Protein 3DZY (pdb70)

Radius of gyration: 27.57 Å; Cα contacts (8 Å, |Δi|>4): 826; chains: 4; bounding box: 64×79×74 Å

InterPro domains:
  IPR000003 Retinoid X receptor/HNF4 [PR00545] (203-216)
  IPR000003 Retinoid X receptor/HNF4 [PR00545] (322-347)
  IPR000003 Retinoid X receptor/HNF4 [PR00545] (348-366)
  IPR000003 Retinoid X receptor/HNF4 [PR00545] (389-408)
  IPR000536 Nuclear hormone receptor, ligand-binding domain [PF00104] (265-441)
  IPR000536 Nuclear hormone receptor, ligand-binding domain [PS51843] (227-458)
  IPR000536 Nuclear hormone receptor, ligand-binding domain [SM00430] (270-429)
  IPR001628 Zinc finger, nuclear hormone receptor-type [PF00105] (134-202)
  IPR001628 Zinc finger, nuclear hormone receptor-type [PR00047] (135-151)
  IPR001628 Zinc finger, nuclear hormone receptor-type [PR00047] (151-166)
  IPR001628 Zinc finger, nuclear hormone receptor-type [PR00047] (184-192)
  IPR001628 Zinc finger, nuclear hormone receptor-type [PR00047] (192-200)
  IPR001628 Zinc finger, nuclear hormone receptor-type [PS00031] (135-161)
  IPR001628 Zinc finger, nuclear hormone receptor-type [PS51030] (132-207)
  IPR001628 Zinc finger, nuclear hormone receptor-type [SM00399] (132-203)
  IPR001723 Nuclear hormone receptor [PR00398] (196-206)
  IPR001723 Nuclear hormone receptor [PR00398] (271-292)
  IPR001723 Nuclear hormone receptor [PR00398] (292-308)
  IPR001723 Nuclear hormone receptor [PR00398] (360-375)
  IPR001723 Nuclear hormone receptor [PR00398] (417-434)

Organism: Homo sapiens (NCBI:txid9606)

Foldseek 3Di:
DDAAQQARHQFPQDAQHGRHRVVLNVLLQVCLAVVDDFDDPPDLPDDHHPVCNVVGSSNSVVSCVVRPRDSVSHDYDPDDPPDPDDPDDDCVVVVLPPFPLVQLLVLLVVLVLVLLVLLVVCLVSVCSSQVSGPPLVVADPVVNCLLCLQQSLLLQLLSFLLVCQPVPQFTARNPGDTNGQVNCVVVVCNVLVVLSVPLRSVLSRVLVCDSSLSSLVSLLSRLDLVRPDRPDSPVSVVSNVSSLSNVLVVCVPVPVVDNCVSVSSCVSPVSSVVSSVVVVVVVCVCVVVPVPSHDPVVVVSD/DDFAQQATHAFPDQAQNGGHHPVLNVLQVVCPVDVDDFPDDPDQDDHYPPCLPPRSCNRNVSVVVSPRHPVNDDDDDCPPVVVCVCVVCVVCCVVVCDDLQVVLVVLLVQLLVLLPVLDLDFLVNLVCLVVVVDPDDNAQEDQDPVSVVVVCVVLVVVVVVVLVVLVVVLVSLLSSQVRQVCLVVFDPQVNVQLSLQQSQLLCLLRQLSQAELFWGADDSRNHIYGLNRQCDDDPLRNCLCVLSSVLSHVSCVLPDGSSLSSLLSNLSSQDLVTPPDDCSVSSVVSNVSSLVSSVVVCCVVPVPDPCSSVVSVVSVVVSVVVVVVSLVSVVVCVPVDPDPPRDPVVVVSNPPHD/DVVCVVVVD/DVVVVVVPDD

Structure (mmCIF, N/CA/C/O backbone):
data_3DZY
#
_entry.id   3DZY
#
_cell.length_a   63.803
_cell.length_b   146.514
_cell.length_c   67.223
_cell.angle_alpha   90.000
_cell.angle_beta   115.590
_cell.angle_gamma   90.000
#
_symmetry.space_group_name_H-M   'P 1 21 1'
#
loop_
_entity.id
_entity.type
_entity.pdbx_description
1 polymer 'Retinoic acid receptor RXR-alpha'
2 polymer 'Peroxisome proliferator-activated receptor gamma'
3 polymer "DNA (5'-D(*DCP*DAP*DAP*DAP*DCP*DTP*DAP*DGP*DGP*DTP*DCP*DAP*DAP*DAP*DGP*DGP*DTP*DCP*DAP*DG)-3')"
4 polymer "DNA (5'-D(*DCP*DTP*DGP*DAP*DCP*DCP*DTP*DTP*DTP*DGP*DAP*DCP*DCP*DTP*DAP*DGP*DTP*DTP*DTP*DG)-3')"
5 polymer 'NCOA2 Peptide'
6 non-polymer '(9cis)-retinoic acid'
7 non-polymer 'ZINC ION'
8 non-polymer '2,4-THIAZOLIDIINEDIONE, 5-[[4-[2-(METHYL-2-PYRIDINYLAMINO)ETHOXY]PHENYL]METHYL]-(9CL)'
#
loop_
_atom_site.group_PDB
_atom_site.id
_atom_site.type_symbol
_atom_site.label_atom_id
_atom_site.label_alt_id
_atom_site.label_comp_id
_atom_site.label_asym_id
_atom_site.label_entity_id
_atom_site.label_seq_id
_atom_site.pdbx_PDB_ins_code
_atom_site.Cartn_x
_atom_site.Cartn_y
_atom_site.Cartn_z
_atom_site.occupancy
_atom_site.B_iso_or_equiv
_atom_site.auth_seq_id
_atom_site.auth_comp_id
_atom_site.auth_asym_id
_atom_site.auth_atom_id
_atom_site.pdbx_PDB_model_num
ATOM 1 N N . LYS A 1 137 ? -26.404 56.731 6.440 1.00 108.98 132 LYS A N 1
ATOM 2 C CA . LYS A 1 137 ? -25.964 55.952 5.247 1.00 108.98 132 LYS A CA 1
ATOM 3 C C . LYS A 1 137 ? -26.470 54.510 5.367 1.00 108.98 132 LYS A C 1
ATOM 4 O O . LYS A 1 137 ? -27.193 54.017 4.496 1.00 108.98 132 LYS A O 1
ATOM 10 N N . HIS A 1 138 ? -26.080 53.849 6.457 1.00 126.27 133 HIS A N 1
ATOM 11 C CA . HIS A 1 138 ? -26.472 52.465 6.734 1.00 126.27 133 HIS A CA 1
ATOM 12 C C . HIS A 1 138 ? -26.925 52.252 8.171 1.00 126.27 133 HIS A C 1
ATOM 13 O O . HIS A 1 138 ? -26.944 53.172 8.990 1.00 126.27 133 HIS A O 1
ATOM 20 N N . ILE A 1 139 ? -27.265 51.005 8.468 1.00 78.14 134 ILE A N 1
ATOM 21 C CA . ILE A 1 139 ? -27.709 50.622 9.795 1.00 78.14 134 ILE A CA 1
ATOM 22 C C . ILE A 1 139 ? -26.655 49.733 10.444 1.00 78.14 134 ILE A C 1
ATOM 23 O O . ILE A 1 139 ? -26.183 48.765 9.833 1.00 78.14 134 ILE A O 1
ATOM 28 N N . CYS A 1 140 ? -26.273 50.080 11.672 1.00 52.02 135 CYS A N 1
ATOM 29 C CA . CYS A 1 140 ? -25.293 49.292 12.404 1.00 52.02 135 CYS A CA 1
ATOM 30 C C . CYS A 1 140 ? -25.825 47.876 12.606 1.00 52.02 135 CYS A C 1
ATOM 31 O O . CYS A 1 140 ? -26.899 47.676 13.179 1.00 52.02 135 CYS A O 1
ATOM 34 N N . ALA A 1 141 ? -25.058 46.898 12.134 1.00 54.50 136 ALA A N 1
ATOM 35 C CA . ALA A 1 141 ? -25.444 45.501 12.226 1.00 54.50 136 ALA A CA 1
ATOM 36 C C . ALA A 1 141 ? -25.396 44.956 13.635 1.00 54.50 136 ALA A C 1
ATOM 37 O O . ALA A 1 141 ? -25.821 43.829 13.875 1.00 54.50 136 ALA A O 1
ATOM 39 N N . ILE A 1 142 ? -24.878 45.741 14.570 1.00 66.27 137 ILE A N 1
ATOM 40 C CA . ILE A 1 142 ? -24.802 45.273 15.945 1.00 66.27 137 ILE A CA 1
ATOM 41 C C . ILE A 1 142 ? -25.991 45.739 16.794 1.00 66.27 137 ILE A C 1
ATOM 42 O O . ILE A 1 142 ? -26.636 44.914 17.447 1.00 66.27 137 ILE A O 1
ATOM 47 N N . CYS A 1 143 ? -26.301 47.037 16.774 1.00 82.20 138 CYS A N 1
ATOM 48 C CA . CYS A 1 143 ? -27.410 47.544 17.585 1.00 82.20 138 CYS A CA 1
ATOM 49 C C . CYS A 1 143 ? -28.647 48.124 16.882 1.00 82.20 138 CYS A C 1
ATOM 50 O O . CYS A 1 143 ? -29.709 48.226 17.501 1.00 82.20 138 CYS A O 1
ATOM 53 N N . GLY A 1 144 ? -28.527 48.502 15.611 1.00 72.21 139 GLY A N 1
ATOM 54 C CA . GLY A 1 144 ? -29.674 49.047 14.895 1.00 72.21 139 GLY A CA 1
ATOM 55 C C . GLY A 1 144 ? -29.572 50.541 14.653 1.00 72.21 139 GLY A C 1
ATOM 56 O O . GLY A 1 144 ? -30.214 51.093 13.760 1.00 72.21 139 GLY A O 1
ATOM 57 N N . ASP A 1 145 ? -28.754 51.187 15.473 1.00 52.72 140 ASP A N 1
ATOM 58 C CA . ASP A 1 145 ? -28.496 52.620 15.408 1.00 52.72 140 ASP A CA 1
ATOM 59 C C . ASP A 1 145 ? -27.975 52.955 14.014 1.00 52.72 140 ASP A C 1
ATOM 60 O O . ASP A 1 145 ? -27.798 52.064 13.181 1.00 52.72 140 ASP A O 1
ATOM 65 N N . ARG A 1 146 ? -27.744 54.237 13.750 1.00 73.65 141 ARG A N 1
ATOM 66 C CA . ARG A 1 146 ? -27.238 54.649 12.452 1.00 73.65 141 ARG A CA 1
ATOM 67 C C . ARG A 1 146 ? -25.733 54.445 12.391 1.00 73.65 141 ARG A C 1
ATOM 68 O O . ARG A 1 146 ? -24.990 54.924 13.255 1.00 73.65 141 ARG A O 1
ATOM 76 N N . SER A 1 147 ? -25.299 53.722 11.361 1.00 61.69 142 SER A N 1
ATOM 77 C CA . SER A 1 147 ? -23.888 53.418 11.162 1.00 61.69 142 SER A CA 1
ATOM 78 C C . SER A 1 147 ? -23.128 54.505 10.400 1.00 61.69 142 SER A C 1
ATOM 79 O O . SER A 1 147 ? -23.539 54.921 9.320 1.00 61.69 142 SER A O 1
ATOM 82 N N . SER A 1 148 ? -22.004 54.942 10.961 1.00 64.36 143 SER A N 1
ATOM 83 C CA . SER A 1 148 ? -21.178 55.977 10.343 1.00 64.36 143 SER A CA 1
ATOM 84 C C . SER A 1 148 ? -20.172 55.418 9.335 1.00 64.36 143 SER A C 1
ATOM 85 O O . SER A 1 148 ? -19.138 56.033 9.063 1.00 64.36 143 SER A O 1
ATOM 88 N N . GLY A 1 149 ? -20.487 54.250 8.781 1.00 75.44 144 GLY A N 1
ATOM 89 C CA . GLY A 1 149 ? -19.610 53.613 7.813 1.00 75.44 144 GLY A CA 1
ATOM 90 C C . GLY A 1 149 ? -19.183 52.219 8.235 1.00 75.44 144 GLY A C 1
ATOM 91 O O . GLY A 1 149 ? -19.881 51.536 8.986 1.00 75.44 144 GLY A O 1
ATOM 92 N N . LYS A 1 150 ? -18.027 51.791 7.745 1.00 85.88 145 LYS A N 1
ATOM 93 C CA . LYS A 1 150 ? -17.498 50.480 8.081 1.00 85.88 145 LYS A CA 1
ATOM 94 C C . LYS A 1 150 ? -16.429 50.607 9.150 1.00 85.88 145 LYS A C 1
ATOM 95 O O . LYS A 1 150 ? -15.678 51.577 9.173 1.00 85.88 145 LYS A O 1
ATOM 101 N N . HIS A 1 151 ? -16.370 49.621 10.036 1.00 65.92 146 HIS A N 1
ATOM 102 C CA . HIS A 1 151 ? -15.378 49.598 11.104 1.00 65.92 146 HIS A CA 1
ATOM 103 C C . HIS A 1 151 ? -15.024 48.163 11.434 1.00 65.92 146 HIS A C 1
ATOM 104 O O . HIS A 1 151 ? -15.871 47.397 11.893 1.00 65.92 146 HIS A O 1
ATOM 111 N N . TYR A 1 152 ? -13.770 47.805 11.178 1.00 43.41 147 TYR A N 1
ATOM 112 C CA . TYR A 1 152 ? -13.260 46.462 11.431 1.00 43.41 147 TYR A CA 1
ATOM 113 C C . TYR A 1 152 ? -13.968 45.372 10.639 1.00 43.41 147 TYR A C 1
ATOM 114 O O . TYR A 1 152 ? -13.939 44.213 11.034 1.00 43.41 147 TYR A O 1
ATOM 123 N N . GLY A 1 153 ? -14.608 45.733 9.532 1.00 70.17 148 GLY A N 1
ATOM 124 C CA . GLY A 1 153 ? -15.279 44.723 8.732 1.00 70.17 148 GLY A CA 1
ATOM 125 C C . GLY A 1 153 ? -16.794 44.794 8.678 1.00 70.17 148 GLY A C 1
ATOM 126 O O . GLY A 1 153 ? -17.404 44.292 7.729 1.00 70.17 148 GLY A O 1
ATOM 127 N N . VAL A 1 154 ? -17.411 45.396 9.690 1.00 45.77 149 VAL A N 1
ATOM 128 C CA . VAL A 1 154 ? -18.859 45.514 9.699 1.00 45.77 149 VAL A CA 1
ATOM 129 C C . VAL A 1 154 ? -19.316 46.959 9.803 1.00 45.77 149 VAL A C 1
ATOM 130 O O . VAL A 1 154 ? -18.549 47.862 10.168 1.00 45.77 149 VAL A O 1
ATOM 134 N N . TYR A 1 155 ? -20.582 47.154 9.452 1.00 60.87 150 TYR A N 1
ATOM 135 C CA . TYR A 1 155 ? -21.228 48.448 9.518 1.00 60.87 150 TYR A CA 1
ATOM 136 C C . TYR A 1 155 ? -21.610 48.615 10.973 1.00 60.87 150 TYR A C 1
ATOM 137 O O . TYR A 1 155 ? -22.571 48.019 11.456 1.00 60.87 150 TYR A O 1
ATOM 146 N N . SER A 1 156 ? -20.828 49.416 11.676 1.00 51.83 151 SER A N 1
ATOM 147 C CA . SER A 1 156 ? -21.069 49.637 13.080 1.00 51.83 151 SER A CA 1
ATOM 148 C C . SER A 1 156 ? -21.321 51.097 13.350 1.00 51.83 151 SER A C 1
ATOM 149 O O . SER A 1 156 ? -20.916 51.970 12.572 1.00 51.83 151 SER A O 1
ATOM 152 N N . CYS A 1 157 ? -22.004 51.357 14.454 1.00 47.16 152 CYS A N 1
ATOM 153 C CA . CYS A 1 157 ? -22.265 52.717 14.842 1.00 47.16 152 CYS A CA 1
ATOM 154 C C . CYS A 1 157 ? -20.979 53.165 15.557 1.00 47.16 152 CYS A C 1
ATOM 155 O O . CYS A 1 157 ? -20.189 52.331 15.997 1.00 47.16 152 CYS A O 1
ATOM 158 N N . GLU A 1 158 ? -20.748 54.466 15.656 1.00 50.11 153 GLU A N 1
ATOM 159 C CA . GLU A 1 158 ? -19.557 54.945 16.335 1.00 50.11 153 GLU A CA 1
ATOM 160 C C . GLU A 1 158 ? -19.422 54.392 17.752 1.00 50.11 153 GLU A C 1
ATOM 161 O O . GLU A 1 158 ? -18.316 54.221 18.257 1.00 50.11 153 GLU A O 1
ATOM 167 N N . GLY A 1 159 ? -20.547 54.124 18.402 1.00 50.09 154 GLY A N 1
ATOM 168 C CA . GLY A 1 159 ? -20.489 53.591 19.747 1.00 50.09 154 GLY A CA 1
ATOM 169 C C . GL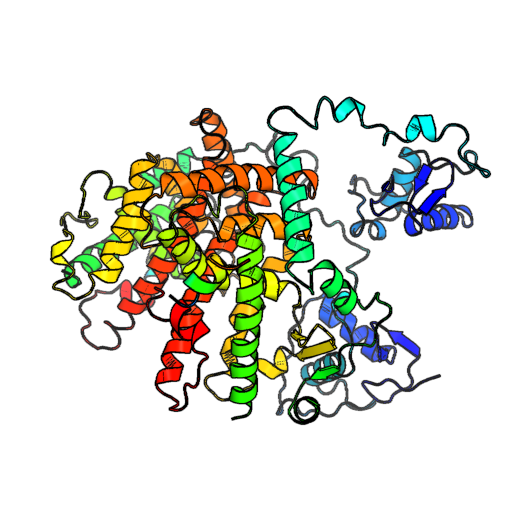Y A 1 159 ? -19.858 52.215 19.748 1.00 50.09 154 GLY A C 1
ATOM 170 O O . GLY A 1 159 ? -18.803 51.997 20.338 1.00 50.09 154 GLY A O 1
ATOM 171 N N . CYS A 1 160 ? -20.511 51.281 19.073 1.00 57.90 155 CYS A N 1
ATOM 172 C CA . CYS A 1 160 ? -20.016 49.918 18.998 1.00 57.90 155 CYS A CA 1
ATOM 173 C C . CYS A 1 160 ? -18.556 49.854 18.522 1.00 57.90 155 CYS A C 1
ATOM 174 O O . CYS A 1 160 ? -17.768 49.048 19.011 1.00 57.90 155 CYS A O 1
ATOM 177 N N . LYS A 1 161 ? -18.181 50.703 17.578 1.00 59.85 156 LYS A N 1
ATOM 178 C CA . LYS A 1 161 ? -16.803 50.700 17.104 1.00 59.85 156 LYS A CA 1
ATOM 179 C C . LYS A 1 161 ? -15.852 50.934 18.280 1.00 59.85 156 LYS A C 1
ATOM 180 O O . LYS A 1 161 ? -14.815 50.282 18.386 1.00 59.85 156 LYS A O 1
ATOM 186 N N . GLY A 1 162 ? -16.216 51.855 19.169 1.00 34.14 157 GLY A N 1
ATOM 187 C CA . GLY A 1 162 ? -15.365 52.157 20.307 1.00 34.14 157 GLY A CA 1
ATOM 188 C C . GLY A 1 162 ? -15.355 51.071 21.353 1.00 34.14 157 GLY A C 1
ATOM 189 O O . GLY A 1 162 ? -14.375 50.873 22.056 1.00 34.14 157 GLY A O 1
ATOM 190 N N . PHE A 1 163 ? -16.467 50.365 21.459 1.00 41.48 158 PHE A N 1
ATOM 191 C CA . PHE A 1 163 ? -16.585 49.285 22.427 1.00 41.48 158 PHE A CA 1
ATOM 192 C C . PHE A 1 163 ? -15.660 48.158 22.017 1.00 41.48 158 PHE A C 1
ATOM 193 O O . PHE A 1 163 ? -14.887 47.645 22.824 1.00 41.48 158 PHE A O 1
ATOM 201 N N . PHE A 1 164 ? -15.741 47.779 20.748 1.00 35.77 159 PHE A N 1
ATOM 202 C CA . PHE A 1 164 ? -14.921 46.697 20.246 1.00 35.77 159 PHE A CA 1
ATOM 203 C C . PHE A 1 164 ? -13.447 47.011 20.484 1.00 35.77 159 PHE A C 1
ATOM 204 O O . PHE A 1 164 ? -12.728 46.207 21.077 1.00 35.77 159 PHE A O 1
ATOM 212 N N . LYS A 1 165 ? -13.018 48.195 20.045 1.00 35.92 160 LYS A N 1
ATOM 213 C CA . LYS A 1 165 ? -11.633 48.628 20.190 1.00 35.92 160 LYS A CA 1
ATOM 214 C C . LYS A 1 165 ? -11.176 48.458 21.620 1.00 35.92 160 LYS A C 1
ATOM 215 O O . LYS A 1 165 ? -10.302 47.644 21.885 1.00 35.92 160 LYS A O 1
ATOM 221 N N . ARG A 1 166 ? -11.769 49.218 22.541 1.00 45.81 161 ARG A N 1
ATOM 222 C CA . ARG A 1 166 ? -11.398 49.128 23.952 1.00 45.81 161 ARG A CA 1
ATOM 223 C C . ARG A 1 166 ? -11.350 47.677 24.429 1.00 45.81 161 ARG A C 1
ATOM 224 O O . ARG A 1 166 ? -10.430 47.282 25.139 1.00 45.81 161 ARG A O 1
ATOM 232 N N . THR A 1 167 ? -12.322 46.869 24.036 1.00 29.14 162 THR A N 1
ATOM 233 C CA . THR A 1 167 ? -12.318 45.492 24.490 1.00 29.14 162 THR A CA 1
ATOM 234 C C . THR A 1 167 ? -11.080 44.749 24.017 1.00 29.14 162 THR A C 1
ATOM 235 O O . THR A 1 167 ? -10.412 44.066 24.786 1.00 29.14 162 THR A O 1
ATOM 239 N N . VAL A 1 168 ? -10.771 44.886 22.742 1.00 32.70 163 VAL A N 1
ATOM 240 C CA . VAL A 1 168 ? -9.632 44.191 22.197 1.00 32.70 163 VAL A CA 1
ATOM 241 C C . VAL A 1 168 ? -8.322 44.732 22.713 1.00 32.70 163 VAL A C 1
ATOM 242 O O . VAL A 1 168 ? -7.438 43.968 23.079 1.00 32.70 163 VAL A O 1
ATOM 246 N N . ARG A 1 169 ? -8.194 46.051 22.758 1.00 39.69 164 ARG A N 1
ATOM 247 C CA . ARG A 1 169 ? -6.950 46.669 23.199 1.00 39.69 164 ARG A CA 1
ATOM 248 C C . ARG A 1 169 ? -6.582 46.383 24.642 1.00 39.69 164 ARG A C 1
ATOM 249 O O . ARG A 1 169 ? -5.495 45.864 24.916 1.00 39.69 164 ARG A O 1
ATOM 257 N N . LYS A 1 170 ? -7.480 46.717 25.564 1.00 42.33 165 LYS A N 1
ATOM 258 C CA . LYS A 1 170 ? -7.218 46.484 26.969 1.00 42.33 165 LYS A CA 1
ATOM 259 C C . LYS A 1 170 ? -7.502 45.036 27.345 1.00 42.33 165 LYS A C 1
ATOM 260 O O . LYS A 1 170 ? -7.650 44.708 28.524 1.00 42.33 165 LYS A O 1
ATOM 266 N N . ASP A 1 171 ? -7.550 44.177 26.326 1.00 48.01 166 ASP A N 1
ATOM 267 C CA . ASP A 1 171 ? -7.790 42.745 26.483 1.00 48.01 166 ASP A CA 1
ATOM 268 C C . ASP A 1 171 ? -8.686 42.413 27.681 1.00 48.01 166 ASP A C 1
ATOM 269 O O . ASP A 1 171 ? -8.231 41.824 28.663 1.00 48.01 166 ASP A O 1
ATOM 274 N N . LEU A 1 172 ? -9.965 42.774 27.583 1.00 57.31 167 LEU A N 1
ATOM 275 C CA . LEU A 1 172 ? -10.925 42.546 28.662 1.00 57.31 167 LEU A CA 1
ATOM 276 C C . LEU A 1 172 ? -11.772 41.281 28.521 1.00 57.31 167 LEU A C 1
ATOM 277 O O . LEU A 1 172 ? -11.996 40.787 27.417 1.00 57.31 167 LEU A O 1
ATOM 282 N N . THR A 1 173 ? -12.253 40.770 29.652 1.00 64.21 168 THR A N 1
ATOM 283 C CA . THR A 1 173 ? -13.101 39.580 29.664 1.00 64.21 168 THR A CA 1
ATOM 284 C C . THR A 1 173 ? -14.416 39.891 30.362 1.00 64.21 168 THR A C 1
ATOM 285 O O . THR A 1 173 ? -14.440 40.189 31.551 1.00 64.21 168 THR A O 1
ATOM 289 N N . TYR A 1 174 ? -15.508 39.816 29.612 1.00 28.93 169 TYR A N 1
ATOM 290 C CA . TYR A 1 174 ? -16.832 40.084 30.149 1.00 28.93 169 TYR A CA 1
ATOM 291 C C . TYR A 1 174 ? -17.571 38.799 30.503 1.00 28.93 169 TYR A C 1
ATOM 292 O O . TYR A 1 174 ? -17.335 37.750 29.921 1.00 28.93 169 TYR A O 1
ATOM 301 N N . THR A 1 175 ? -18.497 38.888 31.441 1.00 52.53 170 THR A N 1
ATOM 302 C CA . THR A 1 175 ? -19.274 37.718 31.812 1.00 52.53 170 THR A CA 1
ATOM 303 C C . THR A 1 175 ? -20.756 38.070 31.758 1.00 52.53 170 THR A C 1
ATOM 304 O O . THR A 1 175 ? -21.139 39.199 32.081 1.00 52.53 170 THR A O 1
ATOM 308 N N . CYS A 1 176 ? -21.599 37.132 31.343 1.00 41.04 171 CYS A N 1
ATOM 309 C CA . CYS A 1 176 ? -23.018 37.446 31.311 1.00 41.04 171 CYS A CA 1
ATOM 310 C C . CYS A 1 176 ? -23.710 37.119 32.643 1.00 41.04 171 CYS A C 1
ATOM 311 O O . CYS A 1 176 ? -23.340 36.178 33.344 1.00 41.04 171 CYS A O 1
ATOM 314 N N . ARG A 1 177 ? -24.722 37.913 32.980 1.00 82.55 172 ARG A N 1
ATOM 315 C CA . ARG A 1 177 ? -25.461 37.726 34.222 1.00 82.55 172 ARG A CA 1
ATOM 316 C C . ARG A 1 177 ? -26.799 37.039 33.969 1.00 82.55 172 ARG A C 1
ATOM 317 O O . ARG A 1 177 ? -27.427 36.522 34.892 1.00 82.55 172 ARG A O 1
ATOM 325 N N . ASP A 1 178 ? -27.230 37.039 32.711 1.00 49.28 173 ASP A N 1
ATOM 326 C CA . ASP A 1 178 ? -28.406 36.280 32.304 1.00 49.28 173 ASP A CA 1
ATOM 327 C C . ASP A 1 178 ? -28.015 34.914 31.749 1.00 49.28 173 ASP A C 1
ATOM 328 O O . ASP A 1 178 ? -27.245 34.179 32.367 1.00 49.28 173 ASP A O 1
ATOM 333 N N . ASN A 1 179 ? -28.550 34.581 30.579 1.00 63.76 174 ASN A N 1
ATOM 334 C CA . ASN A 1 179 ? -28.163 33.363 29.878 1.00 63.76 174 ASN A CA 1
ATOM 335 C C . ASN A 1 179 ? -27.459 33.586 28.544 1.00 63.76 174 ASN A C 1
ATOM 336 O O . ASN A 1 179 ? -27.623 32.806 27.606 1.00 63.76 174 ASN A O 1
ATOM 341 N N . LYS A 1 180 ? -26.674 34.656 28.467 1.00 80.03 175 LYS A N 1
ATOM 342 C CA . LYS A 1 180 ? -25.927 34.973 27.255 1.00 80.03 175 LYS A CA 1
ATOM 343 C C . LYS A 1 180 ? -26.965 35.301 26.191 1.00 80.03 175 LYS A C 1
ATOM 344 O O . LYS A 1 180 ? -26.730 35.137 24.998 1.00 80.03 175 LYS A O 1
ATOM 350 N N . ASP A 1 181 ? -28.114 35.786 26.641 1.00 111.60 176 ASP A N 1
ATOM 351 C CA . ASP A 1 181 ? -29.211 36.106 25.745 1.00 111.60 176 ASP A CA 1
ATOM 352 C C . ASP A 1 181 ? -29.517 37.598 25.652 1.00 111.60 176 ASP A C 1
ATOM 353 O O . ASP A 1 181 ? -30.236 38.027 24.751 1.00 111.60 176 ASP A O 1
ATOM 358 N N . CYS A 1 182 ? -28.980 38.381 26.584 1.00 62.83 177 CYS A N 1
ATOM 359 C CA . CYS A 1 182 ? -29.205 39.824 26.615 1.00 62.83 177 CYS A CA 1
ATOM 360 C C . CYS A 1 182 ? -29.359 40.427 25.226 1.00 62.83 177 CYS A C 1
ATOM 361 O O . CYS A 1 182 ? -28.517 40.227 24.357 1.00 62.83 177 CYS A O 1
ATOM 364 N N . LEU A 1 183 ? -30.441 41.175 25.034 1.00 46.68 178 LEU A N 1
ATOM 365 C CA . LEU A 1 183 ? -30.749 41.808 23.755 1.00 46.68 178 LEU A CA 1
ATOM 366 C C . LEU A 1 183 ? -29.961 43.093 23.503 1.00 46.68 178 LEU A C 1
ATOM 367 O O . LEU A 1 183 ? -29.793 43.925 24.398 1.00 46.68 178 LEU A O 1
ATOM 372 N N . ILE A 1 184 ? -29.497 43.254 22.268 1.00 97.47 179 ILE A N 1
ATOM 373 C CA . ILE A 1 184 ? -28.739 44.440 21.912 1.00 97.47 179 ILE A CA 1
ATOM 374 C C . ILE A 1 184 ? -29.502 45.336 20.943 1.00 97.47 179 ILE A C 1
ATOM 375 O O . ILE A 1 184 ? -29.743 44.971 19.793 1.00 97.47 179 ILE A O 1
ATOM 380 N N . ASP A 1 185 ? -29.889 46.508 21.439 1.00 60.46 180 ASP A N 1
ATOM 381 C CA . ASP A 1 185 ? -30.613 47.510 20.663 1.00 60.46 180 ASP A CA 1
ATOM 382 C C . ASP A 1 185 ? -30.120 48.857 21.179 1.00 60.46 180 ASP A C 1
ATOM 383 O O . ASP A 1 185 ? -29.756 48.972 22.344 1.00 60.46 180 ASP A O 1
ATOM 388 N N . LYS A 1 186 ? -30.122 49.864 20.308 1.00 87.90 181 LYS A N 1
ATOM 389 C CA . LYS A 1 186 ? -29.639 51.205 20.641 1.00 87.90 181 LYS A CA 1
ATOM 390 C C . LYS A 1 186 ? -29.919 51.698 22.054 1.00 87.90 181 LYS A C 1
ATOM 391 O O . LYS A 1 186 ? -29.178 52.533 22.570 1.00 87.90 181 LYS A O 1
ATOM 397 N N . ARG A 1 187 ? -30.983 51.207 22.679 1.00 83.13 182 ARG A N 1
ATOM 398 C CA . ARG A 1 187 ? -31.299 51.629 24.040 1.00 83.13 182 ARG A CA 1
ATOM 399 C C . ARG A 1 187 ? -30.537 50.783 25.069 1.00 83.13 182 ARG A C 1
ATOM 400 O O . ARG A 1 187 ? -29.732 51.297 25.855 1.00 83.13 182 ARG A O 1
ATOM 408 N N . GLN A 1 188 ? -30.777 49.479 25.046 1.00 125.64 183 GLN A N 1
ATOM 409 C CA . GLN A 1 188 ? -30.127 48.584 25.982 1.00 125.64 183 GLN A CA 1
ATOM 410 C C . GLN A 1 188 ? -29.054 47.698 25.352 1.00 125.64 183 GLN A C 1
ATOM 411 O O . GLN A 1 188 ? -29.263 46.508 25.114 1.00 125.64 183 GLN A O 1
ATOM 417 N N . ARG A 1 189 ? -27.904 48.301 25.078 1.00 65.71 184 ARG A N 1
ATOM 418 C CA . ARG A 1 189 ? -26.774 47.593 24.508 1.00 65.71 184 ARG A CA 1
ATOM 419 C C . ARG A 1 189 ? -25.650 47.716 25.527 1.00 65.71 184 ARG A C 1
ATOM 420 O O . ARG A 1 189 ? -24.694 46.955 25.499 1.00 65.71 184 ARG A O 1
ATOM 428 N N . ASN A 1 190 ? -25.761 48.685 26.428 1.00 43.32 185 ASN A N 1
ATOM 429 C CA . ASN A 1 190 ? -24.767 48.843 27.490 1.00 43.32 185 ASN A CA 1
ATOM 430 C C . ASN A 1 190 ? -25.291 48.025 28.664 1.00 43.32 185 ASN A C 1
ATOM 431 O O . ASN A 1 190 ? -24.668 47.959 29.722 1.00 43.32 185 ASN A O 1
ATOM 436 N N . ARG A 1 191 ? -26.449 47.406 28.459 1.00 90.33 186 ARG A N 1
ATOM 437 C CA . ARG A 1 191 ? -27.088 46.588 29.482 1.00 90.33 186 ARG A CA 1
ATOM 438 C C . ARG A 1 191 ? -26.191 45.421 29.865 1.00 90.33 186 ARG A C 1
ATOM 439 O O . ARG A 1 191 ? -26.186 44.969 31.007 1.00 90.33 186 ARG A O 1
ATOM 447 N N . CYS A 1 192 ? -25.431 44.937 28.897 1.00 68.55 187 CYS A N 1
ATOM 448 C CA . CYS A 1 192 ? -24.538 43.821 29.132 1.00 68.55 187 CYS A CA 1
ATOM 449 C C . CYS A 1 192 ? -23.437 43.809 28.092 1.00 68.55 187 CYS A C 1
ATOM 450 O O . CYS A 1 192 ? -23.702 43.801 26.891 1.00 68.55 187 CYS A O 1
ATOM 453 N N . GLN A 1 193 ? -22.195 43.788 28.554 1.00 47.43 188 GLN A N 1
ATOM 454 C CA . GLN A 1 193 ? -21.062 43.803 27.643 1.00 47.43 188 GLN A CA 1
ATOM 455 C C . GLN A 1 193 ? -20.792 42.470 26.935 1.00 47.43 188 GLN A C 1
ATOM 456 O O . GLN A 1 193 ? -20.648 42.432 25.711 1.00 47.43 188 GLN A O 1
ATOM 462 N N . TYR A 1 194 ? -20.733 41.385 27.703 1.00 46.74 189 TYR A N 1
ATOM 463 C CA . TYR A 1 194 ? -20.484 40.066 27.138 1.00 46.74 189 TYR A CA 1
ATOM 464 C C . TYR A 1 194 ? -21.340 39.864 25.911 1.00 46.74 189 TYR A C 1
ATOM 465 O O . TYR A 1 194 ? -20.831 39.564 24.831 1.00 46.74 189 TYR A O 1
ATOM 474 N N . CYS A 1 195 ? -22.645 40.032 26.079 1.00 36.06 190 CYS A N 1
ATOM 475 C CA . CYS A 1 195 ? -23.581 39.854 24.978 1.00 36.06 190 CYS A CA 1
ATOM 476 C C . CYS A 1 195 ? -23.292 40.770 23.810 1.00 36.06 190 CYS A C 1
ATOM 477 O O . CYS A 1 195 ? -23.398 40.361 22.649 1.00 36.06 190 CYS A O 1
ATOM 480 N N . ARG A 1 196 ? -22.917 42.005 24.123 1.00 41.76 191 ARG A N 1
ATOM 481 C CA . ARG A 1 196 ? -22.616 42.968 23.084 1.00 41.76 191 ARG A CA 1
ATOM 482 C C . ARG A 1 196 ? -21.387 42.555 22.301 1.00 41.76 191 ARG A C 1
ATOM 483 O O . ARG A 1 196 ? -21.405 42.559 21.079 1.00 41.76 191 ARG A O 1
ATOM 491 N N . TYR A 1 197 ? -20.310 42.198 22.987 1.00 55.02 192 TYR A N 1
ATOM 492 C CA . TYR A 1 197 ? -19.116 41.779 22.258 1.00 55.02 192 TYR A CA 1
ATOM 493 C C . TYR A 1 197 ? -19.422 40.550 21.375 1.00 55.02 192 TYR A C 1
ATOM 494 O O . TYR A 1 197 ? -18.903 40.425 20.266 1.00 55.02 192 TYR A O 1
ATOM 503 N N . GLN A 1 198 ? -20.265 39.642 21.854 1.00 50.48 193 GLN A N 1
ATOM 504 C CA . GLN A 1 198 ? -20.579 38.469 21.049 1.00 50.48 193 GLN A CA 1
ATOM 505 C C . GLN A 1 198 ? -21.415 38.878 19.839 1.00 50.48 193 GLN A C 1
ATOM 506 O O . GLN A 1 198 ? -21.308 38.282 18.761 1.00 50.48 193 GLN A O 1
ATOM 512 N N . LYS A 1 199 ? -22.250 39.897 20.018 1.00 40.91 194 LYS A N 1
ATOM 513 C CA . LYS A 1 199 ? -23.050 40.375 18.912 1.00 40.91 194 LYS A CA 1
ATOM 514 C C . LYS A 1 199 ? -22.032 40.882 17.888 1.00 40.91 194 LYS A C 1
ATOM 515 O O . LYS A 1 199 ? -22.214 40.718 16.687 1.00 40.91 194 LYS A O 1
ATOM 521 N N . CYS A 1 200 ? -20.942 41.474 18.375 1.00 56.18 195 CYS A N 1
ATOM 522 C CA . CYS A 1 200 ? -19.871 41.984 17.505 1.00 56.18 195 CYS A CA 1
ATOM 523 C C . CYS A 1 200 ? -19.213 40.850 16.720 1.00 56.18 195 CYS A C 1
ATOM 524 O O . CYS A 1 200 ? -19.185 40.858 15.489 1.00 56.18 195 CYS A O 1
ATOM 527 N N . LEU A 1 201 ? -18.666 39.885 17.450 1.00 64.00 196 LEU A N 1
ATOM 528 C CA . LEU A 1 201 ? -18.008 38.745 16.839 1.00 64.00 196 LEU A CA 1
ATOM 529 C C . LEU A 1 201 ? -18.869 38.139 15.745 1.00 64.00 196 LEU A C 1
ATOM 530 O O . LEU A 1 201 ? -18.400 37.894 14.626 1.00 64.00 196 LEU A O 1
ATOM 535 N N . ALA A 1 202 ? -20.134 37.904 16.086 1.00 58.19 197 ALA A N 1
ATOM 536 C CA . ALA A 1 202 ? -21.088 37.296 15.171 1.00 58.19 197 ALA A CA 1
ATOM 537 C C . ALA A 1 202 ? -21.361 38.114 13.933 1.00 58.19 197 ALA A C 1
ATOM 538 O O . ALA A 1 202 ? -21.352 37.572 12.835 1.00 58.19 197 ALA A O 1
ATOM 540 N N . MET A 1 203 ? -21.615 39.409 14.094 1.00 53.36 198 MET A N 1
ATOM 541 C CA . MET A 1 203 ? -21.891 40.239 12.930 1.00 53.36 198 MET A CA 1
ATOM 542 C C . MET A 1 203 ? -20.645 40.407 12.078 1.00 53.36 198 MET A C 1
ATOM 543 O O . MET A 1 203 ? -20.643 41.168 11.104 1.00 53.36 198 MET A O 1
ATOM 548 N N . GLY A 1 204 ? -19.583 39.699 12.461 1.00 36.94 199 GLY A N 1
ATOM 549 C CA . GLY A 1 204 ? -18.349 39.724 11.699 1.00 36.94 199 GLY A CA 1
ATOM 550 C C . GLY A 1 204 ? -17.216 40.660 12.062 1.00 36.94 199 GLY A C 1
ATOM 551 O O . GLY A 1 204 ? -16.261 40.737 11.301 1.00 36.94 199 GLY A O 1
ATOM 552 N N . MET A 1 205 ? -17.288 41.374 13.181 1.00 56.56 200 MET A N 1
ATOM 553 C CA . MET A 1 205 ? -16.192 42.273 13.528 1.00 56.56 200 MET A CA 1
ATOM 554 C C . MET A 1 205 ? -14.924 41.466 13.777 1.00 56.56 200 MET A C 1
ATOM 555 O O . MET A 1 205 ? -14.938 40.471 14.504 1.00 56.56 200 MET A O 1
ATOM 560 N N . LYS A 1 206 ? -13.828 41.901 13.162 1.00 51.48 201 LYS A N 1
ATOM 561 C CA . LYS A 1 206 ? -12.557 41.198 13.266 1.00 51.48 201 LYS A CA 1
ATOM 562 C C . LYS A 1 206 ? -11.608 41.828 14.256 1.00 51.48 201 LYS A C 1
ATOM 563 O O . LYS A 1 206 ? -11.284 43.005 14.162 1.00 51.48 201 LYS A O 1
ATOM 569 N N . ARG A 1 207 ? -11.148 41.022 15.199 1.00 27.17 202 ARG A N 1
ATOM 570 C CA . ARG A 1 207 ? -10.220 41.483 16.217 1.00 27.17 202 ARG A CA 1
ATOM 571 C C . ARG A 1 207 ? -8.865 41.988 15.674 1.00 27.17 202 ARG A C 1
ATOM 572 O O . ARG A 1 207 ? -8.359 43.021 16.110 1.00 27.17 202 ARG A O 1
ATOM 580 N N . GLU A 1 208 ? -8.267 41.259 14.737 1.00 51.94 203 GLU A N 1
ATOM 581 C CA . GLU A 1 208 ? -6.974 41.663 14.186 1.00 51.94 203 GLU A CA 1
ATOM 582 C C . GLU A 1 208 ? -7.056 42.903 13.317 1.00 51.94 203 GLU A C 1
ATOM 583 O O . GLU A 1 208 ? -6.041 43.403 12.838 1.00 51.94 203 GLU A O 1
ATOM 589 N N . ALA A 1 209 ? -8.263 43.405 13.111 1.00 29.15 204 ALA A N 1
ATOM 590 C CA . ALA A 1 209 ? -8.431 44.599 12.303 1.00 29.15 204 ALA A CA 1
ATOM 591 C C . ALA A 1 209 ? -8.048 45.782 13.183 1.00 29.15 204 ALA A C 1
ATOM 592 O O . ALA A 1 209 ? -7.974 46.919 12.719 1.00 29.15 204 ALA A O 1
ATOM 594 N N . VAL A 1 210 ? -7.809 45.487 14.460 1.00 43.33 205 VAL A N 1
ATOM 595 C CA . VAL A 1 210 ? -7.427 46.477 15.461 1.00 43.33 205 VAL A CA 1
ATOM 596 C C . VAL A 1 210 ? -5.910 46.570 15.614 1.00 43.33 205 VAL A C 1
ATOM 597 O O . VAL A 1 210 ? -5.225 45.573 15.857 1.00 43.33 205 VAL A O 1
ATOM 601 N N . GLN A 1 211 ? -5.398 47.781 15.469 1.00 49.09 206 GLN A N 1
ATOM 602 C CA . GLN A 1 211 ? -3.981 48.034 15.617 1.00 49.09 206 GLN A CA 1
ATOM 603 C C . GLN A 1 211 ? -3.797 48.386 17.088 1.00 49.09 206 GLN A C 1
ATOM 604 O O . GLN A 1 211 ? -4.782 48.487 17.813 1.00 49.09 206 GLN A O 1
ATOM 610 N N . GLU A 1 212 ? -2.566 48.567 17.550 1.00 60.25 207 GLU A N 1
ATOM 611 C CA . GLU A 1 212 ? -2.402 48.880 18.955 1.00 60.25 207 GLU A CA 1
ATOM 612 C C . GLU A 1 212 ? -1.810 50.249 19.247 1.00 60.25 207 GLU A C 1
ATOM 613 O O . GLU A 1 212 ? -1.043 50.788 18.452 1.00 60.25 207 GLU A O 1
ATOM 619 N N . GLU A 1 213 ? -2.196 50.784 20.406 1.00 66.47 208 GLU A N 1
ATOM 620 C CA . GLU A 1 213 ? -1.764 52.077 20.907 1.00 66.47 208 GLU A CA 1
ATOM 621 C C . GLU A 1 213 ? -0.669 52.786 20.124 1.00 66.47 208 GLU A C 1
ATOM 622 O O . GLU A 1 213 ? 0.514 52.445 20.228 1.00 66.47 208 GLU A O 1
ATOM 628 N N . ARG A 1 214 ? -1.073 53.780 19.342 1.00 84.39 209 ARG A N 1
ATOM 629 C CA . ARG A 1 214 ? -0.128 54.561 18.572 1.00 84.39 209 ARG A CA 1
ATOM 630 C C . ARG A 1 214 ? 0.463 55.562 19.547 1.00 84.39 209 ARG A C 1
ATOM 631 O O . ARG A 1 214 ? 0.639 56.732 19.203 1.00 84.39 209 ARG A O 1
ATOM 639 N N . GLN A 1 215 ? 0.767 55.121 20.761 1.00 78.01 210 GLN A N 1
ATOM 640 C CA . GLN A 1 215 ? 1.315 56.034 21.758 1.00 78.01 210 GLN A CA 1
ATOM 641 C C . GLN A 1 215 ? 2.100 55.303 22.822 1.00 78.01 210 GLN A C 1
ATOM 642 O O . GLN A 1 215 ? 1.879 55.518 24.021 1.00 78.01 210 GLN A O 1
ATOM 648 N N . ARG A 1 216 ? 3.025 54.451 22.401 1.00 66.95 211 ARG A N 1
ATOM 649 C CA . ARG A 1 216 ? 3.789 53.705 23.381 1.00 66.95 211 ARG A CA 1
ATOM 650 C C . ARG A 1 216 ? 5.273 53.970 23.356 1.00 66.95 211 ARG A C 1
ATOM 651 O O . ARG A 1 216 ? 5.828 54.350 22.332 1.00 66.95 211 ARG A O 1
ATOM 659 N N . GLY A 1 217 ? 5.898 53.783 24.514 1.00 200.00 212 GLY A N 1
ATOM 660 C CA . GLY A 1 217 ? 7.332 53.944 24.629 1.00 200.00 212 GLY A CA 1
ATOM 661 C C . GLY A 1 217 ? 7.867 52.547 24.389 1.00 200.00 212 GLY A C 1
ATOM 662 O O . GLY A 1 217 ? 9.030 52.355 24.036 1.00 200.00 212 GLY A O 1
ATOM 663 N N . LYS A 1 218 ? 6.981 51.572 24.588 1.00 200.00 213 LYS A N 1
ATOM 664 C CA . LYS A 1 218 ? 7.264 50.150 24.397 1.00 200.00 213 LYS A CA 1
ATOM 665 C C . LYS A 1 218 ? 8.708 49.681 24.596 1.00 200.00 213 LYS A C 1
ATOM 666 O O . LYS A 1 218 ? 9.222 48.885 23.807 1.00 200.00 213 LYS A O 1
ATOM 672 N N . ASP A 1 219 ? 9.350 50.158 25.660 1.00 200.00 214 ASP A N 1
ATOM 673 C CA . ASP A 1 219 ? 10.730 49.775 25.967 1.00 200.00 214 ASP A CA 1
ATOM 674 C C . ASP A 1 219 ? 10.988 49.686 27.476 1.00 200.00 214 ASP A C 1
ATOM 675 O O . ASP A 1 219 ? 11.401 50.665 28.103 1.00 200.00 214 ASP A O 1
ATOM 680 N N . ARG A 1 220 ? 10.743 48.508 28.050 1.00 200.00 215 ARG A N 1
ATOM 681 C CA . ARG A 1 220 ? 10.956 48.280 29.480 1.00 200.00 215 ARG A CA 1
ATOM 682 C C . ARG A 1 220 ? 12.450 48.217 29.821 1.00 200.00 215 ARG A C 1
ATOM 683 O O . ARG A 1 220 ? 12.819 47.880 30.950 1.00 200.00 215 ARG A O 1
ATOM 691 N N . ASN A 1 221 ? 13.300 48.535 28.845 1.00 200.00 216 ASN A N 1
ATOM 692 C CA . ASN A 1 221 ? 14.753 48.513 29.036 1.00 200.00 216 ASN A CA 1
ATOM 693 C C . ASN A 1 221 ? 15.306 49.882 29.449 1.00 200.00 216 ASN A C 1
ATOM 694 O O . ASN A 1 221 ? 14.881 50.916 28.928 1.00 200.00 216 ASN A O 1
ATOM 699 N N . GLU A 1 222 ? 16.261 49.875 30.380 1.00 200.00 217 GLU A N 1
ATOM 700 C CA . GLU A 1 222 ? 16.889 51.103 30.875 1.00 200.00 217 GLU A CA 1
ATOM 701 C C . GLU A 1 222 ? 17.947 51.603 29.887 1.00 200.00 217 GLU A C 1
ATOM 702 O O . GLU A 1 222 ? 18.646 50.806 29.260 1.00 200.00 217 GLU A O 1
ATOM 708 N N . ASN A 1 223 ? 18.067 52.924 29.763 1.00 200.00 218 ASN A N 1
ATOM 709 C CA . ASN A 1 223 ? 19.021 53.537 28.839 1.00 200.00 218 ASN A CA 1
ATOM 710 C C . ASN A 1 223 ? 20.442 52.969 28.916 1.00 200.00 218 ASN A C 1
ATOM 711 O O . ASN A 1 223 ? 20.989 52.768 30.001 1.00 200.00 218 ASN A O 1
ATOM 716 N N . GLU A 1 224 ? 21.017 52.717 27.740 1.00 199.85 219 GLU A N 1
ATOM 717 C CA . GLU A 1 224 ? 22.365 52.167 27.579 1.00 199.85 219 GLU A CA 1
ATOM 718 C C . GLU A 1 224 ? 22.452 50.669 27.869 1.00 199.85 219 GLU A C 1
ATOM 719 O O . GLU A 1 224 ? 22.178 49.844 26.996 1.00 199.85 219 GLU A O 1
ATOM 725 N N . VAL A 1 225 ? 22.842 50.323 29.094 1.00 200.00 220 VAL A N 1
ATOM 726 C CA . VAL A 1 225 ? 22.980 48.925 29.495 1.00 200.00 220 VAL A CA 1
ATOM 727 C C . VAL A 1 225 ? 22.458 48.662 30.913 1.00 200.00 220 VAL A C 1
ATOM 728 O O . VAL A 1 225 ? 22.804 49.377 31.857 1.00 200.00 220 VAL A O 1
ATOM 732 N N . GLU A 1 226 ? 21.623 47.635 31.053 1.00 192.13 221 GLU A N 1
ATOM 733 C CA . GLU A 1 226 ? 21.059 47.263 32.350 1.00 192.13 221 GLU A CA 1
ATOM 734 C C . GLU A 1 226 ? 21.845 46.065 32.865 1.00 192.13 221 GLU A C 1
ATOM 735 O O . GLU A 1 226 ? 21.351 44.939 32.845 1.00 192.13 221 GLU A O 1
ATOM 741 N N . SER A 1 227 ? 23.069 46.336 33.316 1.00 200.00 222 SER A N 1
ATOM 742 C CA . SER A 1 227 ? 24.019 45.346 33.837 1.00 200.00 222 SER A CA 1
ATOM 743 C C . SER A 1 227 ? 25.220 45.293 32.900 1.00 200.00 222 SER A C 1
ATOM 744 O O . SER A 1 227 ? 25.583 44.223 32.408 1.00 200.00 222 SER A O 1
ATOM 747 N N . THR A 1 228 ? 25.816 46.463 32.664 1.00 200.00 223 THR A N 1
ATOM 748 C CA . THR A 1 228 ? 26.981 46.633 31.791 1.00 200.00 223 THR A CA 1
ATOM 749 C C . THR A 1 228 ? 27.386 45.396 30.979 1.00 200.00 223 THR A C 1
ATOM 750 O O . THR A 1 228 ? 27.858 44.402 31.532 1.00 200.00 223 THR A O 1
ATOM 754 N N . SER A 1 229 ? 27.196 45.482 29.662 1.00 200.00 224 SER A N 1
ATOM 755 C CA . SER A 1 229 ? 27.503 44.401 28.721 1.00 200.00 224 SER A CA 1
ATOM 756 C C . SER A 1 229 ? 26.632 43.175 28.990 1.00 200.00 224 SER A C 1
ATOM 757 O O . SER A 1 229 ? 27.060 42.035 28.794 1.00 200.00 224 SER A O 1
ATOM 760 N N . SER A 1 230 ? 25.403 43.434 29.433 1.00 192.15 225 SER A N 1
ATOM 761 C CA . SER A 1 230 ? 24.427 42.394 29.745 1.00 192.15 225 SER A CA 1
ATOM 762 C C . SER A 1 230 ? 24.800 41.598 30.991 1.00 192.15 225 SER A C 1
ATOM 763 O O . SER A 1 230 ? 23.940 40.988 31.623 1.00 192.15 225 SER A O 1
ATOM 766 N N . ALA A 1 231 ? 26.081 41.618 31.346 1.00 192.42 226 ALA A N 1
ATOM 767 C CA . ALA A 1 231 ? 26.583 40.879 32.500 1.00 192.42 226 ALA A CA 1
ATOM 768 C C . ALA A 1 231 ? 26.471 39.383 32.227 1.00 192.42 226 ALA A C 1
ATOM 769 O O . ALA A 1 231 ? 27.212 38.586 32.805 1.00 192.42 226 ALA A O 1
ATOM 771 N N . ASN A 1 232 ? 25.549 39.018 31.335 1.00 98.75 227 ASN A N 1
ATOM 772 C CA . ASN A 1 232 ? 25.301 37.626 30.961 1.00 98.75 227 ASN A CA 1
ATOM 773 C C . ASN A 1 232 ? 24.888 36.813 32.172 1.00 98.75 227 ASN A C 1
ATOM 774 O O . ASN A 1 232 ? 24.099 35.877 32.066 1.00 98.75 227 ASN A O 1
ATOM 779 N N . GLU A 1 233 ? 25.424 37.189 33.327 1.00 82.55 228 GLU A N 1
ATOM 780 C CA . GLU A 1 233 ? 25.132 36.509 34.570 1.00 82.55 228 GLU A CA 1
ATOM 781 C C . GLU A 1 233 ? 24.292 37.357 35.530 1.00 82.55 228 GLU A C 1
ATOM 782 O O . GLU A 1 233 ? 24.786 37.824 36.561 1.00 82.55 228 GLU A O 1
ATOM 788 N N . ASP A 1 234 ? 23.027 37.573 35.152 1.00 85.36 229 ASP A N 1
ATOM 789 C CA . ASP A 1 234 ? 22.032 38.292 35.968 1.00 85.36 229 ASP A CA 1
ATOM 790 C C . ASP A 1 234 ? 21.365 37.130 36.688 1.00 85.36 229 ASP A C 1
ATOM 791 O O . ASP A 1 234 ? 20.575 37.301 37.619 1.00 85.36 229 ASP A O 1
ATOM 796 N N . MET A 1 235 ? 21.707 35.943 36.185 1.00 82.85 230 MET A N 1
ATOM 797 C CA . MET A 1 235 ? 21.267 34.638 36.673 1.00 82.85 230 MET A CA 1
ATOM 798 C C . MET A 1 235 ? 22.557 33.811 36.653 1.00 82.85 230 MET A C 1
ATOM 799 O O . MET A 1 235 ? 22.766 32.985 35.765 1.00 82.85 230 MET A O 1
ATOM 804 N N . PRO A 1 236 ? 23.452 34.053 37.630 1.00 79.53 231 PRO A N 1
ATOM 805 C CA . PRO A 1 236 ? 24.736 33.356 37.755 1.00 79.53 231 PRO A CA 1
ATOM 806 C C . PRO A 1 236 ? 24.632 31.838 37.832 1.00 79.53 231 PRO A C 1
ATOM 807 O O . PRO A 1 236 ? 24.006 31.281 38.735 1.00 79.53 231 PRO A O 1
ATOM 811 N N . VAL A 1 237 ? 25.275 31.185 36.873 1.00 53.79 232 VAL A N 1
ATOM 812 C CA . VAL A 1 237 ? 25.307 29.731 36.757 1.00 53.79 232 VAL A CA 1
ATOM 813 C C . VAL A 1 237 ? 25.917 29.030 37.975 1.00 53.79 232 VAL A C 1
ATOM 814 O O . VAL A 1 237 ? 25.523 27.916 38.322 1.00 53.79 232 VAL A O 1
ATOM 818 N N . GLU A 1 238 ? 26.889 29.679 38.608 1.00 83.57 233 GLU A N 1
ATOM 819 C CA . GLU A 1 238 ? 27.546 29.128 39.787 1.00 83.57 233 GLU A CA 1
ATOM 820 C C . GLU A 1 238 ? 26.517 28.976 40.900 1.00 83.57 233 GLU A C 1
ATOM 821 O O . GLU A 1 238 ? 26.447 27.939 41.560 1.00 83.57 233 GLU A O 1
ATOM 827 N N . ARG A 1 239 ? 25.721 30.023 41.101 1.00 94.81 234 ARG A N 1
ATOM 828 C CA . ARG A 1 239 ? 24.682 30.026 42.128 1.00 94.81 234 ARG A CA 1
ATOM 829 C C . ARG A 1 239 ? 23.765 28.817 41.987 1.00 94.81 234 ARG A C 1
ATOM 830 O O . ARG A 1 239 ? 23.456 28.140 42.969 1.00 94.81 234 ARG A O 1
ATOM 838 N N . ILE A 1 240 ? 23.329 28.553 40.761 1.00 66.82 235 ILE A N 1
ATOM 839 C CA . ILE A 1 240 ? 22.467 27.415 40.492 1.00 66.82 235 ILE A CA 1
ATOM 840 C C . ILE A 1 240 ? 23.255 26.155 40.865 1.00 66.82 235 ILE A C 1
ATOM 841 O O . ILE A 1 240 ? 22.797 25.344 41.670 1.00 66.82 235 ILE A O 1
ATOM 846 N N . LEU A 1 241 ? 24.444 26.006 40.279 1.00 85.25 236 LEU A N 1
ATOM 847 C CA . LEU A 1 241 ? 25.309 24.853 40.538 1.00 85.25 236 LEU A CA 1
ATOM 848 C C . LEU A 1 241 ? 25.381 24.547 42.026 1.00 85.25 236 LEU A C 1
ATOM 849 O O . LEU A 1 241 ? 25.187 23.405 42.440 1.00 85.25 236 LEU A O 1
ATOM 854 N N . GLU A 1 242 ? 25.670 25.572 42.822 1.00 108.24 237 GLU A N 1
ATOM 855 C CA . GLU A 1 242 ? 25.745 25.428 44.272 1.00 108.24 237 GLU A CA 1
ATOM 856 C C . GLU A 1 242 ? 24.396 24.942 44.774 1.00 108.24 237 GLU A C 1
ATOM 857 O O . GLU A 1 242 ? 24.302 23.965 45.520 1.00 108.24 237 GLU A O 1
ATOM 863 N N . ALA A 1 243 ? 23.356 25.665 44.373 1.00 64.76 238 ALA A N 1
ATOM 864 C CA . ALA A 1 243 ? 21.992 25.344 44.753 1.00 64.76 238 ALA A CA 1
ATOM 865 C C . ALA A 1 243 ? 21.724 23.880 44.447 1.00 64.76 238 ALA A C 1
ATOM 866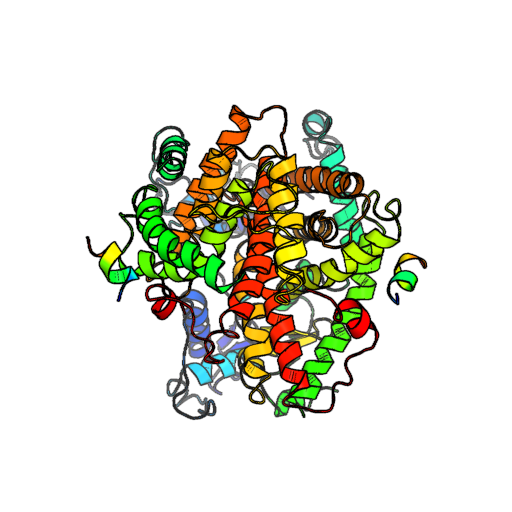 O O . ALA A 1 243 ? 20.934 23.231 45.133 1.00 64.76 238 ALA A O 1
ATOM 868 N N . GLU A 1 244 ? 22.389 23.369 43.411 1.00 72.69 239 GLU A N 1
ATOM 869 C CA . GLU A 1 244 ? 22.242 21.973 43.005 1.00 72.69 239 GLU A CA 1
ATOM 870 C C . GLU A 1 244 ? 23.089 21.067 43.868 1.00 72.69 239 GLU A C 1
ATOM 871 O O . GLU A 1 244 ? 22.767 19.901 44.028 1.00 72.69 239 GLU A O 1
ATOM 877 N N . LEU A 1 245 ? 24.169 21.613 44.422 1.00 145.81 240 LEU A N 1
ATOM 878 C CA . LEU A 1 245 ? 25.067 20.850 45.283 1.00 145.81 240 LEU A CA 1
ATOM 879 C C . LEU A 1 245 ? 24.549 20.777 46.719 1.00 145.81 240 LEU A C 1
ATOM 880 O O . LEU A 1 245 ? 25.063 20.006 47.529 1.00 145.81 240 LEU A O 1
ATOM 885 N N . ALA A 1 246 ? 23.533 21.578 47.029 1.00 63.63 241 ALA A N 1
ATOM 886 C CA . ALA A 1 246 ? 22.943 21.597 48.365 1.00 63.63 241 ALA A CA 1
ATOM 887 C C . ALA A 1 246 ? 22.007 20.402 48.589 1.00 63.63 241 ALA A C 1
ATOM 888 O O . ALA A 1 246 ? 20.779 20.538 48.594 1.00 63.63 241 ALA A O 1
ATOM 890 N N . PRO A 1 269 ? 7.372 -1.321 46.495 1.00 109.34 264 PRO A N 1
ATOM 891 C CA . PRO A 1 269 ? 7.816 -0.796 45.196 1.00 109.34 264 PRO A CA 1
ATOM 892 C C . PRO A 1 269 ? 7.438 0.675 44.991 1.00 109.34 264 PRO A C 1
ATOM 893 O O . PRO A 1 269 ? 8.284 1.520 44.697 1.00 109.34 264 PRO A O 1
ATOM 897 N N . VAL A 1 270 ? 6.153 0.962 45.157 1.00 114.92 265 VAL A N 1
ATOM 898 C CA . VAL A 1 270 ? 5.610 2.303 44.996 1.00 114.92 265 VAL A CA 1
ATOM 899 C C . VAL A 1 270 ? 5.607 3.093 46.310 1.00 114.92 265 VAL A C 1
ATOM 900 O O . VAL A 1 270 ? 6.131 4.208 46.378 1.00 114.92 265 VAL A O 1
ATOM 904 N N . THR A 1 271 ? 5.010 2.514 47.349 1.00 129.28 266 THR A N 1
ATOM 905 C CA . THR A 1 271 ? 4.943 3.165 48.656 1.00 129.28 266 THR A CA 1
ATOM 906 C C . THR A 1 271 ? 6.351 3.555 49.118 1.00 129.28 266 THR A C 1
ATOM 907 O O . THR A 1 271 ? 6.510 4.369 50.031 1.00 129.28 266 THR A O 1
ATOM 911 N N . ASN A 1 272 ? 7.367 2.972 48.481 1.00 130.48 267 ASN A N 1
ATOM 912 C CA . ASN A 1 272 ? 8.762 3.253 48.817 1.00 130.48 267 ASN A CA 1
ATOM 913 C C . ASN A 1 272 ? 9.203 4.525 48.109 1.00 130.48 267 ASN A C 1
ATOM 914 O O . ASN A 1 272 ? 9.950 5.334 48.660 1.00 130.48 267 ASN A O 1
ATOM 919 N N . ILE A 1 273 ? 8.738 4.684 46.875 1.00 136.62 268 ILE A N 1
ATOM 920 C CA . ILE A 1 273 ? 9.059 5.855 46.073 1.00 136.62 268 ILE A CA 1
ATOM 921 C C . ILE A 1 273 ? 8.614 7.109 46.812 1.00 136.62 268 ILE A C 1
ATOM 922 O O . ILE A 1 273 ? 9.425 7.983 47.117 1.00 136.62 268 ILE A O 1
ATOM 927 N N . CYS A 1 274 ? 7.316 7.175 47.101 1.00 91.83 269 CYS A N 1
ATOM 928 C CA . CYS A 1 274 ? 6.707 8.311 47.790 1.00 91.83 269 CYS A CA 1
ATOM 929 C C . CYS A 1 274 ? 7.430 8.701 49.072 1.00 91.83 269 CYS A C 1
ATOM 930 O O . CYS A 1 274 ? 7.300 9.832 49.540 1.00 91.83 269 CYS A O 1
ATOM 933 N N . GLN A 1 275 ? 8.182 7.768 49.647 1.00 86.84 270 GLN A N 1
ATOM 934 C CA . GLN A 1 275 ? 8.918 8.056 50.874 1.00 86.84 270 GLN A CA 1
ATOM 935 C C . GLN A 1 275 ? 10.002 9.067 50.509 1.00 86.84 270 GLN A C 1
ATOM 936 O O . GLN A 1 275 ? 10.292 10.005 51.260 1.00 86.84 270 GLN A O 1
ATOM 942 N N . ALA A 1 276 ? 10.587 8.858 49.334 1.00 104.69 271 ALA A N 1
ATOM 943 C CA . ALA A 1 276 ? 11.627 9.729 48.811 1.00 104.69 271 ALA A CA 1
ATOM 944 C C . ALA A 1 276 ? 10.991 11.078 48.498 1.00 104.69 271 ALA A C 1
ATOM 945 O O . ALA A 1 276 ? 11.501 12.127 48.888 1.00 104.69 271 ALA A O 1
ATOM 947 N N . ALA A 1 277 ? 9.865 11.028 47.795 1.00 122.80 272 ALA A N 1
ATOM 948 C CA . ALA A 1 277 ? 9.127 12.221 47.409 1.00 122.80 272 ALA A CA 1
ATOM 949 C C . ALA A 1 277 ? 8.951 13.158 48.589 1.00 122.80 272 ALA A C 1
ATOM 950 O O . ALA A 1 277 ? 9.539 14.235 48.609 1.00 122.80 272 ALA A O 1
ATOM 952 N N . ASP A 1 278 ? 8.139 12.751 49.565 1.00 104.64 273 ASP A N 1
ATOM 953 C CA . ASP A 1 278 ? 7.900 13.562 50.762 1.00 104.64 273 ASP A CA 1
ATOM 954 C C . ASP A 1 278 ? 9.236 14.069 51.308 1.00 104.64 273 ASP A C 1
ATOM 955 O O . ASP A 1 278 ? 9.468 15.278 51.394 1.00 104.64 273 ASP A O 1
ATOM 960 N N . LYS A 1 279 ? 10.106 13.130 51.674 1.00 89.16 274 LYS A N 1
ATOM 961 C CA . LYS A 1 279 ? 11.427 13.455 52.191 1.00 89.16 274 LYS A CA 1
ATOM 962 C C . LYS A 1 279 ? 12.056 14.511 51.272 1.00 89.16 274 LYS A C 1
ATOM 963 O O . LYS A 1 279 ? 12.613 15.505 51.739 1.00 89.16 274 LYS A O 1
ATOM 969 N N . GLN A 1 280 ? 11.925 14.307 49.963 1.00 89.31 275 GLN A N 1
ATOM 970 C CA . GLN A 1 280 ? 12.475 15.219 48.962 1.00 89.31 275 GLN A CA 1
ATOM 971 C C . GLN A 1 280 ? 11.704 16.516 48.712 1.00 89.31 275 GLN A C 1
ATOM 972 O O . GLN A 1 280 ? 12.271 17.485 48.199 1.00 89.31 275 GLN A O 1
ATOM 978 N N . LEU A 1 281 ? 10.421 16.541 49.063 1.00 92.74 276 LEU A N 1
ATOM 979 C CA . LEU A 1 281 ? 9.603 17.732 48.846 1.00 92.74 276 LEU A CA 1
ATOM 980 C C . LEU A 1 281 ? 9.938 18.894 49.778 1.00 92.74 276 LEU A C 1
ATOM 981 O O . LEU A 1 281 ? 9.550 20.026 49.513 1.00 92.74 276 LEU A O 1
ATOM 986 N N . PHE A 1 282 ? 10.653 18.624 50.866 1.00 78.13 277 PHE A N 1
ATOM 987 C CA . PHE A 1 282 ? 11.035 19.690 51.784 1.00 78.13 277 PHE A CA 1
ATOM 988 C C . PHE A 1 282 ? 12.346 20.261 51.267 1.00 78.13 277 PHE A C 1
ATOM 989 O O . PHE A 1 282 ? 12.743 21.379 51.606 1.00 78.13 277 PHE A O 1
ATOM 997 N N . THR A 1 283 ? 12.997 19.472 50.421 1.00 89.71 278 THR A N 1
ATOM 998 C CA . THR A 1 283 ? 14.256 19.843 49.797 1.00 89.71 278 THR A CA 1
ATOM 999 C C . THR A 1 283 ? 14.034 20.952 48.778 1.00 89.71 278 THR A C 1
ATOM 1000 O O . THR A 1 283 ? 14.793 21.915 48.724 1.00 89.71 278 THR A O 1
ATOM 1004 N N . LEU A 1 284 ? 12.993 20.795 47.966 1.00 91.60 279 LEU A N 1
ATOM 1005 C CA . LEU A 1 284 ? 12.659 21.766 46.932 1.00 91.60 279 LEU A CA 1
ATOM 1006 C C . LEU A 1 284 ? 12.579 23.206 47.420 1.00 91.60 279 LEU A C 1
ATOM 1007 O O . LEU A 1 284 ? 13.056 24.112 46.736 1.00 91.60 279 LEU A O 1
ATOM 1012 N N . VAL A 1 285 ? 11.973 23.428 48.585 1.00 55.34 280 VAL A N 1
ATOM 1013 C CA . VAL A 1 285 ? 11.855 24.783 49.119 1.00 55.34 280 VAL A CA 1
ATOM 1014 C C . VAL A 1 285 ? 13.249 25.320 49.395 1.00 55.34 280 VAL A C 1
ATOM 1015 O O . VAL A 1 285 ? 13.498 26.522 49.299 1.00 55.34 280 VAL A O 1
ATOM 1019 N N . GLU A 1 286 ? 14.148 24.404 49.747 1.00 81.31 281 GLU A N 1
ATOM 1020 C CA . GLU A 1 286 ? 15.537 24.737 50.034 1.00 81.31 281 GLU A CA 1
ATOM 1021 C C . GLU A 1 286 ? 16.230 25.084 48.718 1.00 81.31 281 GLU A C 1
ATOM 1022 O O . GLU A 1 286 ? 16.821 26.151 48.582 1.00 81.31 281 GLU A O 1
ATOM 1028 N N . TRP A 1 287 ? 16.154 24.176 47.750 1.00 82.22 282 TRP A N 1
ATOM 1029 C CA . TRP A 1 287 ? 16.766 24.400 46.444 1.00 82.22 282 TRP A CA 1
ATOM 1030 C C . TRP A 1 287 ? 16.299 25.711 45.820 1.00 82.22 282 TRP A C 1
ATOM 1031 O O . TRP A 1 287 ? 17.109 26.578 45.502 1.00 82.22 282 TRP A O 1
ATOM 1042 N N . ALA A 1 288 ? 14.987 25.839 45.639 1.00 76.48 283 ALA A N 1
ATOM 1043 C CA . ALA A 1 288 ? 14.375 27.036 45.054 1.00 76.48 283 ALA A CA 1
ATOM 1044 C C . ALA A 1 288 ? 14.750 28.313 45.816 1.00 76.48 283 ALA A C 1
ATOM 1045 O O . ALA A 1 288 ? 15.014 29.366 45.224 1.00 76.48 283 ALA A O 1
ATOM 1047 N N . LYS A 1 289 ? 14.750 28.197 47.139 1.00 86.37 284 LYS A N 1
ATOM 1048 C CA . LYS A 1 289 ? 15.100 29.286 48.039 1.00 86.37 284 LYS A CA 1
ATOM 1049 C C . LYS A 1 289 ? 16.488 29.816 47.664 1.00 86.37 284 LYS A C 1
ATOM 1050 O O . LYS A 1 289 ? 16.718 31.025 47.702 1.00 86.37 284 LYS A O 1
ATOM 1056 N N . ARG A 1 290 ? 17.390 28.905 47.277 1.00 82.46 285 ARG A N 1
ATOM 1057 C CA . ARG A 1 290 ? 18.771 29.244 46.914 1.00 82.46 285 ARG A CA 1
ATOM 1058 C C . ARG A 1 290 ? 18.957 29.749 45.477 1.00 82.46 285 ARG A C 1
ATOM 1059 O O . ARG A 1 290 ? 19.959 30.410 45.177 1.00 82.46 285 ARG A O 1
ATOM 1067 N N . ILE A 1 291 ? 18.002 29.440 44.596 1.00 70.65 286 ILE A N 1
ATOM 1068 C CA . ILE A 1 291 ? 18.055 29.896 43.202 1.00 70.65 286 ILE A CA 1
ATOM 1069 C C . ILE A 1 291 ? 17.754 31.390 43.161 1.00 70.65 286 ILE A C 1
ATOM 1070 O O . ILE A 1 291 ? 16.673 31.827 43.555 1.00 70.65 286 ILE A O 1
ATOM 1075 N N . PRO A 1 292 ? 18.697 32.190 42.657 1.00 71.42 287 PRO A N 1
ATOM 1076 C CA . PRO A 1 292 ? 18.518 33.638 42.576 1.00 71.42 287 PRO A CA 1
ATOM 1077 C C . PRO A 1 292 ? 17.152 34.144 42.090 1.00 71.42 287 PRO A C 1
ATOM 1078 O O . PRO A 1 292 ? 16.418 33.459 41.374 1.00 71.42 287 PRO A O 1
ATOM 1082 N N . HIS A 1 293 ? 16.832 35.359 42.522 1.00 74.70 288 HIS A N 1
ATOM 1083 C CA . HIS A 1 293 ? 15.602 36.047 42.161 1.00 74.70 288 HIS A CA 1
ATOM 1084 C C . HIS A 1 293 ? 14.295 35.349 42.532 1.00 74.70 288 HIS A C 1
ATOM 1085 O O . HIS A 1 293 ? 13.220 35.919 42.365 1.00 74.70 288 HIS A O 1
ATOM 1092 N N . PHE A 1 294 ? 14.374 34.130 43.048 1.00 65.33 289 PHE A N 1
ATOM 1093 C CA . PHE A 1 294 ? 13.157 33.424 43.438 1.00 65.33 289 PHE A CA 1
ATOM 1094 C C . PHE A 1 294 ? 12.589 34.020 44.717 1.00 65.33 289 PHE A C 1
ATOM 1095 O O . PHE A 1 294 ? 11.400 34.310 44.807 1.00 65.33 289 PHE A O 1
ATOM 1103 N N . SER A 1 295 ? 13.449 34.184 45.715 1.00 89.90 290 SER A N 1
ATOM 1104 C CA . SER A 1 295 ? 13.040 34.734 47.000 1.00 89.90 290 SER A CA 1
ATOM 1105 C C . SER A 1 295 ? 12.536 36.179 46.898 1.00 89.90 290 SER A C 1
ATOM 1106 O O . SER A 1 295 ? 11.762 36.630 47.742 1.00 89.90 290 SER A O 1
ATOM 1109 N N . GLU A 1 296 ? 12.969 36.900 45.864 1.00 76.26 291 GLU A N 1
ATOM 1110 C CA . GLU A 1 296 ? 12.549 38.289 45.674 1.00 76.26 291 GLU A CA 1
ATOM 1111 C C . GLU A 1 296 ? 11.178 38.353 45.001 1.00 76.26 291 GLU A C 1
ATOM 1112 O O . GLU A 1 296 ? 10.640 39.432 44.736 1.00 76.26 291 GLU A O 1
ATOM 1118 N N . LEU A 1 297 ? 10.621 37.180 44.726 1.00 75.21 292 LEU A N 1
ATOM 1119 C CA . LEU A 1 297 ? 9.308 37.091 44.104 1.00 75.21 292 LEU A CA 1
ATOM 1120 C C . LEU A 1 297 ? 8.219 37.035 45.166 1.00 75.21 292 LEU A C 1
ATOM 1121 O O . LEU A 1 297 ? 8.445 36.578 46.289 1.00 75.21 292 LEU A O 1
ATOM 1126 N N . PRO A 1 298 ? 7.015 37.502 44.813 1.00 69.11 293 PRO A N 1
ATOM 1127 C CA . PRO A 1 298 ? 5.853 37.520 45.702 1.00 69.11 293 PRO A CA 1
ATOM 1128 C C . PRO A 1 298 ? 5.626 36.136 46.300 1.00 69.11 293 PRO A C 1
ATOM 1129 O O . PRO A 1 298 ? 5.450 35.164 45.568 1.00 69.11 293 PRO A O 1
ATOM 1133 N N . LEU A 1 299 ? 5.627 36.055 47.626 1.00 67.40 294 LEU A N 1
ATOM 1134 C CA . LEU A 1 299 ? 5.441 34.790 48.335 1.00 67.40 294 LEU A CA 1
ATOM 1135 C C . LEU A 1 299 ? 4.286 33.920 47.808 1.00 67.40 294 LEU A C 1
ATOM 1136 O O . LEU A 1 299 ? 4.224 32.726 48.112 1.00 67.40 294 LEU A O 1
ATOM 1141 N N . ASP A 1 300 ? 3.382 34.510 47.024 1.00 92.31 295 ASP A N 1
ATOM 1142 C CA . ASP A 1 300 ? 2.246 33.775 46.451 1.00 92.31 295 ASP A CA 1
ATOM 1143 C C . ASP A 1 300 ? 2.679 33.027 45.199 1.00 92.31 295 ASP A C 1
ATOM 1144 O O . ASP A 1 300 ? 2.428 31.829 45.050 1.00 92.31 295 ASP A O 1
ATOM 1149 N N . ASP A 1 301 ? 3.305 33.769 44.292 1.00 116.82 296 ASP A N 1
ATOM 1150 C CA . ASP A 1 301 ? 3.793 33.227 43.036 1.00 116.82 296 ASP A CA 1
ATOM 1151 C C . ASP A 1 301 ? 4.786 32.102 43.305 1.00 116.82 296 ASP A C 1
ATOM 1152 O O . ASP A 1 301 ? 4.936 31.192 42.491 1.00 116.82 296 ASP A O 1
ATOM 1157 N N . GLN A 1 302 ? 5.459 32.173 44.453 1.00 94.73 297 GLN A N 1
ATOM 1158 C CA . GLN A 1 302 ? 6.432 31.156 44.840 1.00 94.73 297 GLN A CA 1
ATOM 1159 C C . GLN A 1 302 ? 5.715 29.842 45.089 1.00 94.73 297 GLN A C 1
ATOM 1160 O O . GLN A 1 302 ? 6.224 28.767 44.763 1.00 94.73 297 GLN A O 1
ATOM 1166 N N . VAL A 1 303 ? 4.532 29.928 45.683 1.00 72.55 298 VAL A N 1
ATOM 1167 C CA . VAL A 1 303 ? 3.769 28.726 45.966 1.00 72.55 298 VAL A CA 1
ATOM 1168 C C . VAL A 1 303 ? 3.178 28.211 44.666 1.00 72.55 298 VAL A C 1
ATOM 1169 O O . VAL A 1 303 ? 3.198 27.014 44.394 1.00 72.55 298 VAL A O 1
ATOM 1173 N N . ILE A 1 304 ? 2.655 29.129 43.863 1.00 68.05 299 ILE A N 1
ATOM 1174 C CA . ILE A 1 304 ? 2.072 28.778 42.577 1.00 68.05 299 ILE A CA 1
ATOM 1175 C C . ILE A 1 304 ? 3.152 28.118 41.724 1.00 68.05 299 ILE A C 1
ATOM 1176 O O . ILE A 1 304 ? 2.935 27.054 41.148 1.00 68.05 299 ILE A O 1
ATOM 1181 N N . LEU A 1 305 ? 4.323 28.744 41.665 1.00 51.66 300 LEU A N 1
ATOM 1182 C CA . LEU A 1 305 ? 5.428 28.207 40.894 1.00 51.66 300 LEU A CA 1
ATOM 1183 C C . LEU A 1 305 ? 5.833 26.817 41.353 1.00 51.66 300 LEU A C 1
ATOM 1184 O O . LEU A 1 305 ? 6.036 25.928 40.536 1.00 51.66 300 LEU A O 1
ATOM 1189 N N . LEU A 1 306 ? 5.949 26.617 42.656 1.00 41.77 301 LEU A N 1
ATOM 1190 C CA . LEU A 1 306 ? 6.330 25.312 43.179 1.00 41.77 301 LEU A CA 1
ATOM 1191 C C . LEU A 1 306 ? 5.224 24.258 43.170 1.00 41.77 301 LEU A C 1
ATOM 1192 O O . LEU A 1 306 ? 5.514 23.067 43.187 1.00 41.77 301 LEU A O 1
ATOM 1197 N N . ARG A 1 307 ? 3.966 24.692 43.158 1.00 65.39 302 ARG A N 1
ATOM 1198 C CA . ARG A 1 307 ? 2.833 23.767 43.133 1.00 65.39 302 ARG A CA 1
ATOM 1199 C C . ARG A 1 307 ? 2.720 23.179 41.741 1.00 65.39 302 ARG A C 1
ATOM 1200 O O . ARG A 1 307 ? 2.537 21.977 41.561 1.00 65.39 302 ARG A O 1
ATOM 1208 N N . ALA A 1 308 ? 2.837 24.045 40.748 1.00 61.88 303 ALA A N 1
ATOM 1209 C CA . ALA A 1 308 ? 2.726 23.623 39.369 1.00 61.88 303 ALA A CA 1
ATOM 1210 C C . ALA A 1 308 ? 3.942 22.873 38.844 1.00 61.88 303 ALA A C 1
ATOM 1211 O O . ALA A 1 308 ? 3.872 22.279 37.769 1.00 61.88 303 ALA A O 1
ATOM 1213 N N . GLY A 1 309 ? 5.047 22.877 39.589 1.00 57.17 304 GLY A N 1
ATOM 1214 C CA . GLY A 1 309 ? 6.248 22.211 39.101 1.00 57.17 304 GLY A CA 1
ATOM 1215 C C . GLY A 1 309 ? 7.005 21.232 39.978 1.00 57.17 304 GLY A C 1
ATOM 1216 O O . GLY A 1 309 ? 8.019 20.690 39.539 1.00 57.17 304 GLY A O 1
ATOM 1217 N N . TRP A 1 310 ? 6.535 20.999 41.201 1.00 97.61 305 TRP A N 1
ATOM 1218 C CA . TRP A 1 310 ? 7.215 20.064 42.099 1.00 97.61 305 TRP A CA 1
ATOM 1219 C C . TRP A 1 310 ? 7.351 18.748 41.364 1.00 97.61 305 TRP A C 1
ATOM 1220 O O . TRP A 1 310 ? 8.407 18.117 41.348 1.00 97.61 305 TRP A O 1
ATOM 1231 N N . ASN A 1 311 ? 6.248 18.360 40.747 1.00 51.99 306 ASN A N 1
ATOM 1232 C CA . ASN A 1 311 ? 6.153 17.131 40.001 1.00 51.99 306 ASN A CA 1
ATOM 1233 C C . ASN A 1 311 ? 7.297 16.942 39.002 1.00 51.99 306 ASN A C 1
ATOM 1234 O O . ASN A 1 311 ? 8.048 15.965 39.084 1.00 51.99 306 ASN A O 1
ATOM 1239 N N . GLU A 1 312 ? 7.426 17.869 38.055 1.00 59.19 307 GLU A N 1
ATOM 1240 C CA . GLU A 1 312 ? 8.477 17.770 37.054 1.00 59.19 307 GLU A CA 1
ATOM 1241 C C . GLU A 1 312 ? 9.845 17.962 37.665 1.00 59.19 307 GLU A C 1
ATOM 1242 O O . GLU A 1 312 ? 10.755 17.189 37.385 1.00 59.19 307 GLU A O 1
ATOM 1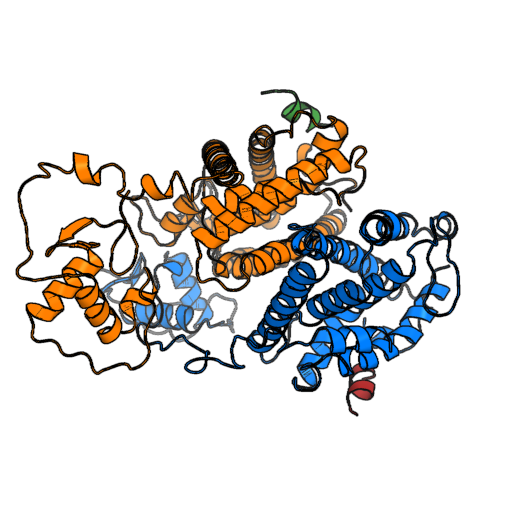248 N N . LEU A 1 313 ? 9.993 18.984 38.503 1.00 44.81 308 LEU A N 1
ATOM 1249 C CA . LEU A 1 313 ? 11.275 19.245 39.151 1.00 44.81 308 LEU A CA 1
ATOM 1250 C C . LEU A 1 313 ? 11.811 17.988 39.832 1.00 44.81 308 LEU A C 1
ATOM 1251 O O . LEU A 1 313 ? 12.959 17.601 39.628 1.00 44.81 308 LEU A O 1
ATOM 1256 N N . LEU A 1 314 ? 10.973 17.348 40.638 1.00 56.74 309 LEU A N 1
ATOM 1257 C CA . LEU A 1 314 ? 11.380 16.145 41.344 1.00 56.74 309 LEU A CA 1
ATOM 1258 C C . LEU A 1 314 ? 11.838 15.007 40.441 1.00 56.74 309 LEU A C 1
ATOM 1259 O O . LEU A 1 314 ? 12.802 14.329 40.762 1.00 56.74 309 LEU A O 1
ATOM 1264 N N . ILE A 1 315 ? 11.169 14.791 39.314 1.00 47.41 310 ILE A N 1
ATOM 1265 C CA . ILE A 1 315 ? 11.569 13.701 38.430 1.00 47.41 310 ILE A CA 1
ATOM 1266 C C . ILE A 1 315 ? 12.890 13.953 37.733 1.00 47.41 310 ILE A C 1
ATOM 1267 O O . ILE A 1 315 ? 13.747 13.071 37.669 1.00 47.41 310 ILE A O 1
ATOM 1272 N N . ALA A 1 316 ? 13.045 15.157 37.198 1.00 61.48 311 ALA A N 1
ATOM 1273 C CA . ALA A 1 316 ? 14.254 15.522 36.479 1.00 61.48 311 ALA A CA 1
ATOM 1274 C C . ALA A 1 316 ? 15.482 15.501 37.379 1.00 61.48 311 ALA A C 1
ATOM 1275 O O . ALA A 1 316 ? 16.613 15.543 36.894 1.00 61.48 311 ALA A O 1
ATOM 1277 N N . SER A 1 317 ? 15.257 15.435 38.689 1.00 79.76 312 SER A N 1
ATOM 1278 C CA . SER A 1 317 ? 16.352 15.412 39.656 1.00 79.76 312 SER A CA 1
ATOM 1279 C C . SER A 1 317 ? 16.978 14.026 39.773 1.00 79.76 312 SER A C 1
ATOM 1280 O O . SER A 1 317 ? 18.192 13.875 39.603 1.00 79.76 312 SER A O 1
ATOM 1283 N N . PHE A 1 318 ? 16.146 13.020 40.057 1.00 72.06 313 PHE A N 1
ATOM 1284 C CA . PHE A 1 318 ? 16.626 11.649 40.217 1.00 72.06 313 PHE A CA 1
ATOM 1285 C C . PHE A 1 318 ? 16.912 10.935 38.905 1.00 72.06 313 PHE A C 1
ATOM 1286 O O . PHE A 1 318 ? 17.711 10.003 38.873 1.00 72.06 313 PHE A O 1
ATOM 1294 N N . SER A 1 319 ? 16.268 11.356 37.823 1.00 74.26 314 SER A N 1
ATOM 1295 C CA . SER A 1 319 ? 16.517 10.707 36.542 1.00 74.26 314 SER A CA 1
ATOM 1296 C C . SER A 1 319 ? 17.949 11.015 36.099 1.00 74.26 314 SER A C 1
ATOM 1297 O O . SER A 1 319 ? 18.484 10.358 35.208 1.00 74.26 314 SER A O 1
ATOM 1300 N N . HIS A 1 320 ? 18.562 12.013 36.732 1.00 66.30 315 HIS A N 1
ATOM 1301 C CA . HIS A 1 320 ? 19.948 12.386 36.441 1.00 66.30 315 HIS A CA 1
ATOM 1302 C C . HIS A 1 320 ? 20.818 11.622 37.442 1.00 66.30 315 HIS A C 1
ATOM 1303 O O . HIS A 1 320 ? 21.859 11.056 37.095 1.00 66.30 315 HIS A O 1
ATOM 1310 N N . ARG A 1 321 ? 20.365 11.607 38.692 1.00 109.63 316 ARG A N 1
ATOM 1311 C CA . ARG A 1 321 ? 21.067 10.908 39.755 1.00 109.63 316 ARG A CA 1
ATOM 1312 C C . ARG A 1 321 ? 21.167 9.431 39.417 1.00 109.63 316 ARG A C 1
ATOM 1313 O O . ARG A 1 321 ? 21.956 8.700 40.013 1.00 109.63 316 ARG A O 1
ATOM 1321 N N . SER A 1 322 ? 20.363 8.987 38.461 1.00 69.29 317 SER A N 1
ATOM 1322 C CA . SER A 1 322 ? 20.399 7.592 38.068 1.00 69.29 317 SER A CA 1
ATOM 1323 C C . SER A 1 322 ? 21.346 7.352 36.897 1.00 69.29 317 SER A C 1
ATOM 1324 O O . SER A 1 322 ? 21.238 6.333 36.216 1.00 69.29 317 SER A O 1
ATOM 1327 N N . ILE A 1 323 ? 22.265 8.295 36.659 1.00 108.63 318 ILE A N 1
ATOM 1328 C CA . ILE A 1 323 ? 23.266 8.139 35.598 1.00 108.63 318 ILE A CA 1
ATOM 1329 C C . ILE A 1 323 ? 24.076 6.911 36.019 1.00 108.63 318 ILE A C 1
ATOM 1330 O O . ILE A 1 323 ? 24.198 6.632 37.218 1.00 108.63 318 ILE A O 1
ATOM 1335 N N . ALA A 1 324 ? 24.651 6.194 35.057 1.00 156.34 319 ALA A N 1
ATOM 1336 C CA . ALA A 1 324 ? 25.358 4.960 35.390 1.00 156.34 319 ALA A CA 1
ATOM 1337 C C . ALA A 1 324 ? 24.160 4.174 35.917 1.00 156.34 319 ALA A C 1
ATOM 1338 O O . ALA A 1 324 ? 23.107 4.189 35.277 1.00 156.34 319 ALA A O 1
ATOM 1340 N N . VAL A 1 325 ? 24.292 3.517 37.065 1.00 89.25 320 VAL A N 1
ATOM 1341 C CA . VAL A 1 325 ? 23.166 2.783 37.646 1.00 89.25 320 VAL A CA 1
ATOM 1342 C C . VAL A 1 325 ? 22.119 2.412 36.590 1.00 89.25 320 VAL A C 1
ATOM 1343 O O . VAL A 1 325 ? 20.988 2.899 36.642 1.00 89.25 320 VAL A O 1
ATOM 1347 N N . LYS A 1 326 ? 22.488 1.558 35.638 1.00 132.83 321 LYS A N 1
ATOM 1348 C CA . LYS A 1 326 ? 21.566 1.180 34.568 1.00 132.83 321 LYS A CA 1
ATOM 1349 C C . LYS A 1 326 ? 20.474 0.188 34.936 1.00 132.83 321 LYS A C 1
ATOM 1350 O O . LYS A 1 326 ? 20.625 -0.614 35.857 1.00 132.83 321 LYS A O 1
ATOM 1356 N N . ASP A 1 327 ? 19.375 0.258 34.185 1.00 122.53 322 ASP A N 1
ATOM 1357 C CA . ASP A 1 327 ? 18.212 -0.602 34.382 1.00 122.53 322 ASP A CA 1
ATOM 1358 C C . ASP A 1 327 ? 17.589 -0.409 35.758 1.00 122.53 322 ASP A C 1
ATOM 1359 O O . ASP A 1 327 ? 16.815 -1.246 36.223 1.00 122.53 322 ASP A O 1
ATOM 1364 N N . GLY A 1 328 ? 17.925 0.701 36.405 1.00 91.86 323 GLY A N 1
ATOM 1365 C CA . GLY A 1 328 ? 17.384 0.982 37.719 1.00 91.86 323 GLY A CA 1
ATOM 1366 C C . GLY A 1 328 ? 17.580 2.437 38.081 1.00 91.86 323 GLY A C 1
ATOM 1367 O O . GLY A 1 328 ? 18.171 3.202 37.313 1.00 91.86 323 GLY A O 1
ATOM 1368 N N . ILE A 1 329 ? 17.082 2.817 39.253 1.00 88.39 324 ILE A N 1
ATOM 1369 C CA . ILE A 1 329 ? 17.200 4.190 39.730 1.00 88.39 324 ILE A CA 1
ATOM 1370 C C . ILE A 1 329 ? 17.324 4.244 41.245 1.00 88.39 324 ILE A C 1
ATOM 1371 O O . ILE A 1 329 ? 16.811 3.366 41.941 1.00 88.39 324 ILE A O 1
ATOM 1376 N N . LEU A 1 330 ? 18.003 5.279 41.746 1.00 90.38 325 LEU A N 1
ATOM 1377 C CA . LEU A 1 330 ? 18.212 5.472 43.189 1.00 90.38 325 LEU A CA 1
ATOM 1378 C C . LEU A 1 330 ? 17.258 6.506 43.762 1.00 90.38 325 LEU A C 1
ATOM 1379 O O . LEU A 1 330 ? 17.374 7.685 43.434 1.00 90.38 325 LEU A O 1
ATOM 1384 N N . LEU A 1 331 ? 16.322 6.091 44.608 1.00 76.66 326 LEU A N 1
ATOM 1385 C CA . LEU A 1 331 ? 15.435 7.073 45.206 1.00 76.66 326 LEU A CA 1
ATOM 1386 C C . LEU A 1 331 ? 16.367 7.899 46.081 1.00 76.66 326 LEU A C 1
ATOM 1387 O O . LEU A 1 331 ? 17.430 7.420 46.480 1.00 76.66 326 LEU A O 1
ATOM 1392 N N . ALA A 1 332 ? 15.976 9.136 46.367 1.00 97.24 327 ALA A N 1
ATOM 1393 C CA . ALA A 1 332 ? 16.796 10.051 47.159 1.00 97.24 327 ALA A CA 1
ATOM 1394 C C . ALA A 1 332 ? 17.295 9.544 48.508 1.00 97.24 327 ALA A C 1
ATOM 1395 O O . ALA A 1 332 ? 18.252 10.097 49.050 1.00 97.24 327 ALA A O 1
ATOM 1397 N N . THR A 1 333 ? 16.664 8.509 49.055 1.00 110.69 328 THR A N 1
ATOM 1398 C CA . THR A 1 333 ? 17.091 7.970 50.346 1.00 110.69 328 THR A CA 1
ATOM 1399 C C . THR A 1 333 ? 18.151 6.860 50.239 1.00 110.69 328 THR A C 1
ATOM 1400 O O . THR A 1 333 ? 19.108 6.836 51.020 1.00 110.69 328 THR A O 1
ATOM 1404 N N . GLY A 1 334 ? 17.993 5.949 49.279 1.00 84.35 329 GLY A N 1
ATOM 1405 C CA . GLY A 1 334 ? 18.978 4.891 49.123 1.00 84.35 329 GLY A CA 1
ATOM 1406 C C . GLY A 1 334 ? 18.591 3.633 48.360 1.00 84.35 329 GLY A C 1
ATOM 1407 O O . GLY A 1 334 ? 19.473 2.880 47.946 1.00 84.35 329 GLY A O 1
ATOM 1408 N N . LEU A 1 335 ? 17.294 3.396 48.171 1.00 92.75 330 LEU A N 1
ATOM 1409 C CA . LEU A 1 335 ? 16.816 2.205 47.463 1.00 92.75 330 LEU A CA 1
ATOM 1410 C C . LEU A 1 335 ? 17.143 2.186 45.966 1.00 92.75 330 LEU A C 1
ATOM 1411 O O . LEU A 1 335 ? 17.008 3.194 45.277 1.00 92.75 330 LEU A O 1
ATOM 1416 N N . HIS A 1 336 ? 17.572 1.029 45.470 1.00 126.00 331 HIS A N 1
ATOM 1417 C CA . HIS A 1 336 ? 17.923 0.877 44.060 1.00 126.00 331 HIS A CA 1
ATOM 1418 C C . HIS A 1 336 ? 16.805 0.220 43.262 1.00 126.00 331 HIS A C 1
ATOM 1419 O O . HIS A 1 336 ? 17.034 -0.790 42.594 1.00 126.00 331 HIS A O 1
ATOM 1426 N N . VAL A 1 337 ? 15.602 0.786 43.330 1.00 93.73 332 VAL A N 1
ATOM 1427 C CA . VAL A 1 337 ? 14.468 0.234 42.594 1.00 93.73 332 VAL A CA 1
ATOM 1428 C C . VAL A 1 337 ? 14.919 -0.107 41.184 1.00 93.73 332 VAL A C 1
ATOM 1429 O O . VAL A 1 337 ? 15.169 0.782 40.366 1.00 93.73 332 VAL A O 1
ATOM 1433 N N . HIS A 1 338 ? 15.024 -1.402 40.909 1.00 95.78 333 HIS A N 1
ATOM 1434 C CA . HIS A 1 338 ? 15.457 -1.882 39.603 1.00 95.78 333 HIS A CA 1
ATOM 1435 C C . HIS A 1 338 ? 14.251 -2.098 38.692 1.00 95.78 333 HIS A C 1
ATOM 1436 O O . HIS A 1 338 ? 13.139 -2.327 39.164 1.00 95.78 333 HIS A O 1
ATOM 1443 N N . ARG A 1 339 ? 14.487 -2.023 37.386 1.00 96.23 334 ARG A N 1
ATOM 1444 C CA . ARG A 1 339 ? 13.434 -2.176 36.387 1.00 96.23 334 ARG A CA 1
ATOM 1445 C C . ARG A 1 339 ? 12.402 -3.259 36.679 1.00 96.23 334 ARG A C 1
ATOM 1446 O O . ARG A 1 339 ? 11.332 -2.975 37.210 1.00 96.23 334 ARG A O 1
ATOM 1454 N N . ASN A 1 340 ? 12.724 -4.496 36.313 1.00 116.87 335 ASN A N 1
ATOM 1455 C CA . ASN A 1 340 ? 11.821 -5.620 36.516 1.00 116.87 335 ASN A CA 1
ATOM 1456 C C . ASN A 1 340 ? 11.030 -5.548 37.819 1.00 116.87 335 ASN A C 1
ATOM 1457 O O . ASN A 1 340 ? 9.942 -6.115 37.921 1.00 116.87 335 ASN A O 1
ATOM 1462 N N . SER A 1 341 ? 11.569 -4.836 38.804 1.00 116.34 336 SER A N 1
ATOM 1463 C CA . SER A 1 341 ? 10.915 -4.689 40.103 1.00 116.34 336 SER A CA 1
ATOM 1464 C C . SER A 1 341 ? 9.632 -3.854 40.032 1.00 116.34 336 SER A C 1
ATOM 1465 O O . SER A 1 341 ? 8.852 -3.814 40.985 1.00 116.34 336 SER A O 1
ATOM 1468 N N . ALA A 1 342 ? 9.411 -3.198 38.898 1.00 125.17 337 ALA A N 1
ATOM 1469 C CA . ALA A 1 342 ? 8.231 -2.359 38.728 1.00 125.17 337 ALA A CA 1
ATOM 1470 C C . ALA A 1 342 ? 7.087 -3.071 38.028 1.00 125.17 337 ALA A C 1
ATOM 1471 O O . ALA A 1 342 ? 5.955 -3.047 38.508 1.00 125.17 337 ALA A O 1
ATOM 1473 N N . HIS A 1 343 ? 7.383 -3.696 36.892 1.00 110.16 338 HIS A N 1
ATOM 1474 C CA . HIS A 1 343 ? 6.368 -4.397 36.116 1.00 110.16 338 HIS A CA 1
ATOM 1475 C C . HIS A 1 343 ? 5.433 -5.221 36.987 1.00 110.16 338 HIS A C 1
ATOM 1476 O O . HIS A 1 343 ? 4.237 -5.331 36.703 1.00 110.16 338 HIS A O 1
ATOM 1483 N N . SER A 1 344 ? 5.981 -5.794 38.052 1.00 181.81 339 SER A N 1
ATOM 1484 C CA . SER A 1 344 ? 5.190 -6.593 38.975 1.00 181.81 339 SER A CA 1
ATOM 1485 C C . SER A 1 344 ? 4.113 -5.712 39.603 1.00 181.81 339 SER A C 1
ATOM 1486 O O . SER A 1 344 ? 2.965 -6.131 39.763 1.00 181.81 339 SER A O 1
ATOM 1489 N N . ALA A 1 345 ? 4.495 -4.486 39.953 1.00 103.57 340 ALA A N 1
ATOM 1490 C CA . ALA A 1 345 ? 3.579 -3.530 40.561 1.00 103.57 340 ALA A CA 1
ATOM 1491 C C . ALA A 1 345 ? 2.579 -2.998 39.538 1.00 103.57 340 ALA A C 1
ATOM 1492 O O . ALA A 1 345 ? 1.539 -2.455 39.904 1.00 103.57 340 ALA A O 1
ATOM 1494 N N . GLY A 1 346 ? 2.903 -3.155 38.257 1.00 151.65 341 GLY A N 1
ATOM 1495 C CA . GLY A 1 346 ? 2.015 -2.694 37.202 1.00 151.65 341 GLY A CA 1
ATOM 1496 C C . GLY A 1 346 ? 2.386 -1.351 36.599 1.00 151.65 341 GLY A C 1
ATOM 1497 O O . GLY A 1 346 ? 1.768 -0.905 35.631 1.00 151.65 341 GLY A O 1
ATOM 1498 N N . VAL A 1 347 ? 3.395 -0.702 37.172 1.00 75.36 342 VAL A N 1
ATOM 1499 C CA . VAL A 1 347 ? 3.849 0.595 36.691 1.00 75.36 342 VAL A CA 1
ATOM 1500 C C . VAL A 1 347 ? 5.113 0.429 35.854 1.00 75.36 342 VAL A C 1
ATOM 1501 O O . VAL A 1 347 ? 6.032 1.238 35.928 1.00 75.36 342 VAL A O 1
ATOM 1505 N N . GLY A 1 348 ? 5.152 -0.631 35.057 1.00 144.21 343 GLY A N 1
ATOM 1506 C CA . GLY A 1 348 ? 6.314 -0.881 34.226 1.00 144.21 343 GLY A CA 1
ATOM 1507 C C . GLY A 1 348 ? 6.359 -0.013 32.983 1.00 144.21 343 GLY A C 1
ATOM 1508 O O . GLY A 1 348 ? 7.431 0.247 32.437 1.00 144.21 343 GLY A O 1
ATOM 1509 N N . ALA A 1 349 ? 5.195 0.433 32.528 1.00 117.17 344 ALA A N 1
ATOM 1510 C CA . ALA A 1 349 ? 5.126 1.272 31.343 1.00 117.17 344 ALA A CA 1
ATOM 1511 C C . ALA A 1 349 ? 5.809 2.596 31.634 1.00 117.17 344 ALA A C 1
ATOM 1512 O O . ALA A 1 349 ? 6.775 2.964 30.967 1.00 117.17 344 ALA A O 1
ATOM 1514 N N . ILE A 1 350 ? 5.303 3.299 32.643 1.00 76.98 345 ILE A N 1
ATOM 1515 C CA . ILE A 1 350 ? 5.850 4.590 33.038 1.00 76.98 345 ILE A CA 1
ATOM 1516 C C . ILE A 1 350 ? 7.317 4.504 33.425 1.00 76.98 345 ILE A C 1
ATOM 1517 O O . ILE A 1 350 ? 8.159 5.217 32.882 1.00 76.98 345 ILE A O 1
ATOM 1522 N N . PHE A 1 351 ? 7.620 3.629 34.370 1.00 77.59 346 PHE A N 1
ATOM 1523 C CA . PHE A 1 351 ? 8.986 3.481 34.829 1.00 77.59 346 PHE A CA 1
ATOM 1524 C C . PHE A 1 351 ? 9.962 3.344 33.656 1.00 77.59 346 PHE A C 1
ATOM 1525 O O . PHE A 1 351 ? 10.992 4.015 33.615 1.00 77.59 346 PHE A O 1
ATOM 1533 N N . ASP A 1 352 ? 9.631 2.489 32.696 1.00 88.35 347 ASP A N 1
ATOM 1534 C CA . ASP A 1 352 ? 10.495 2.282 31.544 1.00 88.35 347 ASP A CA 1
ATOM 1535 C C . ASP A 1 352 ? 10.712 3.567 30.754 1.00 88.35 347 ASP A C 1
ATOM 1536 O O . ASP A 1 352 ? 11.826 3.838 30.300 1.00 88.35 347 ASP A O 1
ATOM 1541 N N . ARG A 1 353 ? 9.654 4.359 30.588 1.00 75.54 348 ARG A N 1
ATOM 1542 C CA . ARG A 1 353 ? 9.764 5.611 29.845 1.00 75.54 348 ARG A CA 1
ATOM 1543 C C . ARG A 1 353 ? 10.792 6.510 30.493 1.00 75.54 348 ARG A C 1
ATOM 1544 O O . ARG A 1 353 ? 11.555 7.182 29.806 1.00 75.54 348 ARG A O 1
ATOM 1552 N N . VAL A 1 354 ? 10.813 6.528 31.819 1.00 50.14 349 VAL A N 1
ATOM 1553 C CA . VAL A 1 354 ? 11.782 7.356 32.520 1.00 50.14 349 VAL A CA 1
ATOM 1554 C C . VAL A 1 354 ? 13.210 6.901 32.169 1.00 50.14 349 VAL A C 1
ATOM 1555 O O . VAL A 1 354 ? 14.085 7.725 31.914 1.00 50.14 349 VAL A O 1
ATOM 1559 N N . LEU A 1 355 ? 13.445 5.592 32.139 1.00 72.29 350 LEU A N 1
ATOM 1560 C CA . LEU A 1 355 ? 14.767 5.058 31.801 1.00 72.29 350 LEU A CA 1
ATOM 1561 C C . LEU A 1 355 ? 15.176 5.382 30.371 1.00 72.29 350 LEU A C 1
ATOM 1562 O O . LEU A 1 355 ? 16.274 5.870 30.120 1.00 72.29 350 LEU A O 1
ATOM 1567 N N . THR A 1 356 ? 14.271 5.108 29.441 1.00 67.80 351 THR A N 1
ATOM 1568 C CA . THR A 1 356 ? 14.517 5.310 28.022 1.00 67.80 351 THR A CA 1
ATOM 1569 C C . THR A 1 356 ? 14.536 6.723 27.422 1.00 67.80 351 THR A C 1
ATOM 1570 O O . THR A 1 356 ? 15.301 6.967 26.490 1.00 67.80 351 THR A O 1
ATOM 1574 N N . GLU A 1 357 ? 13.713 7.650 27.911 1.00 68.54 352 GLU A N 1
ATOM 1575 C CA . GLU A 1 357 ? 13.743 8.996 27.336 1.00 68.54 352 GLU A CA 1
ATOM 1576 C C . GLU A 1 357 ? 14.264 10.098 28.256 1.00 68.54 352 GLU A C 1
ATOM 1577 O O . GLU A 1 357 ? 14.293 11.279 27.890 1.00 68.54 352 GLU A O 1
ATOM 1583 N N . LEU A 1 358 ? 14.683 9.703 29.450 1.00 58.64 353 LEU A N 1
ATOM 1584 C CA . LEU A 1 358 ? 15.254 10.638 30.405 1.00 58.64 353 LEU A CA 1
ATOM 1585 C C . LEU A 1 358 ? 16.610 10.070 30.785 1.00 58.64 353 LEU A C 1
ATOM 1586 O O . LEU A 1 358 ? 17.634 10.430 30.199 1.00 58.64 353 LEU A O 1
ATOM 1591 N N . VAL A 1 359 ? 16.598 9.164 31.762 1.00 78.04 354 VAL A N 1
ATOM 1592 C CA . VAL A 1 359 ? 17.805 8.523 32.255 1.00 78.04 354 VAL A CA 1
ATOM 1593 C C . VAL A 1 359 ? 18.756 8.251 31.102 1.00 78.04 354 VAL A C 1
ATOM 1594 O O . VAL A 1 359 ? 19.862 8.788 31.063 1.00 78.04 354 VAL A O 1
ATOM 1598 N N . SER A 1 360 ? 18.316 7.429 30.155 1.00 68.33 355 SER A N 1
ATOM 1599 C CA . SER A 1 360 ? 19.134 7.100 28.994 1.00 68.33 355 SER A CA 1
ATOM 1600 C C . SER A 1 360 ? 19.666 8.375 28.323 1.00 68.33 355 SER A C 1
ATOM 1601 O O . SER A 1 360 ? 20.815 8.748 28.542 1.00 68.33 355 SER A O 1
ATOM 1604 N N . LYS A 1 361 ? 18.829 9.042 27.524 1.00 66.97 356 LYS A N 1
ATOM 1605 C CA . LYS A 1 361 ? 19.215 10.274 26.819 1.00 66.97 356 LYS A CA 1
ATOM 1606 C C . LYS A 1 361 ? 20.154 11.150 27.629 1.00 66.97 356 LYS A C 1
ATOM 1607 O O . LYS A 1 361 ? 21.226 11.540 27.161 1.00 66.97 356 LYS A O 1
ATOM 1613 N N . MET A 1 362 ? 19.732 11.447 28.851 1.00 56.50 357 MET A N 1
ATOM 1614 C CA . MET A 1 362 ? 20.490 12.268 29.787 1.00 56.50 357 MET A CA 1
ATOM 1615 C C . MET A 1 362 ? 21.895 11.701 29.918 1.00 56.50 357 MET A C 1
ATOM 1616 O O . MET A 1 362 ? 22.892 12.418 29.863 1.00 56.50 357 MET A O 1
ATOM 1621 N N . ARG A 1 363 ? 21.929 10.386 30.078 1.00 76.36 358 ARG A N 1
ATOM 1622 C CA . ARG A 1 363 ? 23.138 9.598 30.251 1.00 76.36 358 ARG A CA 1
ATOM 1623 C C . ARG A 1 363 ? 24.161 9.724 29.116 1.00 76.36 358 ARG A C 1
ATOM 1624 O O . ARG A 1 363 ? 25.329 10.011 29.367 1.00 76.36 358 ARG A O 1
ATOM 1632 N N . ASP A 1 364 ? 23.721 9.516 27.877 1.00 80.22 359 ASP A N 1
ATOM 1633 C CA . ASP A 1 364 ? 24.604 9.585 26.708 1.00 80.22 359 ASP A CA 1
ATOM 1634 C C . ASP A 1 364 ? 25.051 11.001 26.348 1.00 80.22 359 ASP A C 1
ATOM 1635 O O . ASP A 1 364 ? 25.850 11.189 25.428 1.00 80.22 359 ASP A O 1
ATOM 1640 N N . MET A 1 365 ? 24.543 11.987 27.083 1.00 72.07 360 MET A N 1
ATOM 1641 C CA . MET A 1 365 ? 24.829 13.406 26.836 1.00 72.07 360 MET A CA 1
ATOM 1642 C C . MET A 1 365 ? 25.901 13.987 27.759 1.00 72.07 360 MET A C 1
ATOM 1643 O O . MET A 1 365 ? 26.510 15.009 27.448 1.00 72.07 360 MET A O 1
ATOM 1648 N N . GLN A 1 366 ? 26.121 13.320 28.890 1.00 78.95 361 GLN A N 1
ATOM 1649 C CA . GLN A 1 366 ? 27.088 13.761 29.890 1.00 78.95 361 GLN A CA 1
ATOM 1650 C C . GLN A 1 366 ? 26.544 15.022 30.548 1.00 78.95 361 GLN A C 1
ATOM 1651 O O . GLN A 1 366 ? 27.279 15.983 30.757 1.00 78.95 361 GLN A O 1
ATOM 1657 N N . MET A 1 367 ? 25.259 15.010 30.885 1.00 58.19 362 MET A N 1
ATOM 1658 C CA . MET A 1 367 ? 24.624 16.176 31.483 1.00 58.19 362 MET A CA 1
ATOM 1659 C C . MET A 1 367 ? 25.293 16.744 32.724 1.00 58.19 362 MET A C 1
ATOM 1660 O O . MET A 1 367 ? 25.129 16.229 33.828 1.00 58.19 362 MET A O 1
ATOM 1665 N N . ASP A 1 368 ? 26.026 17.832 32.509 1.00 90.00 363 ASP A N 1
ATOM 1666 C CA . ASP A 1 368 ? 26.745 18.565 33.545 1.00 90.00 363 ASP A CA 1
ATOM 1667 C C . ASP A 1 368 ? 25.776 18.871 34.683 1.00 90.00 363 ASP A C 1
ATOM 1668 O O . ASP A 1 368 ? 24.696 19.401 34.440 1.00 90.00 363 ASP A O 1
ATOM 1673 N N . LYS A 1 369 ? 26.155 18.543 35.916 1.00 73.41 364 LYS A N 1
ATOM 1674 C CA . LYS A 1 369 ? 25.292 18.795 37.069 1.00 73.41 364 LYS A CA 1
ATOM 1675 C C . LYS A 1 369 ? 24.762 20.229 37.059 1.00 73.41 364 LYS A C 1
ATOM 1676 O O . LYS A 1 369 ? 23.721 20.513 37.643 1.00 73.41 364 LYS A O 1
ATOM 1682 N N . THR A 1 370 ? 25.482 21.130 36.397 1.00 65.67 365 THR A N 1
ATOM 1683 C CA . THR A 1 370 ? 25.046 22.519 36.286 1.00 65.67 365 THR A CA 1
ATOM 1684 C C . THR A 1 370 ? 23.868 22.543 35.320 1.00 65.67 365 THR A C 1
ATOM 1685 O O . THR A 1 370 ? 22.746 22.869 35.698 1.00 65.67 365 THR A O 1
ATOM 1689 N N . GLU A 1 371 ? 24.145 22.187 34.069 1.00 52.25 366 GLU A N 1
ATOM 1690 C CA . GLU A 1 371 ? 23.135 22.156 33.023 1.00 52.25 366 GLU A CA 1
ATOM 1691 C C . GLU A 1 371 ? 21.794 21.656 33.557 1.00 52.25 366 GLU A C 1
ATOM 1692 O O . GLU A 1 371 ? 20.743 22.205 33.234 1.00 52.25 366 GLU A O 1
ATOM 1698 N N . LEU A 1 372 ? 21.832 20.615 34.379 1.00 67.33 367 LEU A N 1
ATOM 1699 C CA . LEU A 1 372 ? 20.619 20.069 34.970 1.00 67.33 367 LEU A CA 1
ATOM 1700 C C . LEU A 1 372 ? 19.915 21.158 35.788 1.00 67.33 367 LEU A C 1
ATOM 1701 O O . LEU A 1 372 ? 18.756 21.496 35.533 1.00 67.33 367 LEU A O 1
ATOM 1706 N N . GLY A 1 373 ? 20.623 21.702 36.774 1.00 45.73 368 GLY A N 1
ATOM 1707 C CA . GLY A 1 373 ? 20.057 22.754 37.595 1.00 45.73 368 GLY A CA 1
ATOM 1708 C C . GLY A 1 373 ? 19.528 23.917 36.772 1.00 45.73 368 GLY A C 1
ATOM 1709 O O . GLY A 1 373 ? 18.521 24.518 37.125 1.00 45.73 368 GLY A O 1
ATOM 1710 N N . CYS A 1 374 ? 20.205 24.247 35.678 1.00 68.92 369 CYS A N 1
ATOM 1711 C CA . CYS A 1 374 ? 19.748 25.337 34.827 1.00 68.92 369 CYS A CA 1
ATOM 1712 C C . CYS A 1 374 ? 18.412 24.982 34.216 1.00 68.92 369 CYS A C 1
ATOM 1713 O O . CYS A 1 374 ? 17.577 25.857 33.993 1.00 68.92 369 CYS A O 1
ATOM 1716 N N . LEU A 1 375 ? 18.215 23.697 33.933 1.00 47.82 370 LEU A N 1
ATOM 1717 C CA . LEU A 1 375 ? 16.965 23.250 33.352 1.00 47.82 370 LEU A CA 1
ATOM 1718 C C . LEU A 1 375 ? 15.861 23.224 34.382 1.00 47.82 370 LEU A C 1
ATOM 1719 O O . LEU A 1 375 ? 14.716 23.550 34.082 1.00 47.82 370 LEU A O 1
ATOM 1724 N N . ARG A 1 376 ? 16.200 22.843 35.604 1.00 70.69 371 ARG A N 1
ATOM 1725 C CA . ARG A 1 376 ? 15.198 22.802 36.653 1.00 70.69 371 ARG A CA 1
ATOM 1726 C C . ARG A 1 376 ? 14.736 24.212 36.957 1.00 70.69 371 ARG A C 1
ATOM 1727 O O . ARG A 1 376 ? 13.617 24.422 37.403 1.00 70.69 371 ARG A O 1
ATOM 1735 N N . ALA A 1 377 ? 15.603 25.182 36.716 1.00 36.60 372 ALA A N 1
ATOM 1736 C CA . ALA A 1 377 ? 15.245 26.564 36.963 1.00 36.60 372 ALA A CA 1
ATOM 1737 C C . ALA A 1 377 ? 14.173 26.945 35.949 1.00 36.60 372 ALA A C 1
ATOM 1738 O O . ALA A 1 377 ? 13.163 27.561 36.299 1.00 36.60 372 ALA A O 1
ATOM 1740 N N . ILE A 1 378 ? 14.400 26.566 34.691 1.00 48.55 373 ILE A N 1
ATOM 1741 C CA . ILE A 1 378 ? 13.467 26.855 33.606 1.00 48.55 373 ILE A CA 1
ATOM 1742 C C . ILE A 1 378 ? 12.121 26.179 33.872 1.00 48.55 373 ILE A C 1
ATOM 1743 O O . ILE A 1 378 ? 11.071 26.714 33.538 1.00 48.55 373 ILE A O 1
ATOM 1748 N N . VAL A 1 379 ? 12.148 25.001 34.476 1.00 47.79 374 VAL A N 1
ATOM 1749 C CA . VAL A 1 379 ? 10.912 24.300 34.776 1.00 47.79 374 VAL A CA 1
ATOM 1750 C C . VAL A 1 379 ? 10.218 24.948 35.972 1.00 47.79 374 VAL A C 1
ATOM 1751 O O . VAL A 1 379 ? 9.013 24.789 36.176 1.00 47.79 374 VAL A O 1
ATOM 1755 N N . LEU A 1 380 ? 10.991 25.687 36.756 1.00 65.87 375 LEU A N 1
ATOM 1756 C CA . LEU A 1 380 ? 10.478 26.379 37.930 1.00 65.87 375 LEU A CA 1
ATOM 1757 C C . LEU A 1 380 ? 9.792 27.664 37.496 1.00 65.87 375 LEU A C 1
ATOM 1758 O O . LEU A 1 380 ? 8.596 27.851 37.722 1.00 65.87 375 LEU A O 1
ATOM 1763 N N . PHE A 1 381 ? 10.572 28.550 36.881 1.00 71.42 376 PHE A N 1
ATOM 1764 C CA . PHE A 1 381 ? 10.082 29.835 36.400 1.00 71.42 376 PHE A CA 1
ATOM 1765 C C . PHE A 1 381 ? 9.138 29.670 35.221 1.00 71.42 376 PHE A C 1
ATOM 1766 O O . PHE A 1 381 ? 9.396 30.159 34.122 1.00 71.42 376 PHE A O 1
ATOM 1774 N N . ASN A 1 382 ? 8.038 28.973 35.478 1.00 49.83 377 ASN A N 1
ATOM 1775 C CA . ASN A 1 382 ? 7.002 28.691 34.494 1.00 49.83 377 ASN A CA 1
ATOM 1776 C C . ASN A 1 382 ? 5.922 29.777 34.586 1.00 49.83 377 ASN A C 1
ATOM 1777 O O . ASN A 1 382 ? 5.050 29.736 35.446 1.00 49.83 377 ASN A O 1
ATOM 1782 N N . PRO A 1 383 ? 5.967 30.757 33.689 1.00 61.28 378 PRO A N 1
ATOM 1783 C CA . PRO A 1 383 ? 4.995 31.847 33.691 1.00 61.28 378 PRO A CA 1
ATOM 1784 C C . PRO A 1 383 ? 3.561 31.453 33.354 1.00 61.28 378 PRO A C 1
ATOM 1785 O O . PRO A 1 383 ? 2.625 32.216 33.606 1.00 61.28 378 PRO A O 1
ATOM 1789 N N . ASP A 1 384 ? 3.376 30.270 32.788 1.00 71.28 379 ASP A N 1
ATOM 1790 C CA . ASP A 1 384 ? 2.032 29.853 32.432 1.00 71.28 379 ASP A CA 1
ATOM 1791 C C . ASP A 1 384 ? 1.194 29.398 33.624 1.00 71.28 379 ASP A C 1
ATOM 1792 O O . ASP A 1 384 ? -0.030 29.376 33.536 1.00 71.28 379 ASP A O 1
ATOM 1797 N N . SER A 1 385 ? 1.835 29.047 34.737 1.00 92.07 380 SER A N 1
ATOM 1798 C CA . SER A 1 385 ? 1.101 28.606 35.928 1.00 92.07 380 SER A CA 1
ATOM 1799 C C . SER A 1 385 ? -0.034 29.591 36.220 1.00 92.07 380 SER A C 1
ATOM 1800 O O . SER A 1 385 ? 0.189 30.800 36.265 1.00 92.07 380 SER A O 1
ATOM 1803 N N . LYS A 1 386 ? -1.247 29.078 36.420 1.00 95.14 381 LYS A N 1
ATOM 1804 C CA . LYS A 1 386 ? -2.409 29.937 36.673 1.00 95.14 381 LYS A CA 1
ATOM 1805 C C . LYS A 1 386 ? -2.418 30.528 38.086 1.00 95.14 381 LYS A C 1
ATOM 1806 O O . LYS A 1 386 ? -2.318 29.802 39.080 1.00 95.14 381 LYS A O 1
ATOM 1812 N N . GLY A 1 387 ? -2.526 31.854 38.162 1.00 52.92 382 GLY A N 1
ATOM 1813 C CA . GLY A 1 387 ? -2.557 32.521 39.449 1.00 52.92 382 GLY A CA 1
ATOM 1814 C C . GLY A 1 387 ? -1.542 33.634 39.665 1.00 52.92 382 GLY A C 1
ATOM 1815 O O . GLY A 1 387 ? -1.797 34.541 40.458 1.00 52.92 382 GLY A O 1
ATOM 1816 N N . LEU A 1 388 ? -0.401 33.582 38.979 1.00 75.97 383 LEU A N 1
ATOM 1817 C CA . LEU A 1 388 ? 0.628 34.611 39.151 1.00 75.97 383 LEU A CA 1
ATOM 1818 C C . LEU A 1 388 ? 0.044 36.002 39.011 1.00 75.97 383 LEU A C 1
ATOM 1819 O O . LEU A 1 388 ? -0.388 36.390 37.922 1.00 75.97 383 LEU A O 1
ATOM 1824 N N . SER A 1 389 ? 0.033 36.753 40.109 1.00 92.31 384 SER A N 1
ATOM 1825 C CA . SER A 1 389 ? -0.491 38.112 40.079 1.00 92.31 384 SER A CA 1
ATOM 1826 C C . SER A 1 389 ? 0.220 38.859 38.953 1.00 92.31 384 SER A C 1
ATOM 1827 O O . SER A 1 389 ? -0.270 39.875 38.456 1.00 92.31 384 SER A O 1
ATOM 1830 N N . ASN A 1 390 ? 1.381 38.341 38.556 1.00 102.04 385 ASN A N 1
ATOM 1831 C CA . ASN A 1 390 ? 2.161 38.935 37.476 1.00 102.04 385 ASN A CA 1
ATOM 1832 C C . ASN A 1 390 ? 2.990 37.880 36.761 1.00 102.04 385 ASN A C 1
ATOM 1833 O O . ASN A 1 390 ? 3.982 37.387 37.292 1.00 102.04 385 ASN A O 1
ATOM 1838 N N . PRO A 1 391 ? 2.590 37.529 35.535 1.00 68.41 386 PRO A N 1
ATOM 1839 C CA . PRO A 1 391 ? 3.278 36.528 34.717 1.00 68.41 386 PRO A CA 1
ATOM 1840 C C . PRO A 1 391 ? 4.479 37.086 33.949 1.00 68.41 386 PRO A C 1
ATOM 1841 O O . PRO A 1 391 ? 5.431 36.359 33.657 1.00 68.41 386 PRO A O 1
ATOM 1845 N N . ALA A 1 392 ? 4.424 38.377 33.626 1.00 80.81 387 ALA A N 1
ATOM 1846 C CA . ALA A 1 392 ? 5.489 39.037 32.876 1.00 80.81 387 ALA A CA 1
ATOM 1847 C C . ALA A 1 392 ? 6.838 38.927 33.572 1.00 80.81 387 ALA A C 1
ATOM 1848 O O . ALA A 1 392 ? 7.861 38.743 32.916 1.00 80.81 387 ALA A O 1
ATOM 1850 N N . GLU A 1 393 ? 6.839 39.043 34.899 1.00 59.08 388 GLU A N 1
ATOM 1851 C CA . GLU A 1 393 ? 8.081 38.959 35.654 1.00 59.08 388 GLU A CA 1
ATOM 1852 C C . GLU A 1 393 ? 8.639 37.544 35.604 1.00 59.08 388 GLU A C 1
ATOM 1853 O O . GLU A 1 393 ? 9.817 37.339 35.313 1.00 59.08 388 GLU A O 1
ATOM 1859 N N . VAL A 1 394 ? 7.785 36.570 35.883 1.00 43.21 389 VAL A N 1
ATOM 1860 C CA . VAL A 1 394 ? 8.195 35.178 35.862 1.00 43.21 389 VAL A CA 1
ATOM 1861 C C . VAL A 1 394 ? 8.696 34.776 34.472 1.00 43.21 389 VAL A C 1
ATOM 1862 O O . VAL A 1 394 ? 9.737 34.136 34.332 1.00 43.21 389 VAL A O 1
ATOM 1866 N N . GLU A 1 395 ? 7.945 35.156 33.446 1.00 53.19 390 GLU A N 1
ATOM 1867 C CA . GLU A 1 395 ? 8.313 34.849 32.073 1.00 53.19 390 GLU A CA 1
ATOM 1868 C C . GLU A 1 395 ? 9.684 35.415 31.782 1.00 53.19 390 GLU A C 1
ATOM 1869 O O . GLU A 1 395 ? 10.398 34.911 30.925 1.00 53.19 390 GLU A O 1
ATOM 1875 N N . ALA A 1 396 ? 10.048 36.467 32.503 1.00 52.78 391 ALA A N 1
ATOM 1876 C CA . ALA A 1 396 ? 11.341 37.107 32.317 1.00 52.78 391 ALA A CA 1
ATOM 1877 C C . ALA A 1 396 ? 12.463 36.292 32.949 1.00 52.78 391 ALA A C 1
ATOM 1878 O O . ALA A 1 396 ? 13.406 35.898 32.269 1.00 52.78 391 ALA A O 1
ATOM 1880 N N . LEU A 1 397 ? 12.363 36.031 34.248 1.00 75.58 392 LEU A N 1
ATOM 1881 C CA . LEU A 1 397 ? 13.394 35.257 34.928 1.00 75.58 392 LEU A CA 1
ATOM 1882 C C . LEU A 1 397 ? 13.708 33.952 34.223 1.00 75.58 392 LEU A C 1
ATOM 1883 O O . LEU A 1 397 ? 14.733 33.331 34.494 1.00 75.58 392 LEU A O 1
ATOM 1888 N N . ARG A 1 398 ? 12.825 33.522 33.329 1.00 34.13 393 ARG A N 1
ATOM 1889 C CA . ARG A 1 398 ? 13.078 32.300 32.583 1.00 34.13 393 ARG A CA 1
ATOM 1890 C C . ARG A 1 398 ? 13.940 32.682 31.392 1.00 34.13 393 ARG A C 1
ATOM 1891 O O . ARG A 1 398 ? 14.915 32.004 31.078 1.00 34.13 393 ARG A O 1
ATOM 1899 N N . GLU A 1 399 ? 13.588 33.779 30.730 1.00 51.47 394 GLU A N 1
ATOM 1900 C CA . GLU A 1 399 ? 14.376 34.221 29.591 1.00 51.47 394 GLU A CA 1
ATOM 1901 C C . GLU A 1 399 ? 15.804 34.518 30.045 1.00 51.47 394 GLU A C 1
ATOM 1902 O O . GLU A 1 399 ? 16.744 34.359 29.268 1.00 51.47 394 GLU A O 1
ATOM 1908 N N . LYS A 1 400 ? 15.968 34.945 31.298 1.00 61.80 395 LYS A N 1
ATOM 1909 C CA . LYS A 1 400 ? 17.300 35.225 31.830 1.00 61.80 395 LYS A CA 1
ATOM 1910 C C . LYS A 1 400 ? 18.060 33.898 31.857 1.00 61.80 395 LYS A C 1
ATOM 1911 O O . LYS A 1 400 ? 19.178 33.788 31.349 1.00 61.80 395 LYS A O 1
ATOM 1917 N N . VAL A 1 401 ? 17.438 32.886 32.448 1.00 46.83 396 VAL A N 1
ATOM 1918 C CA . VAL A 1 401 ? 18.050 31.576 32.527 1.00 46.83 396 VAL A CA 1
ATOM 1919 C C . VAL A 1 401 ? 18.255 30.967 31.155 1.00 46.83 396 VAL A C 1
ATOM 1920 O O . VAL A 1 401 ? 19.116 30.109 30.986 1.00 46.83 396 VAL A O 1
ATOM 1924 N N . TYR A 1 402 ? 17.452 31.359 30.172 1.00 66.15 397 TYR A N 1
ATOM 1925 C CA . TYR A 1 402 ? 17.674 30.807 28.845 1.00 66.15 397 TYR A CA 1
ATOM 1926 C C . TYR A 1 402 ? 19.015 31.371 28.435 1.00 66.15 397 TYR A C 1
ATOM 1927 O O . TYR A 1 402 ? 19.835 30.678 27.859 1.00 66.15 397 TYR A O 1
ATOM 1936 N N . ALA A 1 403 ? 19.222 32.642 28.761 1.00 46.42 398 ALA A N 1
ATOM 1937 C CA . ALA A 1 403 ? 20.448 33.348 28.435 1.00 46.42 398 ALA A CA 1
ATOM 1938 C C . ALA A 1 403 ? 21.674 32.720 29.087 1.00 46.42 398 ALA A C 1
ATOM 1939 O O . ALA A 1 403 ? 22.585 32.276 28.386 1.00 46.42 398 ALA A O 1
ATOM 1941 N N . SER A 1 404 ? 21.702 32.683 30.420 1.00 44.84 399 SER A N 1
ATOM 1942 C CA . SER A 1 404 ? 22.835 32.111 31.145 1.00 44.84 399 SER A CA 1
ATOM 1943 C C . SER A 1 404 ? 23.260 30.745 30.622 1.00 44.84 399 SER A C 1
ATOM 1944 O O . SER A 1 404 ? 24.394 30.574 30.168 1.00 44.84 399 SER A O 1
ATOM 1947 N N . LEU A 1 405 ? 22.359 29.770 30.700 1.00 41.08 400 LEU A N 1
ATOM 1948 C CA . LEU A 1 405 ? 22.659 28.427 30.226 1.00 41.08 400 LEU A CA 1
ATOM 1949 C C . LEU A 1 405 ? 23.079 28.497 28.768 1.00 41.08 400 LEU A C 1
ATOM 1950 O O . LEU A 1 405 ? 24.001 27.807 28.346 1.00 41.08 400 LEU A O 1
ATOM 1955 N N . GLU A 1 406 ? 22.406 29.339 27.997 1.00 55.54 401 GLU A N 1
ATOM 1956 C CA . GLU A 1 406 ? 22.721 29.461 26.585 1.00 55.54 401 GLU A CA 1
ATOM 1957 C C . GLU A 1 406 ? 24.177 29.782 26.400 1.00 55.54 401 GLU A C 1
ATOM 1958 O O . GLU A 1 406 ? 24.821 29.190 25.549 1.00 55.54 401 GLU A O 1
ATOM 1964 N N . ALA A 1 407 ? 24.698 30.714 27.194 1.00 69.18 402 ALA A N 1
ATOM 1965 C CA . ALA A 1 407 ? 26.104 31.101 27.093 1.00 69.18 402 ALA A CA 1
ATOM 1966 C C . ALA A 1 407 ? 27.002 30.016 27.648 1.00 69.18 402 ALA A C 1
ATOM 1967 O O . ALA A 1 407 ? 28.019 29.681 27.057 1.00 69.18 402 ALA A O 1
ATOM 1969 N N . TYR A 1 408 ? 26.608 29.466 28.787 1.00 43.61 403 TYR A N 1
ATOM 1970 C CA . TYR A 1 408 ? 27.354 28.402 29.458 1.00 43.61 403 TYR A CA 1
ATOM 1971 C C . TYR A 1 408 ? 27.792 27.226 28.575 1.00 43.61 403 TYR A C 1
ATOM 1972 O O . TYR A 1 408 ? 28.678 26.464 28.956 1.00 43.61 403 TYR A O 1
ATOM 1981 N N . CYS A 1 409 ? 27.180 27.062 27.408 1.00 59.65 404 CYS A N 1
ATOM 1982 C CA . CYS A 1 409 ? 27.564 25.971 26.516 1.00 59.65 404 CYS A CA 1
ATOM 1983 C C . CYS A 1 409 ? 28.590 26.501 25.520 1.00 59.65 404 CYS A C 1
ATOM 1984 O O . CYS A 1 409 ? 29.427 25.752 25.014 1.00 59.65 404 CYS A O 1
ATOM 1987 N N . LYS A 1 410 ? 28.513 27.798 25.239 1.00 66.57 405 LYS A N 1
ATOM 1988 C CA . LYS A 1 410 ? 29.447 28.438 24.328 1.00 66.57 405 LYS A CA 1
ATOM 1989 C C . LYS A 1 410 ? 30.833 28.386 24.971 1.00 66.57 405 LYS A C 1
ATOM 1990 O O . LYS A 1 410 ? 31.850 28.310 24.278 1.00 66.57 405 LYS A O 1
ATOM 1996 N N . HIS A 1 411 ? 30.855 28.428 26.303 1.00 88.76 406 HIS A N 1
ATOM 1997 C CA . HIS A 1 411 ? 32.098 28.391 27.071 1.00 88.76 406 HIS A CA 1
ATOM 1998 C C . HIS A 1 411 ? 32.616 26.970 27.253 1.00 88.76 406 HIS A C 1
ATOM 1999 O O . HIS A 1 411 ? 33.700 26.617 26.790 1.00 88.76 406 HIS A O 1
ATOM 2006 N N . LYS A 1 412 ? 31.822 26.168 27.952 1.00 52.57 407 LYS A N 1
ATOM 2007 C CA . LYS A 1 412 ? 32.177 24.801 28.278 1.00 52.57 407 LYS A CA 1
ATOM 2008 C C . LYS A 1 412 ? 32.132 23.756 27.175 1.00 52.57 407 LYS A C 1
ATOM 2009 O O . LYS A 1 412 ? 32.894 22.791 27.215 1.00 52.57 407 LYS A O 1
ATOM 2015 N N . TYR A 1 413 ? 31.251 23.927 26.197 1.00 61.47 408 TYR A N 1
ATOM 2016 C CA . TYR A 1 413 ? 31.130 22.938 25.129 1.00 61.47 408 TYR A CA 1
ATOM 2017 C C . TYR A 1 413 ? 31.239 23.494 23.725 1.00 61.47 408 TYR A C 1
ATOM 2018 O O . TYR A 1 413 ? 30.370 23.256 22.895 1.00 61.47 408 TYR A O 1
ATOM 2027 N N . PRO A 1 414 ? 32.319 24.225 23.429 1.00 71.52 409 PRO A N 1
ATOM 2028 C CA . PRO A 1 414 ? 32.481 24.797 22.088 1.00 71.52 409 PRO A CA 1
ATOM 2029 C C . PRO A 1 414 ? 32.492 23.810 20.923 1.00 71.52 409 PRO A C 1
ATOM 2030 O O . PRO A 1 414 ? 32.203 24.184 19.785 1.00 71.52 409 PRO A O 1
ATOM 2034 N N . GLU A 1 415 ? 32.826 22.555 21.197 1.00 100.53 410 GLU A N 1
ATOM 2035 C CA . GLU A 1 415 ? 32.853 21.559 20.136 1.00 100.53 410 GLU A CA 1
ATOM 2036 C C . GLU A 1 415 ? 31.448 21.124 19.767 1.00 100.53 410 GLU A C 1
ATOM 2037 O O . GLU A 1 415 ? 31.242 20.432 18.770 1.00 100.53 410 GLU A O 1
ATOM 2043 N N . GLN A 1 416 ? 30.480 21.538 20.575 1.00 81.65 411 GLN A N 1
ATOM 2044 C CA . GLN A 1 416 ? 29.089 21.176 20.346 1.00 81.65 411 GLN A CA 1
ATOM 2045 C C . GLN A 1 416 ? 28.219 22.402 20.187 1.00 81.65 411 GLN A C 1
ATOM 2046 O O . GLN A 1 416 ? 27.684 22.929 21.163 1.00 81.65 411 GLN A O 1
ATOM 2052 N N . PRO A 1 417 ? 28.078 22.886 18.951 1.00 85.32 412 PRO A N 1
ATOM 2053 C CA . PRO A 1 417 ? 27.244 24.066 18.727 1.00 85.32 412 PRO A CA 1
ATOM 2054 C C . PRO A 1 417 ? 25.763 23.828 19.062 1.00 85.32 412 PRO A C 1
ATOM 2055 O O . PRO A 1 417 ? 25.128 24.658 19.722 1.00 85.32 412 PRO A O 1
ATOM 2059 N N . GLY A 1 418 ? 25.227 22.688 18.627 1.00 70.30 413 GLY A N 1
ATOM 2060 C CA . GLY A 1 418 ? 23.827 22.398 18.881 1.00 70.30 413 GLY A CA 1
ATOM 2061 C C . GLY A 1 418 ? 23.488 21.742 20.211 1.00 70.30 413 GLY A C 1
ATOM 2062 O O . GLY A 1 418 ? 22.502 21.015 20.314 1.00 70.30 413 GLY A O 1
ATOM 2063 N N . ARG A 1 419 ? 24.277 22.009 21.242 1.00 67.10 414 ARG A N 1
ATOM 2064 C CA . ARG A 1 419 ? 24.037 21.393 22.541 1.00 67.10 414 ARG A CA 1
ATOM 2065 C C . ARG A 1 419 ? 22.922 22.056 23.308 1.00 67.10 414 ARG A C 1
ATOM 2066 O O . ARG A 1 419 ? 22.127 21.386 23.960 1.00 67.10 414 ARG A O 1
ATOM 2074 N N . PHE A 1 420 ? 22.885 23.380 23.241 1.00 56.10 415 PHE A N 1
ATOM 2075 C CA . PHE A 1 420 ? 21.882 24.154 23.949 1.00 56.10 415 PHE A CA 1
ATOM 2076 C C . PHE A 1 420 ? 20.486 23.673 23.592 1.00 56.10 415 PHE A C 1
ATOM 2077 O O . PHE A 1 420 ? 19.626 23.528 24.463 1.00 56.10 415 PHE A O 1
ATOM 2085 N N . ALA A 1 421 ? 20.266 23.425 22.303 1.00 42.97 416 ALA A N 1
ATOM 2086 C CA . ALA A 1 421 ? 18.970 22.958 21.838 1.00 42.97 416 ALA A CA 1
ATOM 2087 C C . ALA A 1 421 ? 18.727 21.549 22.330 1.00 42.97 416 ALA A C 1
ATOM 2088 O O . ALA A 1 421 ? 17.655 21.254 22.841 1.00 42.97 416 ALA A O 1
ATOM 2090 N N . LYS A 1 422 ? 19.728 20.682 22.185 1.00 65.64 417 LYS A N 1
ATOM 2091 C CA . LYS A 1 422 ? 19.607 19.295 22.614 1.00 65.64 417 LYS A CA 1
ATOM 2092 C C . LYS A 1 422 ? 19.261 19.210 24.095 1.00 65.64 417 LYS A C 1
ATOM 2093 O O . LYS A 1 422 ? 18.595 18.271 24.525 1.00 65.64 417 LYS A O 1
ATOM 2099 N N . LEU A 1 423 ? 19.700 20.199 24.870 1.00 42.61 418 LEU A N 1
ATOM 2100 C CA . LEU A 1 423 ? 19.428 20.250 26.308 1.00 42.61 418 LEU A CA 1
ATOM 2101 C C . LEU A 1 423 ? 17.997 20.684 26.599 1.00 42.61 418 LEU A C 1
ATOM 2102 O O . LEU A 1 423 ? 17.410 20.272 27.589 1.00 42.61 418 LEU A O 1
ATOM 2107 N N . LEU A 1 424 ? 17.453 21.541 25.745 1.00 46.36 419 LEU A N 1
ATOM 2108 C CA . LEU A 1 424 ? 16.100 22.046 25.914 1.00 46.36 419 LEU A CA 1
ATOM 2109 C C . LEU A 1 424 ? 15.043 21.058 25.441 1.00 46.36 419 LEU A C 1
ATOM 2110 O O . LEU A 1 424 ? 13.884 21.133 25.862 1.00 46.36 419 LEU A O 1
ATOM 2115 N N . LEU A 1 425 ? 15.431 20.138 24.562 1.00 47.09 420 LEU A N 1
ATOM 2116 C CA . LEU A 1 425 ? 14.489 19.151 24.054 1.00 47.09 420 LEU A CA 1
ATOM 2117 C C . LEU A 1 425 ? 14.269 17.993 25.020 1.00 47.09 420 LEU A C 1
ATOM 2118 O O . LEU A 1 425 ? 13.454 17.103 24.767 1.00 47.09 420 LEU A O 1
ATOM 2123 N N . ARG A 1 426 ? 14.999 18.011 26.130 1.00 60.29 421 ARG A N 1
ATOM 2124 C CA . ARG A 1 426 ? 14.840 16.993 27.157 1.00 60.29 421 ARG A CA 1
ATOM 2125 C C . ARG A 1 426 ? 13.581 17.428 27.915 1.00 60.29 421 ARG A C 1
ATOM 2126 O O . ARG A 1 426 ? 12.975 16.642 28.643 1.00 60.29 421 ARG A O 1
ATOM 2134 N N . LEU A 1 427 ? 13.187 18.685 27.722 1.00 36.66 422 LEU A N 1
ATOM 2135 C CA . LEU A 1 427 ? 12.018 19.241 28.393 1.00 36.66 422 LEU A CA 1
ATOM 2136 C C . LEU A 1 427 ? 10.648 18.663 27.996 1.00 36.66 422 LEU A C 1
ATOM 2137 O O . LEU A 1 427 ? 9.816 18.389 28.856 1.00 36.66 422 LEU A O 1
ATOM 2142 N N . PRO A 1 428 ? 10.386 18.477 26.697 1.00 43.41 423 PRO A N 1
ATOM 2143 C CA . PRO A 1 428 ? 9.078 17.922 26.336 1.00 43.41 423 PRO A CA 1
ATOM 2144 C C . PRO A 1 428 ? 8.782 16.588 27.022 1.00 43.41 423 PRO A C 1
ATOM 2145 O O . PRO A 1 428 ? 7.718 16.403 27.608 1.00 43.41 423 PRO A O 1
ATOM 2149 N N . ALA A 1 429 ? 9.728 15.657 26.947 1.00 47.76 424 ALA A N 1
ATOM 2150 C CA . ALA A 1 429 ? 9.545 14.345 27.555 1.00 47.76 424 ALA A CA 1
ATOM 2151 C C . ALA A 1 429 ? 9.443 14.468 29.059 1.00 47.76 424 ALA A C 1
ATOM 2152 O O . ALA A 1 429 ? 8.705 13.730 29.706 1.00 47.76 424 ALA A O 1
ATOM 2154 N N . LEU A 1 430 ? 10.187 15.402 29.626 1.00 39.85 425 LEU A N 1
ATOM 2155 C CA . LEU A 1 430 ? 10.112 15.564 31.058 1.00 39.85 425 LEU A CA 1
ATOM 2156 C C . LEU A 1 430 ? 8.697 15.943 31.441 1.00 39.85 425 LEU A C 1
ATOM 2157 O O . LEU A 1 430 ? 8.303 15.740 32.581 1.00 39.85 425 LEU A O 1
ATOM 2162 N N . ARG A 1 431 ? 7.924 16.496 30.509 1.00 57.18 426 ARG A N 1
ATOM 2163 C CA . ARG A 1 431 ? 6.560 16.891 30.850 1.00 57.18 426 ARG A CA 1
ATOM 2164 C C . ARG A 1 431 ? 5.518 15.795 30.643 1.00 57.18 426 ARG A C 1
ATOM 2165 O O . ARG A 1 431 ? 4.580 15.680 31.439 1.00 57.18 426 ARG A O 1
ATOM 2173 N N . SER A 1 432 ? 5.663 14.996 29.585 1.00 55.72 427 SER A N 1
ATOM 2174 C CA . SER A 1 432 ? 4.712 13.916 29.352 1.00 55.72 427 SER A CA 1
ATOM 2175 C C . SER A 1 432 ? 4.872 12.973 30.501 1.00 55.72 427 SER A C 1
ATOM 2176 O O . SER A 1 432 ? 3.913 12.658 31.201 1.00 55.72 427 SER A O 1
ATOM 2179 N N . ILE A 1 433 ? 6.100 12.521 30.697 1.00 50.95 428 ILE A N 1
ATOM 2180 C CA . ILE A 1 433 ? 6.369 11.624 31.794 1.00 50.95 428 ILE A CA 1
ATOM 2181 C C . ILE A 1 433 ? 5.780 12.226 33.062 1.00 50.95 428 ILE A C 1
ATOM 2182 O O . ILE A 1 433 ? 5.113 11.536 33.823 1.00 50.95 428 ILE A O 1
ATOM 2187 N N . GLY A 1 434 ? 6.003 13.520 33.273 1.00 46.87 429 GLY A N 1
ATOM 2188 C CA . GLY A 1 434 ? 5.483 14.176 34.464 1.00 46.87 429 GLY A CA 1
ATOM 2189 C C . GLY A 1 434 ? 3.966 14.152 34.603 1.00 46.87 429 GLY A C 1
ATOM 2190 O O . GLY A 1 434 ? 3.435 13.972 35.699 1.00 46.87 429 GLY A O 1
ATOM 2191 N N . LEU A 1 435 ? 3.259 14.345 33.497 1.00 72.47 430 LEU A N 1
ATOM 2192 C CA . LEU A 1 435 ? 1.805 14.332 33.532 1.00 72.47 430 LEU A CA 1
ATOM 2193 C C . LEU A 1 435 ? 1.284 12.916 33.773 1.00 72.47 430 LEU A C 1
ATOM 2194 O O . LEU A 1 435 ? 0.378 12.708 34.575 1.00 72.47 430 LEU A O 1
ATOM 2199 N N . LYS A 1 436 ? 1.859 11.944 33.070 1.00 75.60 431 LYS A N 1
ATOM 2200 C CA . LYS A 1 436 ? 1.452 10.553 33.218 1.00 75.60 431 LYS A CA 1
ATOM 2201 C C . LYS A 1 436 ? 1.617 10.110 34.673 1.00 75.60 431 LYS A C 1
ATOM 2202 O O . LYS A 1 436 ? 0.876 9.260 35.155 1.00 75.60 431 LYS A O 1
ATOM 2208 N N . CYS A 1 437 ? 2.590 10.687 35.372 1.00 75.56 432 CYS A N 1
ATOM 2209 C CA . CYS A 1 437 ? 2.805 10.341 36.768 1.00 75.56 432 CYS A CA 1
ATOM 2210 C C . CYS A 1 437 ? 1.672 10.885 37.608 1.00 75.56 432 CYS A C 1
ATOM 2211 O O . CYS A 1 437 ? 1.097 10.150 38.400 1.00 75.56 432 CYS A O 1
ATOM 2214 N N . LEU A 1 438 ? 1.336 12.162 37.451 1.00 83.11 433 LEU A N 1
ATOM 2215 C CA . LEU A 1 438 ? 0.218 12.699 38.221 1.00 83.11 433 LEU A CA 1
ATOM 2216 C C . LEU A 1 438 ? -0.982 11.777 38.005 1.00 83.11 433 LEU A C 1
ATOM 2217 O O . LEU A 1 438 ? -1.721 11.478 38.943 1.00 83.11 433 LEU A O 1
ATOM 2222 N N . GLU A 1 439 ? -1.159 11.320 36.766 1.00 72.80 434 GLU A N 1
ATOM 2223 C CA . GLU A 1 439 ? -2.259 10.423 36.420 1.00 72.80 434 GLU A CA 1
ATOM 2224 C C . GLU A 1 439 ? -2.213 9.219 37.370 1.00 72.80 434 GLU A C 1
ATOM 2225 O O . GLU A 1 439 ? -3.243 8.761 37.862 1.00 72.80 434 GLU A O 1
ATOM 2231 N N . HIS A 1 440 ? -1.008 8.723 37.637 1.00 92.66 435 HIS A N 1
ATOM 2232 C CA . HIS A 1 440 ? -0.834 7.581 38.527 1.00 92.66 435 HIS A CA 1
ATOM 2233 C C . HIS A 1 440 ? -0.722 7.989 39.994 1.00 92.66 435 HIS A C 1
ATOM 2234 O O . HIS A 1 440 ? -0.066 7.311 40.783 1.00 92.66 435 HIS A O 1
ATOM 2241 N N . LEU A 1 441 ? -1.336 9.107 40.355 1.00 87.08 436 LEU A N 1
ATOM 2242 C CA . LEU A 1 441 ? -1.326 9.560 41.745 1.00 87.08 436 LEU A CA 1
ATOM 2243 C C . LEU A 1 441 ? -2.772 9.876 42.109 1.00 87.08 436 LEU A C 1
ATOM 2244 O O . LEU A 1 441 ? -3.220 9.596 43.219 1.00 87.08 436 LEU A O 1
ATOM 2249 N N . PHE A 1 442 ? -3.497 10.463 41.160 1.00 127.77 437 PHE A N 1
ATOM 2250 C CA . PHE A 1 442 ? -4.906 10.780 41.356 1.00 127.77 437 PHE A CA 1
ATOM 2251 C C . PHE A 1 442 ? -5.674 9.490 41.097 1.00 127.77 437 PHE A C 1
ATOM 2252 O O . PHE A 1 442 ? -6.894 9.495 40.947 1.00 127.77 437 PHE A O 1
ATOM 2260 N N . PHE A 1 443 ? -4.927 8.389 41.033 1.00 129.18 438 PHE A N 1
ATOM 2261 C CA . PHE A 1 443 ? -5.469 7.055 40.799 1.00 129.18 438 PHE A CA 1
ATOM 2262 C C . PHE A 1 443 ? -5.095 6.170 41.981 1.00 129.18 438 PHE A C 1
ATOM 2263 O O . PHE A 1 443 ? -5.606 5.062 42.127 1.00 129.18 438 PHE A O 1
ATOM 2271 N N . PHE A 1 444 ? -4.184 6.665 42.813 1.00 67.82 439 PHE A N 1
ATOM 2272 C CA . PHE A 1 444 ? -3.743 5.939 44.002 1.00 67.82 439 PHE A CA 1
ATOM 2273 C C . PHE A 1 444 ? -4.192 6.692 45.249 1.00 67.82 439 PHE A C 1
ATOM 2274 O O . PHE A 1 444 ? -4.009 6.220 46.372 1.00 67.82 439 PHE A O 1
ATOM 2282 N N . LYS A 1 445 ? -4.769 7.872 45.055 1.00 99.18 440 LYS A N 1
ATOM 2283 C CA . LYS A 1 445 ? -5.230 8.650 46.190 1.00 99.18 440 LYS A CA 1
ATOM 2284 C C . LYS A 1 445 ? -6.736 8.514 46.341 1.00 99.18 440 LYS A C 1
ATOM 2285 O O . LYS A 1 445 ? -7.213 8.000 47.351 1.00 99.18 440 LYS A O 1
ATOM 2291 N N . LEU A 1 446 ? -7.487 8.967 45.338 1.00 200.00 441 LEU A N 1
ATOM 2292 C CA . LEU A 1 446 ? -8.944 8.872 45.383 1.00 200.00 441 LEU A CA 1
ATOM 2293 C C . LEU A 1 446 ? -9.341 7.399 45.470 1.00 200.00 441 LEU A C 1
ATOM 2294 O O . LEU A 1 446 ? -10.491 7.073 45.773 1.00 200.00 441 LEU A O 1
ATOM 2299 N N . ILE A 1 447 ? -8.381 6.514 45.204 1.00 115.99 442 ILE A N 1
ATOM 2300 C CA . ILE A 1 447 ? -8.630 5.076 45.270 1.00 115.99 442 ILE A CA 1
ATOM 2301 C C . ILE A 1 447 ? -8.243 4.555 46.658 1.00 115.99 442 ILE A C 1
ATOM 2302 O O . ILE A 1 447 ? -7.814 3.409 46.825 1.00 115.99 442 ILE A O 1
ATOM 2307 N N . GLY A 1 448 ? -8.407 5.433 47.644 1.00 130.80 443 GLY A N 1
ATOM 2308 C CA . GLY A 1 448 ? -8.133 5.119 49.036 1.00 130.80 443 GLY A CA 1
ATOM 2309 C C . GLY A 1 448 ? -6.905 4.322 49.447 1.00 130.80 443 GLY A C 1
ATOM 2310 O O . GLY A 1 448 ? -6.735 4.062 50.640 1.00 130.80 443 GLY A O 1
ATOM 2311 N N . ASP A 1 449 ? -6.052 3.931 48.502 1.00 200.00 444 ASP A N 1
ATOM 2312 C CA . ASP A 1 449 ? -4.857 3.163 48.848 1.00 200.00 444 ASP A CA 1
ATOM 2313 C C . ASP A 1 449 ? -3.977 3.986 49.787 1.00 200.00 444 ASP A C 1
ATOM 2314 O O . ASP A 1 449 ? -3.066 3.461 50.427 1.00 200.00 444 ASP A O 1
ATOM 2319 N N . THR A 1 450 ? -4.276 5.281 49.849 1.00 200.00 445 THR A N 1
ATOM 2320 C CA . THR A 1 450 ? -3.593 6.262 50.689 1.00 200.00 445 THR A CA 1
ATOM 2321 C C . THR A 1 450 ? -2.338 5.839 51.465 1.00 200.00 445 THR A C 1
ATOM 2322 O O . THR A 1 450 ? -2.363 5.755 52.697 1.00 200.00 445 THR A O 1
ATOM 2326 N N . PRO A 1 451 ? -1.223 5.570 50.763 1.00 200.00 446 PRO A N 1
ATOM 2327 C CA . PRO A 1 451 ? -0.014 5.174 51.493 1.00 200.00 446 PRO A CA 1
ATOM 2328 C C . PRO A 1 451 ? 0.949 6.352 51.693 1.00 200.00 446 PRO A C 1
ATOM 2329 O O . PRO A 1 451 ? 1.915 6.253 52.450 1.00 200.00 446 PRO A O 1
ATOM 2333 N N . ILE A 1 452 ? 0.671 7.465 51.017 1.00 141.70 447 ILE A N 1
ATOM 2334 C CA . ILE A 1 452 ? 1.514 8.656 51.096 1.00 141.70 447 ILE A CA 1
ATOM 2335 C C . ILE A 1 452 ? 1.604 9.270 52.485 1.00 141.70 447 ILE A C 1
ATOM 2336 O O . ILE A 1 452 ? 1.122 8.696 53.462 1.00 141.70 447 ILE A O 1
ATOM 2341 N N . ASP A 1 453 ? 2.221 10.446 52.558 1.00 182.48 448 ASP A N 1
ATOM 2342 C CA . ASP A 1 453 ? 2.402 11.143 53.825 1.00 182.48 448 ASP A CA 1
ATOM 2343 C C . ASP A 1 453 ? 1.542 12.393 54.002 1.00 182.48 448 ASP A C 1
ATOM 2344 O O . ASP A 1 453 ? 0.313 12.332 53.923 1.00 182.48 448 ASP A O 1
ATOM 2349 N N . THR A 1 454 ? 2.198 13.525 54.242 1.00 138.06 449 THR A N 1
ATOM 2350 C CA . THR A 1 454 ? 1.499 14.784 54.470 1.00 138.06 449 THR A CA 1
ATOM 2351 C C . THR A 1 454 ? 1.745 15.892 53.442 1.00 138.06 449 THR A C 1
ATOM 2352 O O . THR A 1 454 ? 0.809 16.589 53.047 1.00 138.06 449 THR A O 1
ATOM 2356 N N . PHE A 1 455 ? 2.990 16.067 53.010 1.00 116.32 450 PHE A N 1
ATOM 2357 C CA . PHE A 1 455 ? 3.290 17.116 52.041 1.00 116.32 450 PHE A CA 1
ATOM 2358 C C . PHE A 1 455 ? 2.649 16.813 50.684 1.00 116.32 450 PHE A C 1
ATOM 2359 O O . PHE A 1 455 ? 2.534 17.693 49.832 1.00 116.32 450 PHE A O 1
ATOM 2367 N N . LEU A 1 456 ? 2.226 15.567 50.491 1.00 102.81 451 LEU A N 1
ATOM 2368 C CA . LEU A 1 456 ? 1.583 15.150 49.245 1.00 102.81 451 LEU A CA 1
ATOM 2369 C C . LEU A 1 456 ? 0.085 15.446 49.274 1.00 102.81 451 LEU A C 1
ATOM 2370 O O . LEU A 1 456 ? -0.626 15.139 48.320 1.00 102.81 451 LEU A O 1
ATOM 2375 N N . MET A 1 457 ? -0.399 16.032 50.365 1.00 113.58 452 MET A N 1
ATOM 2376 C CA . MET A 1 457 ? -1.823 16.340 50.473 1.00 113.58 452 MET A CA 1
ATOM 2377 C C . MET A 1 457 ? -2.207 17.682 49.852 1.00 113.58 452 MET A C 1
ATOM 2378 O O . MET A 1 457 ? -3.264 17.798 49.232 1.00 113.58 452 MET A O 1
ATOM 2383 N N . GLU A 1 458 ? -1.365 18.698 50.018 1.00 158.10 453 GLU A N 1
ATOM 2384 C CA . GLU A 1 458 ? -1.664 19.997 49.425 1.00 158.10 453 GLU A CA 1
ATOM 2385 C C . GLU A 1 458 ? -1.181 19.991 47.978 1.00 158.10 453 GLU A C 1
ATOM 2386 O O . GLU A 1 458 ? -1.679 20.745 47.141 1.00 158.10 453 GLU A O 1
ATOM 2392 N N . MET A 1 459 ? -0.208 19.131 47.694 1.00 135.00 454 MET A N 1
ATOM 2393 C CA . MET A 1 459 ? 0.343 19.014 46.350 1.00 135.00 454 MET A CA 1
ATOM 2394 C C . MET A 1 459 ? -0.681 18.386 45.414 1.00 135.00 454 MET A C 1
ATOM 2395 O O . MET A 1 459 ? -0.575 18.502 44.192 1.00 135.00 454 MET A O 1
ATOM 2400 N N . LEU A 1 460 ? -1.671 17.717 45.998 1.00 123.27 455 LEU A N 1
ATOM 2401 C CA . LEU A 1 460 ? -2.724 17.073 45.222 1.00 123.27 455 LEU A CA 1
ATOM 2402 C C . LEU A 1 460 ? -4.104 17.609 45.618 1.00 123.27 455 LEU A C 1
ATOM 2403 O O . LEU A 1 460 ? -4.183 18.377 46.600 1.00 123.27 455 LEU A O 1
ATOM 2408 N N . ALA B 2 50 ? 11.519 42.617 -4.963 1.00 109.43 108 ALA D N 1
ATOM 2409 C CA . ALA B 2 50 ? 11.678 42.000 -3.610 1.00 109.43 108 ALA D CA 1
ATOM 2410 C C . ALA B 2 50 ? 12.470 42.910 -2.664 1.00 109.43 108 ALA D C 1
ATOM 2411 O O . ALA B 2 50 ? 13.073 42.438 -1.697 1.00 109.43 108 ALA D O 1
ATOM 2413 N N . ILE B 2 51 ? 12.465 44.212 -2.948 1.00 78.54 109 ILE D N 1
ATOM 2414 C CA . ILE B 2 51 ? 13.175 45.198 -2.131 1.00 78.54 109 ILE D CA 1
ATOM 2415 C C . ILE B 2 51 ? 12.348 45.534 -0.893 1.00 78.54 109 ILE D C 1
ATOM 2416 O O . ILE B 2 51 ? 11.151 45.247 -0.841 1.00 78.54 109 ILE D O 1
ATOM 2421 N N . GLU B 2 52 ? 12.985 46.132 0.108 1.00 74.28 110 GLU D N 1
ATOM 2422 C CA . GLU B 2 52 ? 12.280 46.508 1.326 1.00 74.28 110 GLU D CA 1
ATOM 2423 C C . GLU B 2 52 ? 12.296 48.018 1.466 1.00 74.28 110 GLU D C 1
ATOM 2424 O O . GLU B 2 52 ? 12.880 48.719 0.638 1.00 74.28 110 GLU D O 1
ATOM 2430 N N . CYS B 2 53 ? 11.655 48.514 2.516 1.00 68.23 111 CYS D N 1
ATOM 2431 C CA . CYS B 2 53 ? 11.606 49.942 2.755 1.00 68.23 111 CYS D CA 1
ATOM 2432 C C . CYS B 2 53 ? 12.748 50.344 3.686 1.00 68.23 111 CYS D C 1
ATOM 2433 O O . CYS B 2 53 ? 13.025 49.650 4.665 1.00 68.23 111 CYS D O 1
ATOM 2436 N N . ARG B 2 54 ? 13.402 51.464 3.377 1.00 80.29 112 ARG D N 1
ATOM 2437 C CA . ARG B 2 54 ? 14.523 51.966 4.174 1.00 80.29 112 ARG D CA 1
ATOM 2438 C C . ARG B 2 54 ? 14.084 52.554 5.509 1.00 80.29 112 ARG D C 1
ATOM 2439 O O . ARG B 2 54 ? 14.917 52.838 6.370 1.00 80.29 112 ARG D O 1
ATOM 2447 N N . VAL B 2 55 ? 12.783 52.742 5.685 1.00 66.76 113 VAL D N 1
ATOM 2448 C CA . VAL B 2 55 ? 12.283 53.321 6.924 1.00 66.76 113 VAL D CA 1
ATOM 2449 C C . VAL B 2 55 ? 11.615 52.302 7.848 1.00 66.76 113 VAL D C 1
ATOM 2450 O O . VAL B 2 55 ? 11.987 52.176 9.018 1.00 66.76 113 VAL D O 1
ATOM 2454 N N . CYS B 2 56 ? 10.631 51.570 7.342 1.00 63.96 114 CYS D N 1
ATOM 2455 C CA . CYS B 2 56 ? 9.964 50.607 8.199 1.00 63.96 114 CYS D CA 1
ATOM 2456 C C . CYS B 2 56 ? 10.289 49.157 7.868 1.00 63.96 114 CYS D C 1
ATOM 2457 O O . CYS B 2 56 ? 10.656 48.383 8.756 1.00 63.96 114 CYS D O 1
ATOM 2460 N N . GLY B 2 57 ? 10.162 48.779 6.604 1.00 58.99 115 GLY D N 1
ATOM 2461 C CA . GLY B 2 57 ? 10.481 47.411 6.263 1.00 58.99 115 GLY D CA 1
ATOM 2462 C C . GLY B 2 57 ? 9.686 46.758 5.157 1.00 58.99 115 GLY D C 1
ATOM 2463 O O . GLY B 2 57 ? 10.283 46.195 4.249 1.00 58.99 115 GLY D O 1
ATOM 2464 N N . ASP B 2 58 ? 8.359 46.811 5.213 1.00 64.11 116 ASP D N 1
ATOM 2465 C CA . ASP B 2 58 ? 7.556 46.171 4.171 1.00 64.11 116 ASP D CA 1
ATOM 2466 C C . ASP B 2 58 ? 8.014 46.582 2.780 1.00 64.11 116 ASP D C 1
ATOM 2467 O O . ASP B 2 58 ? 8.625 47.640 2.614 1.00 64.11 116 ASP D O 1
ATOM 2472 N N . LYS B 2 59 ? 7.739 45.735 1.787 1.00 95.83 117 LYS D N 1
ATOM 2473 C CA . LYS B 2 59 ? 8.165 46.005 0.417 1.00 95.83 117 LYS D CA 1
ATOM 2474 C C . LYS B 2 59 ? 7.920 47.455 0.054 1.00 95.83 117 LYS D C 1
ATOM 2475 O O . LYS B 2 59 ? 6.858 47.997 0.353 1.00 95.83 117 LYS D O 1
ATOM 2481 N N . ALA B 2 60 ? 8.909 48.085 -0.576 1.00 79.85 118 ALA D N 1
ATOM 2482 C CA . ALA B 2 60 ? 8.776 49.471 -0.992 1.00 79.85 118 ALA D CA 1
ATOM 2483 C C . ALA B 2 60 ? 7.859 49.508 -2.206 1.00 79.85 118 ALA D C 1
ATOM 2484 O O . ALA B 2 60 ? 7.631 48.484 -2.853 1.00 79.85 118 ALA D O 1
ATOM 2486 N N . SER B 2 61 ? 7.321 50.684 -2.504 1.00 88.61 119 SER D N 1
ATOM 2487 C CA . SER B 2 61 ? 6.436 50.848 -3.648 1.00 88.61 119 SER D CA 1
ATOM 2488 C C . SER B 2 61 ? 7.169 51.630 -4.726 1.00 88.61 119 SER D C 1
ATOM 2489 O O . SER B 2 61 ? 6.571 52.059 -5.713 1.00 88.61 119 SER D O 1
ATOM 2492 N N . GLY B 2 62 ? 8.471 51.817 -4.524 1.00 69.52 120 GLY D N 1
ATOM 2493 C CA . GLY B 2 62 ? 9.272 52.537 -5.494 1.00 69.52 120 GLY D CA 1
ATOM 2494 C C . GLY B 2 62 ? 10.219 53.567 -4.914 1.00 69.52 120 GLY D C 1
ATOM 2495 O O . GLY B 2 62 ? 10.376 53.670 -3.696 1.00 69.52 120 GLY D O 1
ATOM 2496 N N . PHE B 2 63 ? 10.849 54.328 -5.810 1.00 63.26 121 PHE D N 1
ATOM 2497 C CA . PHE B 2 63 ? 11.801 55.376 -5.445 1.00 63.26 121 PHE D 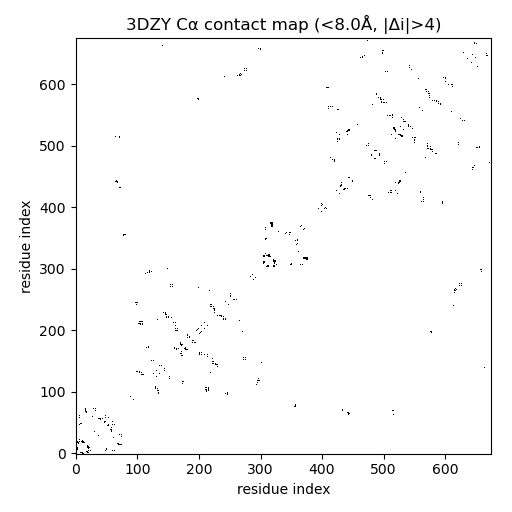CA 1
ATOM 2498 C C . PHE B 2 63 ? 11.054 56.696 -5.252 1.00 63.26 121 PHE D C 1
ATOM 2499 O O . PHE B 2 63 ? 10.766 57.417 -6.215 1.00 63.26 121 PHE D O 1
ATOM 2507 N N . HIS B 2 64 ? 10.741 56.978 -3.988 1.00 75.94 122 HIS D N 1
ATOM 2508 C CA . HIS B 2 64 ? 10.026 58.179 -3.577 1.00 75.94 122 HIS D CA 1
ATOM 2509 C C . HIS B 2 64 ? 10.995 59.089 -2.835 1.00 75.94 122 HIS D C 1
ATOM 2510 O O . HIS B 2 64 ? 11.507 58.723 -1.777 1.00 75.94 122 HIS D O 1
ATOM 2517 N N . TYR B 2 65 ? 11.240 60.274 -3.385 1.00 61.88 123 TYR D N 1
ATOM 2518 C CA . TYR B 2 65 ? 12.159 61.229 -2.771 1.00 61.88 123 TYR D CA 1
ATOM 2519 C C . TYR B 2 65 ? 13.524 60.585 -2.555 1.00 61.88 123 TYR D C 1
ATOM 2520 O O . TYR B 2 65 ? 13.950 60.376 -1.425 1.00 61.88 123 TYR D O 1
ATOM 2529 N N . GLY B 2 66 ? 14.197 60.258 -3.650 1.00 113.61 124 GLY D N 1
ATOM 2530 C CA . GLY B 2 66 ? 15.514 59.653 -3.570 1.00 113.61 124 GLY D CA 1
ATOM 2531 C C . GLY B 2 66 ? 15.787 58.500 -2.620 1.00 113.61 124 GLY D C 1
ATOM 2532 O O . GLY B 2 66 ? 16.871 58.416 -2.042 1.00 113.61 124 GLY D O 1
ATOM 2533 N N . VAL B 2 67 ? 14.817 57.605 -2.454 1.00 71.71 125 VAL D N 1
ATOM 2534 C CA . VAL B 2 67 ? 14.994 56.447 -1.578 1.00 71.71 125 VAL D CA 1
ATOM 2535 C C . VAL B 2 67 ? 13.855 55.441 -1.725 1.00 71.71 125 VAL D C 1
ATOM 2536 O O . VAL B 2 67 ? 12.730 55.809 -2.067 1.00 71.71 125 VAL D O 1
ATOM 2540 N N . HIS B 2 68 ? 14.160 54.171 -1.478 1.00 64.66 126 HIS D N 1
ATOM 2541 C CA . HIS B 2 68 ? 13.160 53.115 -1.563 1.00 64.66 126 HIS D CA 1
ATOM 2542 C C . HIS B 2 68 ? 12.309 53.196 -0.309 1.00 64.66 126 HIS D C 1
ATOM 2543 O O . HIS B 2 68 ? 12.778 52.920 0.789 1.00 64.66 126 HIS D O 1
ATOM 2550 N N . ALA B 2 69 ? 11.057 53.592 -0.481 1.00 53.12 127 ALA D N 1
ATOM 2551 C CA . ALA B 2 69 ? 10.149 53.742 0.636 1.00 53.12 127 ALA D CA 1
ATOM 2552 C C . ALA B 2 69 ? 8.822 53.072 0.333 1.00 53.12 127 ALA D C 1
ATOM 2553 O O . ALA B 2 69 ? 8.478 52.870 -0.829 1.00 53.12 127 ALA D O 1
ATOM 2555 N N . CYS B 2 70 ? 8.079 52.734 1.382 1.00 46.61 128 CYS D N 1
ATOM 2556 C CA . CYS B 2 70 ? 6.778 52.096 1.222 1.00 46.61 128 CYS D CA 1
ATOM 2557 C C . CYS B 2 70 ? 5.718 53.177 1.040 1.00 46.61 128 CYS D C 1
ATOM 2558 O O . CYS B 2 70 ? 5.999 54.354 1.236 1.00 46.61 128 CYS D O 1
ATOM 2561 N N . GLU B 2 71 ? 4.503 52.772 0.679 1.00 40.06 129 GLU D N 1
ATOM 2562 C CA . GLU B 2 71 ? 3.397 53.702 0.471 1.00 40.06 129 GLU D CA 1
ATOM 2563 C C . GLU B 2 71 ? 3.085 54.483 1.751 1.00 40.06 129 GLU D C 1
ATOM 2564 O O . GLU B 2 71 ? 2.707 55.658 1.712 1.00 40.06 129 GLU D O 1
ATOM 2570 N N . GLY B 2 72 ? 3.244 53.824 2.890 1.00 60.77 130 GLY D N 1
ATOM 2571 C CA . GLY B 2 72 ? 2.979 54.489 4.147 1.00 60.77 130 GLY D CA 1
ATOM 2572 C C . GLY B 2 72 ? 4.024 55.539 4.475 1.00 60.77 130 GLY D C 1
ATOM 2573 O O . GLY B 2 72 ? 3.701 56.689 4.769 1.00 60.77 130 GLY D O 1
ATOM 2574 N N . CYS B 2 73 ? 5.288 55.143 4.424 1.00 66.26 131 CYS D N 1
ATOM 2575 C CA . CYS B 2 73 ? 6.368 56.062 4.732 1.00 66.26 131 CYS D CA 1
ATOM 2576 C C . CYS B 2 73 ? 6.504 57.135 3.668 1.00 66.26 131 CYS D C 1
ATOM 2577 O O . CYS B 2 73 ? 6.975 58.233 3.942 1.00 66.26 131 CYS D O 1
ATOM 2580 N N . LYS B 2 74 ? 6.083 56.828 2.451 1.00 59.70 132 LYS D N 1
ATOM 2581 C CA . LYS B 2 74 ? 6.148 57.821 1.386 1.00 59.70 132 LYS D CA 1
ATOM 2582 C C . LYS B 2 74 ? 5.235 58.957 1.813 1.00 59.70 132 LYS D C 1
ATOM 2583 O O . LYS B 2 74 ? 5.688 60.054 2.120 1.00 59.70 132 LYS D O 1
ATOM 2589 N N . GLY B 2 75 ? 3.945 58.658 1.863 1.00 39.60 133 GLY D N 1
ATOM 2590 C CA . GLY B 2 75 ? 2.961 59.649 2.232 1.00 39.60 133 GLY D CA 1
ATOM 2591 C C . GLY B 2 75 ? 3.072 60.247 3.618 1.00 39.60 133 GLY D C 1
ATOM 2592 O O . GLY B 2 75 ? 2.380 61.216 3.913 1.00 39.60 133 GLY D O 1
ATOM 2593 N N . PHE B 2 76 ? 3.904 59.684 4.487 1.00 52.78 134 PHE D N 1
ATOM 2594 C CA . PHE B 2 76 ? 4.043 60.250 5.829 1.00 52.78 134 PHE D CA 1
ATOM 2595 C C . PHE B 2 76 ? 4.959 61.430 5.686 1.00 52.78 134 PHE D C 1
ATOM 2596 O O . PHE B 2 76 ? 4.719 62.501 6.222 1.00 52.78 134 PHE D O 1
ATOM 2604 N N . PHE B 2 77 ? 6.024 61.203 4.940 1.00 50.81 135 PHE D N 1
ATOM 2605 C CA . PHE B 2 77 ? 7.028 62.214 4.685 1.00 50.81 135 PHE D CA 1
ATOM 2606 C C . PHE B 2 77 ? 6.391 63.412 3.984 1.00 50.81 135 PHE D C 1
ATOM 2607 O O . PHE B 2 77 ? 6.533 64.546 4.440 1.00 50.81 135 PHE D O 1
ATOM 2615 N N . ARG B 2 78 ? 5.666 63.165 2.897 1.00 66.18 136 ARG D N 1
ATOM 2616 C CA . ARG B 2 78 ? 5.058 64.265 2.172 1.00 66.18 136 ARG D CA 1
ATOM 2617 C C . ARG B 2 78 ? 4.037 65.027 2.992 1.00 66.18 136 ARG D C 1
ATOM 2618 O O . ARG B 2 78 ? 3.856 66.228 2.792 1.00 66.18 136 ARG D O 1
ATOM 2626 N N . ARG B 2 79 ? 3.365 64.338 3.910 1.00 63.24 137 ARG D N 1
ATOM 2627 C CA . ARG B 2 79 ? 2.347 64.982 4.739 1.00 63.24 137 ARG D CA 1
ATOM 2628 C C . ARG B 2 79 ? 3.005 65.871 5.799 1.00 63.24 137 ARG D C 1
ATOM 2629 O O . ARG B 2 79 ? 2.459 66.914 6.171 1.00 63.24 137 ARG D O 1
ATOM 2637 N N . THR B 2 80 ? 4.179 65.458 6.272 1.00 75.49 138 THR D N 1
ATOM 2638 C CA . THR B 2 80 ? 4.921 66.226 7.269 1.00 75.49 138 THR D CA 1
ATOM 2639 C C . THR B 2 80 ? 5.439 67.526 6.646 1.00 75.49 138 THR D C 1
ATOM 2640 O O . THR B 2 80 ? 5.620 68.533 7.335 1.00 75.49 138 THR D O 1
ATOM 2644 N N . ILE B 2 81 ? 5.683 67.506 5.341 1.00 75.03 139 ILE D N 1
ATOM 2645 C CA . ILE B 2 81 ? 6.179 68.696 4.672 1.00 75.03 139 ILE D CA 1
ATOM 2646 C C . ILE B 2 81 ? 5.055 69.560 4.116 1.00 75.03 139 ILE D C 1
ATOM 2647 O O . ILE B 2 81 ? 4.983 70.745 4.443 1.00 75.03 139 ILE D O 1
ATOM 2652 N N . ARG B 2 82 ? 4.178 68.977 3.293 1.00 90.98 140 ARG D N 1
ATOM 2653 C CA . ARG B 2 82 ? 3.056 69.720 2.721 1.00 90.98 140 ARG D CA 1
ATOM 2654 C C . ARG B 2 82 ? 2.311 70.472 3.826 1.00 90.98 140 ARG D C 1
ATOM 2655 O O . ARG B 2 82 ? 1.409 71.267 3.548 1.00 90.98 140 ARG D O 1
ATOM 2663 N N . LEU B 2 83 ? 2.696 70.208 5.075 1.00 87.46 141 LEU D N 1
ATOM 2664 C CA . LEU B 2 83 ? 2.119 70.860 6.252 1.00 87.46 141 LEU D CA 1
ATOM 2665 C C . LEU B 2 83 ? 3.217 70.995 7.314 1.00 87.46 141 LEU D C 1
ATOM 2666 O O . LEU B 2 83 ? 3.621 69.993 7.889 1.00 87.46 141 LEU D O 1
ATOM 2671 N N . LYS B 2 84 ? 3.710 72.204 7.578 1.00 103.41 142 LYS D N 1
ATOM 2672 C CA . LYS B 2 84 ? 4.748 72.384 8.600 1.00 103.41 142 LYS D CA 1
ATOM 2673 C C . LYS B 2 84 ? 4.332 71.585 9.830 1.00 103.41 142 LYS D C 1
ATOM 2674 O O . LYS B 2 84 ? 3.461 72.014 10.590 1.00 103.41 142 LYS D O 1
ATOM 2680 N N . LEU B 2 85 ? 4.936 70.416 10.018 1.00 71.47 143 LEU D N 1
ATOM 2681 C CA . LEU B 2 85 ? 4.588 69.579 11.169 1.00 71.47 143 LEU D CA 1
ATOM 2682 C C . LEU B 2 85 ? 5.763 69.292 12.078 1.00 71.47 143 LEU D C 1
ATOM 2683 O O . LEU B 2 85 ? 6.782 68.740 11.658 1.00 71.47 143 LEU D O 1
ATOM 2688 N N . ILE B 2 86 ? 5.601 69.671 13.338 1.00 75.06 144 ILE D N 1
ATOM 2689 C CA . ILE B 2 86 ? 6.638 69.476 14.327 1.00 75.06 144 ILE D CA 1
ATOM 2690 C C . ILE B 2 86 ? 6.220 68.444 15.364 1.00 75.06 144 ILE D C 1
ATOM 2691 O O . ILE B 2 86 ? 5.183 68.581 16.012 1.00 75.06 144 ILE D O 1
ATOM 2696 N N . TYR B 2 87 ? 7.026 67.395 15.485 1.00 101.32 145 TYR D N 1
ATOM 2697 C CA . TYR B 2 87 ? 6.772 66.326 16.441 1.00 101.32 145 TYR D CA 1
ATOM 2698 C C . TYR B 2 87 ? 7.780 66.490 17.577 1.00 101.32 145 TYR D C 1
ATOM 2699 O O . TYR B 2 87 ? 8.990 66.361 17.372 1.00 101.32 145 TYR D O 1
ATOM 2708 N N . ASP B 2 88 ? 7.270 66.796 18.768 1.00 108.27 146 ASP D N 1
ATOM 2709 C CA . ASP B 2 88 ? 8.109 66.995 19.946 1.00 108.27 146 ASP D CA 1
ATOM 2710 C C . ASP B 2 88 ? 9.139 65.884 20.048 1.00 108.27 146 ASP D C 1
ATOM 2711 O O . ASP B 2 88 ? 8.828 64.712 19.833 1.00 108.27 146 ASP D O 1
ATOM 2716 N N . ARG B 2 89 ? 10.366 66.264 20.386 1.00 71.84 147 ARG D N 1
ATOM 2717 C CA . ARG B 2 89 ? 11.467 65.320 20.483 1.00 71.84 147 ARG D CA 1
ATOM 2718 C C . ARG B 2 89 ? 11.154 64.047 21.260 1.00 71.84 147 ARG D C 1
ATOM 2719 O O . ARG B 2 89 ? 10.140 63.937 21.948 1.00 71.84 147 ARG D O 1
ATOM 2727 N N . CYS B 2 90 ? 12.047 63.080 21.107 1.00 78.47 148 CYS D N 1
ATOM 2728 C CA . CYS B 2 90 ? 11.978 61.794 21.774 1.00 78.47 148 CYS D CA 1
ATOM 2729 C C . CYS B 2 90 ? 13.446 61.391 21.816 1.00 78.47 148 CYS D C 1
ATOM 2730 O O . CYS B 2 90 ? 14.079 61.175 20.776 1.00 78.47 148 CYS D O 1
ATOM 2733 N N . ASP B 2 91 ? 13.994 61.338 23.023 1.00 154.85 149 ASP D N 1
ATOM 2734 C CA . ASP B 2 91 ? 15.393 60.990 23.202 1.00 154.85 149 ASP D CA 1
ATOM 2735 C C . ASP B 2 91 ? 15.646 59.553 22.771 1.00 154.85 149 ASP D C 1
ATOM 2736 O O . ASP B 2 91 ? 16.654 59.259 22.132 1.00 154.85 149 ASP D O 1
ATOM 2741 N N . LEU B 2 92 ? 14.714 58.668 23.114 1.00 116.50 150 LEU D N 1
ATOM 2742 C CA . LEU B 2 92 ? 14.817 57.249 22.785 1.00 116.50 150 LEU D CA 1
ATOM 2743 C C . LEU B 2 92 ? 14.981 57.016 21.292 1.00 116.50 150 LEU D C 1
ATOM 2744 O O . LEU B 2 92 ? 14.280 57.619 20.485 1.00 116.50 150 LEU D O 1
ATOM 2749 N N . ASN B 2 93 ? 15.909 56.145 20.920 1.00 118.10 151 ASN D N 1
ATOM 2750 C CA . ASN B 2 93 ? 16.101 55.841 19.511 1.00 118.10 151 ASN D CA 1
ATOM 2751 C C . ASN B 2 93 ? 15.183 54.670 19.178 1.00 118.10 151 ASN D C 1
ATOM 2752 O O . ASN B 2 93 ? 15.603 53.511 19.195 1.00 118.10 151 ASN D O 1
ATOM 2757 N N . CYS B 2 94 ? 13.925 54.984 18.884 1.00 83.55 152 CYS D N 1
ATOM 2758 C CA . CYS B 2 94 ? 12.925 53.970 18.571 1.00 83.55 152 CYS D CA 1
ATOM 2759 C C . CYS B 2 94 ? 13.295 53.133 17.368 1.00 83.55 152 CYS D C 1
ATOM 2760 O O . CYS B 2 94 ? 13.933 53.610 16.433 1.00 83.55 152 CYS D O 1
ATOM 2763 N N . ARG B 2 95 ? 12.892 51.872 17.403 1.00 101.46 153 ARG D N 1
ATOM 2764 C CA . ARG B 2 95 ? 13.149 50.969 16.300 1.00 101.46 153 ARG D CA 1
ATOM 2765 C C . ARG B 2 95 ? 11.952 51.067 15.362 1.00 101.46 153 ARG D C 1
ATOM 2766 O O . ARG B 2 95 ? 10.829 50.733 15.737 1.00 101.46 153 ARG D O 1
ATOM 2774 N N . ILE B 2 96 ? 12.182 51.548 14.148 1.00 85.42 154 ILE D N 1
ATOM 2775 C CA . ILE B 2 96 ? 11.088 51.674 13.205 1.00 85.42 154 ILE D CA 1
ATOM 2776 C C . ILE B 2 96 ? 10.879 50.389 12.422 1.00 85.42 154 ILE D C 1
ATOM 2777 O O . ILE B 2 96 ? 11.743 49.968 11.645 1.00 85.42 154 ILE D O 1
ATOM 2782 N N . HIS B 2 97 ? 9.724 49.770 12.648 1.00 79.53 155 HIS D N 1
ATOM 2783 C CA . HIS B 2 97 ? 9.347 48.544 11.967 1.00 79.53 155 HIS D CA 1
ATOM 2784 C C . HIS B 2 97 ? 7.892 48.602 11.538 1.00 79.53 155 HIS D C 1
ATOM 2785 O O . HIS B 2 97 ? 7.113 49.406 12.045 1.00 79.53 155 HIS D O 1
ATOM 2792 N N . LYS B 2 98 ? 7.551 47.746 10.583 1.00 63.19 156 LYS D N 1
ATOM 2793 C CA . LYS B 2 98 ? 6.209 47.628 10.023 1.00 63.19 156 LYS D CA 1
ATOM 2794 C C . LYS B 2 98 ? 5.088 48.033 11.000 1.00 63.19 156 LYS D C 1
ATOM 2795 O O . LYS B 2 98 ? 4.213 48.842 10.661 1.00 63.19 156 LYS D O 1
ATOM 2801 N N . LYS B 2 99 ? 5.126 47.481 12.211 1.00 91.40 157 LYS D N 1
ATOM 2802 C CA . LYS B 2 99 ? 4.115 47.763 13.236 1.00 91.40 157 LYS D CA 1
ATOM 2803 C C . LYS B 2 99 ? 4.372 49.043 14.043 1.00 91.40 157 LYS D C 1
ATOM 2804 O O . LYS B 2 99 ? 3.531 49.945 14.082 1.00 91.40 157 LYS D O 1
ATOM 2810 N N . SER B 2 100 ? 5.533 49.114 14.685 1.00 69.50 158 SER D N 1
ATOM 2811 C CA . SER B 2 100 ? 5.894 50.266 15.499 1.00 69.50 158 SER D CA 1
ATOM 2812 C C . SER B 2 100 ? 5.908 51.588 14.742 1.00 69.50 158 SER D C 1
ATOM 2813 O O . SER B 2 100 ? 5.820 52.657 15.355 1.00 69.50 158 SER D O 1
ATOM 2816 N N . ARG B 2 101 ? 6.012 51.512 13.415 1.00 51.54 159 ARG D N 1
ATOM 2817 C CA . ARG B 2 101 ? 6.086 52.697 12.559 1.00 51.54 159 ARG D CA 1
ATOM 2818 C C . ARG B 2 101 ? 5.108 53.822 12.883 1.00 51.54 159 ARG D C 1
ATOM 2819 O O . ARG B 2 101 ? 5.428 54.986 12.682 1.00 51.54 159 ARG D O 1
ATOM 2827 N N . ASN B 2 102 ? 3.923 53.490 13.379 1.00 48.08 160 ASN D N 1
ATOM 2828 C CA . ASN B 2 102 ? 2.934 54.519 13.697 1.00 48.08 160 ASN D CA 1
ATOM 2829 C C . ASN B 2 102 ? 2.814 54.875 15.169 1.00 48.08 160 ASN D C 1
ATOM 2830 O O . ASN B 2 102 ? 1.735 55.240 15.635 1.00 48.08 160 ASN D O 1
ATOM 2835 N N . LYS B 2 103 ? 3.930 54.787 15.889 1.00 62.23 161 LYS D N 1
ATOM 2836 C CA . LYS B 2 103 ? 3.947 55.104 17.307 1.00 62.23 161 LYS D CA 1
ATOM 2837 C C . LYS B 2 103 ? 4.591 56.458 17.574 1.00 62.23 161 LYS D C 1
ATOM 2838 O O . LYS B 2 103 ? 3.897 57.434 17.883 1.00 62.23 161 LYS D O 1
ATOM 2844 N N . CYS B 2 104 ? 5.911 56.533 17.459 1.00 91.41 162 CYS D N 1
ATOM 2845 C CA . CYS B 2 104 ? 6.579 57.805 17.688 1.00 91.41 162 CYS D CA 1
ATOM 2846 C C . CYS B 2 104 ? 6.814 58.483 16.353 1.00 91.41 162 CYS D C 1
ATOM 2847 O O . CYS B 2 104 ? 7.671 58.065 15.573 1.00 91.41 162 CYS D O 1
ATOM 2850 N N . GLN B 2 105 ? 6.038 59.531 16.101 1.00 72.85 163 GLN D N 1
ATOM 2851 C CA . GLN B 2 105 ? 6.123 60.296 14.865 1.00 72.85 163 GLN D CA 1
ATOM 2852 C C . GLN B 2 105 ? 7.462 61.014 14.667 1.00 72.85 163 GLN D C 1
ATOM 2853 O O . GLN B 2 105 ? 7.979 61.092 13.545 1.00 72.85 163 GLN D O 1
ATOM 2859 N N . TYR B 2 106 ? 8.014 61.546 15.754 1.00 85.83 164 TYR D N 1
ATOM 2860 C CA . TYR B 2 106 ? 9.298 62.232 15.688 1.00 85.83 164 TYR D CA 1
ATOM 2861 C C . TYR B 2 106 ? 10.348 61.202 15.293 1.00 85.83 164 TYR D C 1
ATOM 2862 O O . TYR B 2 106 ? 11.156 61.429 14.398 1.00 85.83 164 TYR D O 1
ATOM 2871 N N . CYS B 2 107 ? 10.317 60.055 15.959 1.00 67.75 165 CYS D N 1
ATOM 2872 C CA . CYS B 2 107 ? 11.275 59.002 15.682 1.00 67.75 165 CYS D CA 1
ATOM 2873 C C . CYS B 2 107 ? 11.130 58.413 14.288 1.00 67.75 165 CYS D C 1
ATOM 2874 O O . CYS B 2 107 ? 12.113 57.929 13.720 1.00 67.75 165 CYS D O 1
ATOM 2877 N N . ARG B 2 108 ? 9.919 58.442 13.733 1.00 54.09 166 ARG D N 1
ATOM 2878 C CA . ARG B 2 108 ? 9.724 57.905 12.387 1.00 54.09 166 ARG D CA 1
ATOM 2879 C C . ARG B 2 108 ? 10.279 58.899 11.375 1.00 54.09 166 ARG D C 1
ATOM 2880 O O . ARG B 2 108 ? 11.134 58.538 10.571 1.00 54.09 166 ARG D O 1
ATOM 2888 N N . PHE B 2 109 ? 9.812 60.147 11.420 1.00 53.36 167 PHE D N 1
ATOM 2889 C CA . PHE B 2 109 ? 10.300 61.183 10.497 1.00 53.36 167 PHE D CA 1
ATOM 2890 C C . PHE B 2 109 ? 11.827 61.314 10.592 1.00 53.36 167 PHE D C 1
ATOM 2891 O O . PHE B 2 109 ? 12.543 61.221 9.594 1.00 53.36 167 PHE D O 1
ATOM 2899 N N . GLN B 2 110 ? 12.315 61.524 11.808 1.00 90.33 168 GLN D N 1
ATOM 2900 C CA . GLN B 2 110 ? 13.744 61.651 12.050 1.00 90.33 168 GLN D CA 1
ATOM 2901 C C . GLN B 2 110 ? 14.511 60.565 11.294 1.00 90.33 168 GLN D C 1
ATOM 2902 O O . GLN B 2 110 ? 15.413 60.852 10.506 1.00 90.33 168 GLN D O 1
ATOM 2908 N N . LYS B 2 111 ? 14.146 59.313 11.537 1.00 80.85 169 LYS D N 1
ATOM 2909 C CA . LYS B 2 111 ? 14.822 58.210 10.880 1.00 80.85 169 LYS D CA 1
ATOM 2910 C C . LYS B 2 111 ? 14.835 58.335 9.367 1.00 80.85 169 LYS D C 1
ATOM 2911 O O . LYS B 2 111 ? 15.898 58.296 8.747 1.00 80.85 169 LYS D O 1
ATOM 2917 N N . CYS B 2 112 ? 13.660 58.493 8.769 1.00 87.34 170 CYS D N 1
ATOM 2918 C CA . CYS B 2 112 ? 13.592 58.577 7.319 1.00 87.34 170 CYS D CA 1
ATOM 2919 C C . CYS B 2 112 ? 14.322 59.775 6.714 1.00 87.34 170 CYS D C 1
ATOM 2920 O O . CYS B 2 112 ? 14.432 59.881 5.494 1.00 87.34 170 CYS D O 1
ATOM 2923 N N . LEU B 2 113 ? 14.816 60.682 7.552 1.00 79.83 171 LEU D N 1
ATOM 2924 C CA . LEU B 2 113 ? 15.584 61.809 7.029 1.00 79.83 171 LEU D CA 1
ATOM 2925 C C . LEU B 2 113 ? 17.041 61.357 6.994 1.00 79.83 171 LEU D C 1
ATOM 2926 O O . LEU B 2 113 ? 17.833 61.810 6.169 1.00 79.83 171 LEU D O 1
ATOM 2931 N N . ALA B 2 114 ? 17.365 60.430 7.890 1.00 97.83 172 ALA D N 1
ATOM 2932 C CA . ALA B 2 114 ? 18.702 59.870 7.991 1.00 97.83 172 ALA D CA 1
ATOM 2933 C C . ALA B 2 114 ? 18.926 58.856 6.870 1.00 97.83 172 ALA D C 1
ATOM 2934 O O . ALA B 2 114 ? 20.058 58.619 6.453 1.00 97.83 172 ALA D O 1
ATOM 2936 N N . VAL B 2 115 ? 17.846 58.256 6.381 1.00 85.28 173 VAL D N 1
ATOM 2937 C CA . VAL B 2 115 ? 17.964 57.277 5.306 1.00 85.28 173 VAL D CA 1
ATOM 2938 C C . VAL B 2 115 ? 18.150 57.976 3.967 1.00 85.28 173 VAL D C 1
ATOM 2939 O O . VAL B 2 115 ? 18.394 57.330 2.948 1.00 85.28 173 VAL D O 1
ATOM 2943 N N . GLY B 2 116 ? 18.013 59.297 3.969 1.00 83.96 174 GLY D N 1
ATOM 2944 C CA . GLY B 2 116 ? 18.202 60.042 2.742 1.00 83.96 174 GLY D CA 1
ATOM 2945 C C . GLY B 2 116 ? 16.993 60.686 2.096 1.00 83.96 174 GLY D C 1
ATOM 2946 O O . GLY B 2 116 ? 17.156 61.525 1.215 1.00 83.96 174 GLY D O 1
ATOM 2947 N N . MET B 2 117 ? 15.786 60.310 2.501 1.00 82.10 175 MET D N 1
ATOM 2948 C CA . MET B 2 117 ? 14.606 60.915 1.892 1.00 82.10 175 MET D CA 1
ATOM 2949 C C . MET B 2 117 ? 14.790 62.427 1.773 1.00 82.10 175 MET D C 1
ATOM 2950 O O . MET B 2 117 ? 14.977 63.121 2.771 1.00 82.10 175 MET D O 1
ATOM 2955 N N . SER B 2 118 ? 14.742 62.920 0.540 1.00 97.59 176 SER D N 1
ATOM 2956 C CA . SER B 2 118 ? 14.915 64.340 0.249 1.00 97.59 176 SER D CA 1
ATOM 2957 C C . SER B 2 118 ? 13.865 64.842 -0.743 1.00 97.59 176 SER D C 1
ATOM 2958 O O . SER B 2 118 ? 13.502 64.143 -1.690 1.00 97.59 176 SER D O 1
ATOM 2961 N N . HIS B 2 119 ? 13.379 66.057 -0.520 1.00 73.87 177 HIS D N 1
ATOM 2962 C CA . HIS B 2 119 ? 12.385 66.646 -1.403 1.00 73.87 177 HIS D CA 1
ATOM 2963 C C . HIS B 2 119 ? 13.083 66.985 -2.714 1.00 73.87 177 HIS D C 1
ATOM 2964 O O . HIS B 2 119 ? 12.462 67.023 -3.775 1.00 73.87 177 HIS D O 1
ATOM 2971 N N . ASN B 2 120 ? 14.392 67.213 -2.623 1.00 75.47 178 ASN D N 1
ATOM 2972 C CA . ASN B 2 120 ? 15.210 67.560 -3.776 1.00 75.47 178 ASN D CA 1
ATOM 2973 C C . ASN B 2 120 ? 15.960 66.367 -4.336 1.00 75.47 178 ASN D C 1
ATOM 2974 O O . ASN B 2 120 ? 16.989 66.543 -4.980 1.00 75.47 178 ASN D O 1
ATOM 2979 N N . ALA B 2 121 ? 15.467 65.157 -4.078 1.00 62.03 179 ALA D N 1
ATOM 2980 C CA . ALA B 2 121 ? 16.116 63.947 -4.592 1.00 62.03 179 ALA D CA 1
ATOM 2981 C C . ALA B 2 121 ? 15.120 63.165 -5.419 1.00 62.03 179 ALA D C 1
ATOM 2982 O O . ALA B 2 121 ? 15.409 62.062 -5.880 1.00 62.03 179 ALA D O 1
ATOM 2984 N N . ILE B 2 122 ? 13.940 63.751 -5.594 1.00 68.63 180 ILE D N 1
ATOM 2985 C CA . ILE B 2 122 ? 12.871 63.151 -6.386 1.00 68.63 180 ILE D CA 1
ATOM 2986 C C . ILE B 2 122 ? 13.410 62.785 -7.775 1.00 68.63 180 ILE D C 1
ATOM 2987 O O . ILE B 2 122 ? 14.231 63.506 -8.335 1.00 68.63 180 ILE D O 1
ATOM 2992 N N . ARG B 2 123 ? 12.960 61.659 -8.323 1.00 69.04 181 ARG D N 1
ATOM 2993 C CA . ARG B 2 123 ? 13.425 61.209 -9.638 1.00 69.04 181 ARG D CA 1
ATOM 2994 C C . ARG B 2 123 ? 12.379 60.383 -10.400 1.00 69.04 181 ARG D C 1
ATOM 2995 O O . ARG B 2 123 ? 11.940 59.326 -9.941 1.00 69.04 181 ARG D O 1
ATOM 3003 N N . PHE B 2 124 ? 11.997 60.864 -11.575 1.00 73.80 182 PHE D N 1
ATOM 3004 C CA . PHE B 2 124 ? 11.002 60.182 -12.390 1.00 73.80 182 PHE D CA 1
ATOM 3005 C C . PHE B 2 124 ? 11.705 59.240 -13.364 1.00 73.80 182 PHE D C 1
ATOM 3006 O O . PHE B 2 124 ? 12.830 58.807 -13.125 1.00 73.80 182 PHE D O 1
ATOM 3014 N N . GLY B 2 125 ? 11.013 58.903 -14.445 1.00 80.46 183 GLY D N 1
ATOM 3015 C CA . GLY B 2 125 ? 11.608 58.076 -15.480 1.00 80.46 183 GLY D CA 1
ATOM 3016 C C . GLY B 2 125 ? 11.623 56.567 -15.420 1.00 80.46 183 GLY D C 1
ATOM 3017 O O . GLY B 2 125 ? 10.622 55.940 -15.085 1.00 80.46 183 GLY D O 1
ATOM 3018 N N . ARG B 2 126 ? 12.774 56.006 -15.798 1.00 71.70 184 ARG D N 1
ATOM 3019 C CA . ARG B 2 126 ? 13.020 54.564 -15.827 1.00 71.70 184 ARG D CA 1
ATOM 3020 C C . ARG B 2 126 ? 14.267 54.263 -15.009 1.00 71.70 184 ARG D C 1
ATOM 3021 O O . ARG B 2 126 ? 14.802 55.128 -14.328 1.00 71.70 184 ARG D O 1
ATOM 3029 N N . MET B 2 127 ? 14.733 53.026 -15.102 1.00 164.82 185 MET D N 1
ATOM 3030 C CA . MET B 2 127 ? 15.934 52.599 -14.396 1.00 164.82 185 MET D CA 1
ATOM 3031 C C . MET B 2 127 ? 16.998 52.201 -15.423 1.00 164.82 185 MET D C 1
ATOM 3032 O O . MET B 2 127 ? 17.146 51.025 -15.759 1.00 164.82 185 MET D O 1
ATOM 3037 N N . PRO B 2 128 ? 17.751 53.191 -15.937 1.00 126.33 186 PRO D N 1
ATOM 3038 C CA . PRO B 2 128 ? 18.816 53.010 -16.936 1.00 126.33 186 PRO D CA 1
ATOM 3039 C C . PRO B 2 128 ? 19.874 51.967 -16.554 1.00 126.33 186 PRO D C 1
ATOM 3040 O O . PRO B 2 128 ? 20.285 51.138 -17.372 1.00 126.33 186 PRO D O 1
ATOM 3044 N N . GLN B 2 129 ? 20.314 52.027 -15.303 1.00 126.40 187 GLN D N 1
ATOM 3045 C CA . GLN B 2 129 ? 21.320 51.111 -14.800 1.00 126.40 187 GLN D CA 1
ATOM 3046 C C . GLN B 2 129 ? 20.797 50.379 -13.582 1.00 126.40 187 GLN D C 1
ATOM 3047 O O . GLN B 2 129 ? 21.460 50.328 -12.547 1.00 126.40 187 GLN D O 1
ATOM 3053 N N . ALA B 2 130 ? 19.588 49.841 -13.699 1.00 149.07 188 ALA D N 1
ATOM 3054 C CA . ALA B 2 130 ? 19.000 49.075 -12.611 1.00 149.07 188 ALA D CA 1
ATOM 3055 C C . ALA B 2 130 ? 19.843 47.817 -12.619 1.00 149.07 188 ALA D C 1
ATOM 3056 O O . ALA B 2 130 ? 20.095 47.208 -11.583 1.00 149.07 188 ALA D O 1
ATOM 3058 N N . GLU B 2 131 ? 20.277 47.453 -13.822 1.00 183.03 189 GLU D N 1
ATOM 3059 C CA . GLU B 2 131 ? 21.122 46.291 -14.058 1.00 183.03 189 GLU D CA 1
ATOM 3060 C C . GLU B 2 131 ? 22.268 46.333 -13.047 1.00 183.03 189 GLU D C 1
ATOM 3061 O O . GLU B 2 131 ? 22.738 45.295 -12.570 1.00 183.03 189 GLU D O 1
ATOM 3067 N N . LYS B 2 132 ? 22.703 47.549 -12.726 1.00 157.79 190 LYS D N 1
ATOM 3068 C CA . LYS B 2 132 ? 23.765 47.768 -11.754 1.00 157.79 190 LYS D CA 1
ATOM 3069 C C . LYS B 2 132 ? 23.258 47.249 -10.417 1.00 157.79 190 LYS D C 1
ATOM 3070 O O . LYS B 2 132 ? 23.763 46.258 -9.884 1.00 157.79 190 LYS D O 1
ATOM 3076 N N . GLU B 2 133 ? 22.242 47.925 -9.890 1.00 89.84 191 GLU D N 1
ATOM 3077 C CA . GLU B 2 133 ? 21.648 47.545 -8.620 1.00 89.84 191 GLU D CA 1
ATOM 3078 C C . GLU B 2 133 ? 20.554 46.487 -8.790 1.00 89.84 191 GLU D C 1
ATOM 3079 O O . GLU B 2 133 ? 19.569 46.501 -8.056 1.00 89.84 191 GLU D O 1
ATOM 3085 N N . LYS B 2 134 ? 20.721 45.577 -9.751 1.00 144.14 192 LYS D N 1
ATOM 3086 C CA . LYS B 2 134 ? 19.727 44.522 -9.981 1.00 144.14 192 LYS D CA 1
ATOM 3087 C C . LYS B 2 134 ? 20.186 43.233 -9.316 1.00 144.14 192 LYS D C 1
ATOM 3088 O O . LYS B 2 134 ? 19.444 42.252 -9.234 1.00 144.14 192 LYS D O 1
ATOM 3094 N N . LEU B 2 135 ? 21.426 43.247 -8.847 1.00 186.78 193 LEU D N 1
ATOM 3095 C CA . LEU B 2 135 ? 21.999 42.103 -8.165 1.00 186.78 193 LEU D CA 1
ATOM 3096 C C . LEU B 2 135 ? 21.734 42.274 -6.672 1.00 186.78 193 LEU D C 1
ATOM 3097 O O . LEU B 2 135 ? 22.568 41.944 -5.827 1.00 186.78 193 LEU D O 1
ATOM 3102 N N . LEU B 2 136 ? 20.548 42.799 -6.371 1.00 182.56 194 LEU D N 1
ATOM 3103 C CA . LEU B 2 136 ? 20.105 43.056 -5.005 1.00 182.56 194 LEU D CA 1
ATOM 3104 C C . LEU B 2 136 ? 21.206 43.679 -4.155 1.00 182.56 194 LEU D C 1
ATOM 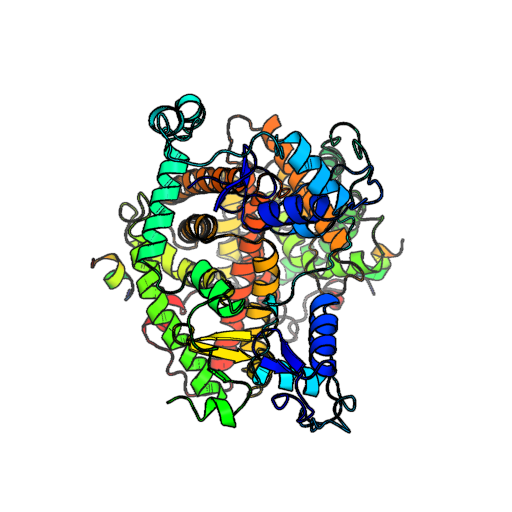3105 O O . LEU B 2 136 ? 21.202 43.551 -2.933 1.00 182.56 194 LEU D O 1
ATOM 3110 N N . ALA B 2 137 ? 22.137 44.359 -4.822 1.00 200.00 195 ALA D N 1
ATOM 3111 C CA . ALA B 2 137 ? 23.264 45.041 -4.185 1.00 200.00 195 ALA D CA 1
ATOM 3112 C C . ALA B 2 137 ? 23.789 44.358 -2.917 1.00 200.00 195 ALA D C 1
ATOM 3113 O O . ALA B 2 137 ? 24.357 45.017 -2.041 1.00 200.00 195 ALA D O 1
ATOM 3115 N N . GLU B 2 138 ? 23.608 43.043 -2.825 1.00 200.00 196 GLU D N 1
ATOM 3116 C CA . GLU B 2 138 ? 24.077 42.275 -1.673 1.00 200.00 196 GLU D CA 1
ATOM 3117 C C . GLU B 2 138 ? 24.628 40.938 -2.144 1.00 200.00 196 GLU D C 1
ATOM 3118 O O . GLU B 2 138 ? 24.903 40.051 -1.336 1.00 200.00 196 GLU D O 1
ATOM 3124 N N . ILE B 2 139 ? 24.786 40.797 -3.456 1.00 200.00 197 ILE D N 1
ATOM 3125 C CA . ILE B 2 139 ? 25.315 39.568 -4.019 1.00 200.00 197 ILE D CA 1
ATOM 3126 C C . ILE B 2 139 ? 26.809 39.431 -3.725 1.00 200.00 197 ILE D C 1
ATOM 3127 O O . ILE B 2 139 ? 27.443 38.456 -4.129 1.00 200.00 197 ILE D O 1
ATOM 3132 N N . SER B 2 140 ? 27.363 40.418 -3.020 1.00 200.00 198 SER D N 1
ATOM 3133 C CA . SER B 2 140 ? 28.775 40.403 -2.637 1.00 200.00 198 SER D CA 1
ATOM 3134 C C . SER B 2 140 ? 28.873 39.842 -1.220 1.00 200.00 198 SER D C 1
ATOM 3135 O O . SER B 2 140 ? 29.911 39.320 -0.815 1.00 200.00 198 SER D O 1
ATOM 3138 N N . SER B 2 141 ? 27.783 39.970 -0.468 1.00 197.88 199 SER D N 1
ATOM 3139 C CA . SER B 2 141 ? 27.718 39.435 0.884 1.00 197.88 199 SER D CA 1
ATOM 3140 C C . SER B 2 141 ? 27.027 38.085 0.763 1.00 197.88 199 SER D C 1
ATOM 3141 O O . SER B 2 141 ? 26.793 37.404 1.755 1.00 197.88 199 SER D O 1
ATOM 3144 N N . ASP B 2 142 ? 26.688 37.718 -0.470 1.00 199.85 200 ASP D N 1
ATOM 3145 C CA . ASP B 2 142 ? 26.050 36.437 -0.752 1.00 199.85 200 ASP D CA 1
ATOM 3146 C C . ASP B 2 142 ? 27.146 35.444 -1.118 1.00 199.85 200 ASP D C 1
ATOM 3147 O O . ASP B 2 142 ? 26.894 34.253 -1.297 1.00 199.85 200 ASP D O 1
ATOM 3152 N N . ILE B 2 143 ? 28.368 35.956 -1.243 1.00 200.00 201 ILE D N 1
ATOM 3153 C CA . ILE B 2 143 ? 29.528 35.125 -1.540 1.00 200.00 201 ILE D CA 1
ATOM 3154 C C . ILE B 2 143 ? 30.355 35.129 -0.253 1.00 200.00 201 ILE D C 1
ATOM 3155 O O . ILE B 2 143 ? 31.435 34.542 -0.182 1.00 200.00 201 ILE D O 1
ATOM 3160 N N . ASP B 2 144 ? 29.803 35.796 0.765 1.00 178.83 202 ASP D N 1
ATOM 3161 C CA . ASP B 2 144 ? 30.413 35.925 2.092 1.00 178.83 202 ASP D CA 1
ATOM 3162 C C . ASP B 2 144 ? 29.461 35.425 3.181 1.00 178.83 202 ASP D C 1
ATOM 3163 O O . ASP B 2 144 ? 29.835 34.613 4.031 1.00 178.83 202 ASP D O 1
ATOM 3168 N N . GLN B 2 145 ? 28.233 35.933 3.158 1.00 200.00 203 GLN D N 1
ATOM 3169 C CA . GLN B 2 145 ? 27.224 35.538 4.132 1.00 200.00 203 GLN D CA 1
ATOM 3170 C C . GLN B 2 145 ? 26.493 34.295 3.632 1.00 200.00 203 GLN D C 1
ATOM 3171 O O . GLN B 2 145 ? 26.277 33.359 4.400 1.00 200.00 203 GLN D O 1
ATOM 3177 N N . LEU B 2 146 ? 26.118 34.284 2.351 1.00 200.00 204 LEU D N 1
ATOM 3178 C CA . LEU B 2 146 ? 25.436 33.129 1.758 1.00 200.00 204 LEU D CA 1
ATOM 3179 C C . LEU B 2 146 ? 26.439 31.977 1.644 1.00 200.00 204 LEU D C 1
ATOM 3180 O O . LEU B 2 146 ? 26.618 31.398 0.569 1.00 200.00 204 LEU D O 1
ATOM 3185 N N . ASN B 2 147 ? 27.095 31.670 2.763 1.00 172.67 205 ASN D N 1
ATOM 3186 C CA . ASN B 2 147 ? 28.087 30.601 2.856 1.00 172.67 205 ASN D CA 1
ATOM 3187 C C . ASN B 2 147 ? 28.940 30.796 4.113 1.00 172.67 205 ASN D C 1
ATOM 3188 O O . ASN B 2 147 ? 28.819 31.806 4.810 1.00 172.67 205 ASN D O 1
ATOM 3193 N N . PRO B 2 148 ? 29.819 29.832 4.419 1.00 97.80 206 PRO D N 1
ATOM 3194 C CA . PRO B 2 148 ? 30.073 28.580 3.687 1.00 97.80 206 PRO D CA 1
ATOM 3195 C C . PRO B 2 148 ? 29.123 27.430 4.047 1.00 97.80 206 PRO D C 1
ATOM 3196 O O . PRO B 2 148 ? 28.291 27.017 3.232 1.00 97.80 206 PRO D O 1
ATOM 3200 N N . GLU B 2 149 ? 29.281 26.911 5.264 1.00 119.17 207 GLU D N 1
ATOM 3201 C CA . GLU B 2 149 ? 28.454 25.820 5.770 1.00 119.17 207 GLU D CA 1
ATOM 3202 C C . GLU B 2 149 ? 27.197 26.468 6.342 1.00 119.17 207 GLU D C 1
ATOM 3203 O O . GLU B 2 149 ? 26.584 25.978 7.292 1.00 119.17 207 GLU D O 1
ATOM 3209 N N . SER B 2 150 ? 26.838 27.591 5.733 1.00 67.94 208 SER D N 1
ATOM 3210 C CA . SER B 2 150 ? 25.678 28.384 6.104 1.00 67.94 208 SER D CA 1
ATOM 3211 C C . SER B 2 150 ? 24.808 28.662 4.878 1.00 67.94 208 SER D C 1
ATOM 3212 O O . SER B 2 150 ? 23.610 28.896 4.997 1.00 67.94 208 SER D O 1
ATOM 3215 N N . ALA B 2 151 ? 25.423 28.652 3.699 1.00 68.82 209 ALA D N 1
ATOM 3216 C CA . ALA B 2 151 ? 24.703 28.882 2.452 1.00 68.82 209 ALA D CA 1
ATOM 3217 C C . ALA B 2 151 ? 23.721 27.736 2.274 1.00 68.82 209 ALA D C 1
ATOM 3218 O O . ALA B 2 151 ? 22.649 27.905 1.690 1.00 68.82 209 ALA D O 1
ATOM 3220 N N . ASP B 2 152 ? 24.113 26.571 2.788 1.00 88.75 210 ASP D N 1
ATOM 3221 C CA . ASP B 2 152 ? 23.320 25.348 2.718 1.00 88.75 210 ASP D CA 1
ATOM 3222 C C . ASP B 2 152 ? 22.100 25.427 3.617 1.00 88.75 210 ASP D C 1
ATOM 3223 O O . ASP B 2 152 ? 21.024 24.956 3.254 1.00 88.75 210 ASP D O 1
ATOM 3228 N N . LEU B 2 153 ? 22.278 26.011 4.801 1.00 58.35 211 LEU D N 1
ATOM 3229 C CA . LEU B 2 153 ? 21.180 26.137 5.749 1.00 58.35 211 LEU D CA 1
ATOM 3230 C C . LEU B 2 153 ? 20.034 26.900 5.111 1.00 58.35 211 LEU D C 1
ATOM 3231 O O . LEU B 2 153 ? 18.892 26.446 5.130 1.00 58.35 211 LEU D O 1
ATOM 3236 N N . ARG B 2 154 ? 20.330 28.058 4.537 1.00 41.72 212 ARG D N 1
ATOM 3237 C CA . ARG B 2 154 ? 19.273 28.812 3.901 1.00 41.72 212 ARG D CA 1
ATOM 3238 C C . ARG B 2 154 ? 18.753 28.056 2.681 1.00 41.72 212 ARG D C 1
ATOM 3239 O O . ARG B 2 154 ? 17.629 28.273 2.241 1.00 41.72 212 ARG D O 1
ATOM 3247 N N . ALA B 2 155 ? 19.557 27.148 2.145 1.00 75.82 213 ALA D N 1
ATOM 3248 C CA . ALA B 2 155 ? 19.126 26.378 0.986 1.00 75.82 213 ALA D CA 1
ATOM 3249 C C . ALA B 2 155 ? 18.137 25.310 1.435 1.00 75.82 213 ALA D C 1
ATOM 3250 O O . ALA B 2 155 ? 17.206 24.956 0.703 1.00 75.82 213 ALA D O 1
ATOM 3252 N N . LEU B 2 156 ? 18.357 24.797 2.643 1.00 73.89 214 LEU D N 1
ATOM 3253 C CA . LEU B 2 156 ? 17.498 23.773 3.231 1.00 73.89 214 LEU D CA 1
ATOM 3254 C C . LEU B 2 156 ? 16.159 24.425 3.573 1.00 73.89 214 LEU D C 1
ATOM 3255 O O . LEU B 2 156 ? 15.096 23.866 3.290 1.00 73.89 214 LEU D O 1
ATOM 3260 N N . ALA B 2 157 ? 16.227 25.619 4.165 1.00 59.24 215 ALA D N 1
ATOM 3261 C CA . ALA B 2 157 ? 15.031 26.359 4.553 1.00 59.24 215 ALA D CA 1
ATOM 3262 C C . ALA B 2 157 ? 14.161 26.579 3.345 1.00 59.24 215 ALA D C 1
ATOM 3263 O O . ALA B 2 157 ? 13.009 26.150 3.329 1.00 59.24 215 ALA D O 1
ATOM 3265 N N . LYS B 2 158 ? 14.710 27.240 2.330 1.00 70.94 216 LYS D N 1
ATOM 3266 C CA . LYS B 2 158 ? 13.944 27.498 1.123 1.00 70.94 216 LYS D CA 1
ATOM 3267 C C . LYS B 2 158 ? 13.274 26.203 0.654 1.00 70.94 216 LYS D C 1
ATOM 3268 O O . LYS B 2 158 ? 12.086 26.193 0.331 1.00 70.94 216 LYS D O 1
ATOM 3274 N N . HIS B 2 159 ? 14.021 25.104 0.643 1.00 56.55 217 HIS D N 1
ATOM 3275 C CA . HIS B 2 159 ? 13.460 23.830 0.200 1.00 56.55 217 HIS D CA 1
ATOM 3276 C C . HIS B 2 159 ? 12.192 23.470 0.974 1.00 56.55 217 HIS D C 1
ATOM 3277 O O . HIS B 2 159 ? 11.171 23.106 0.384 1.00 56.55 217 HIS D O 1
ATOM 3284 N N . LEU B 2 160 ? 12.268 23.581 2.297 1.00 46.07 218 LEU D N 1
ATOM 3285 C CA . LEU B 2 160 ? 11.142 23.251 3.155 1.00 46.07 218 LEU D CA 1
ATOM 3286 C C . LEU B 2 160 ? 10.003 24.248 3.038 1.00 46.07 218 LEU D C 1
ATOM 3287 O O . LEU B 2 160 ? 8.834 23.875 3.058 1.00 46.07 218 LEU D O 1
ATOM 3292 N N . TYR B 2 161 ? 10.340 25.523 2.934 1.00 51.23 219 TYR D N 1
ATOM 3293 C CA . TYR B 2 161 ? 9.306 26.520 2.808 1.00 51.23 219 TYR D CA 1
ATOM 3294 C C . TYR B 2 161 ? 8.515 26.231 1.542 1.00 51.23 219 TYR D C 1
ATOM 3295 O O . TYR B 2 161 ? 7.316 26.478 1.481 1.00 51.23 219 TYR D O 1
ATOM 3304 N N . ASP B 2 162 ? 9.186 25.695 0.529 1.00 73.11 220 ASP D N 1
ATOM 3305 C CA . ASP B 2 162 ? 8.522 25.391 -0.731 1.00 73.11 220 ASP D CA 1
ATOM 3306 C C . ASP B 2 162 ? 7.728 24.101 -0.641 1.00 73.11 220 ASP D C 1
ATOM 3307 O O . ASP B 2 162 ? 6.641 23.985 -1.206 1.00 73.11 220 ASP D O 1
ATOM 3312 N N . SER B 2 163 ? 8.270 23.131 0.081 1.00 44.18 221 SER D N 1
ATOM 3313 C CA . SER B 2 163 ? 7.587 21.857 0.240 1.00 44.18 221 SER D CA 1
ATOM 3314 C C . SER B 2 163 ? 6.360 22.054 1.119 1.00 44.18 221 SER D C 1
ATOM 3315 O O . SER B 2 163 ? 5.374 21.331 1.013 1.00 44.18 221 SER D O 1
ATOM 3318 N N . TYR B 2 164 ? 6.438 23.041 1.998 1.00 66.65 222 TYR D N 1
ATOM 3319 C CA . TYR B 2 164 ? 5.344 23.344 2.905 1.00 66.65 222 TYR D CA 1
ATOM 3320 C C . TYR B 2 164 ? 4.220 23.994 2.110 1.00 66.65 222 TYR D C 1
ATOM 3321 O O . TYR B 2 164 ? 3.063 23.619 2.251 1.00 66.65 222 TYR D O 1
ATOM 3330 N N . ILE B 2 165 ? 4.564 24.941 1.244 1.00 66.82 223 ILE D N 1
ATOM 3331 C CA . ILE B 2 165 ? 3.563 25.631 0.439 1.00 66.82 223 ILE D CA 1
ATOM 3332 C C . ILE B 2 165 ? 2.756 24.713 -0.493 1.00 66.82 223 ILE D C 1
ATOM 3333 O O . ILE B 2 165 ? 1.594 25.002 -0.800 1.00 66.82 223 ILE D O 1
ATOM 3338 N N . LYS B 2 166 ? 3.366 23.618 -0.946 1.00 55.15 224 LYS D N 1
ATOM 3339 C CA . LYS B 2 166 ? 2.701 22.691 -1.858 1.00 55.15 224 LYS D CA 1
ATOM 3340 C C . LYS B 2 166 ? 2.026 21.550 -1.127 1.00 55.15 224 LYS D C 1
ATOM 3341 O O . LYS B 2 166 ? 1.332 20.739 -1.738 1.00 55.15 224 LYS D O 1
ATOM 3347 N N . SER B 2 167 ? 2.232 21.485 0.182 1.00 50.12 225 SER D N 1
ATOM 3348 C CA . SER B 2 167 ? 1.645 20.427 0.988 1.00 50.12 225 SER D CA 1
ATOM 3349 C C . SER B 2 167 ? 0.342 20.876 1.638 1.00 50.12 225 SER D C 1
ATOM 3350 O O . SER B 2 167 ? -0.609 20.107 1.731 1.00 50.12 225 SER D O 1
ATOM 3353 N N . PHE B 2 168 ? 0.299 22.128 2.077 1.00 53.43 226 PHE D N 1
ATOM 3354 C CA . PHE B 2 168 ? -0.881 22.659 2.748 1.00 53.43 226 PHE D CA 1
ATOM 3355 C C . PHE B 2 168 ? -1.591 23.769 1.999 1.00 53.43 226 PHE D C 1
ATOM 3356 O O . PHE B 2 168 ? -0.960 24.697 1.506 1.00 53.43 226 PHE D O 1
ATOM 3364 N N . PRO B 2 169 ? -2.927 23.697 1.925 1.00 54.52 227 PRO D N 1
ATOM 3365 C CA . PRO B 2 169 ? -3.691 24.733 1.229 1.00 54.52 227 PRO D CA 1
ATOM 3366 C C . PRO B 2 169 ? -3.708 26.053 2.013 1.00 54.52 227 PRO D C 1
ATOM 3367 O O . PRO B 2 169 ? -3.295 27.099 1.501 1.00 54.52 227 PRO D O 1
ATOM 3371 N N . LEU B 2 170 ? -4.159 25.989 3.265 1.00 47.08 228 LEU D N 1
ATOM 3372 C CA . LEU B 2 170 ? -4.256 27.175 4.109 1.00 47.08 228 LEU D CA 1
ATOM 3373 C C . LEU B 2 170 ? -3.042 27.482 5.003 1.00 47.08 228 LEU D C 1
ATOM 3374 O O . LEU B 2 170 ? -2.904 26.975 6.112 1.00 47.08 228 LEU D O 1
ATOM 3379 N N . THR B 2 171 ? -2.171 28.346 4.512 1.00 32.07 229 THR D N 1
ATOM 3380 C CA . THR B 2 171 ? -0.989 28.749 5.253 1.00 32.07 229 THR D CA 1
ATOM 3381 C C . THR B 2 171 ? -1.314 29.927 6.182 1.00 32.07 229 THR D C 1
ATOM 3382 O O . THR B 2 171 ? -2.356 30.575 6.047 1.00 32.07 229 THR D O 1
ATOM 3386 N N . LYS B 2 172 ? -0.408 30.215 7.113 1.00 36.49 230 LYS D N 1
ATOM 3387 C CA . LYS B 2 172 ? -0.628 31.301 8.060 1.00 36.49 230 LYS D CA 1
ATOM 3388 C C . LYS B 2 172 ? -0.811 32.606 7.313 1.00 36.49 230 LYS D C 1
ATOM 3389 O O . LYS B 2 172 ? -1.513 33.492 7.772 1.00 36.49 230 LYS D O 1
ATOM 3395 N N . ALA B 2 173 ? -0.178 32.716 6.153 1.00 45.56 231 ALA D N 1
ATOM 3396 C CA . ALA B 2 173 ? -0.289 33.914 5.338 1.00 45.56 231 ALA D CA 1
ATOM 3397 C C . ALA B 2 173 ? -1.756 34.133 4.982 1.00 45.56 231 ALA D C 1
ATOM 3398 O O . ALA B 2 173 ? -2.363 35.112 5.414 1.00 45.56 231 ALA D O 1
ATOM 3400 N N . LYS B 2 174 ? -2.318 33.214 4.197 1.00 55.96 232 LYS D N 1
ATOM 3401 C CA . LYS B 2 174 ? -3.716 33.291 3.782 1.00 55.96 232 LYS D CA 1
ATOM 3402 C C . LYS B 2 174 ? -4.603 33.563 4.987 1.00 55.96 232 LYS D C 1
ATOM 3403 O O . LYS B 2 174 ? -5.358 34.536 5.024 1.00 55.96 232 LYS D O 1
ATOM 3409 N N . ALA B 2 175 ? -4.495 32.685 5.975 1.00 26.64 233 ALA D N 1
ATOM 3410 C CA . ALA B 2 175 ? -5.279 32.779 7.196 1.00 26.64 233 ALA D CA 1
ATOM 3411 C C . ALA B 2 175 ? -5.260 34.148 7.874 1.00 26.64 233 ALA D C 1
ATOM 3412 O O . ALA B 2 175 ? -6.266 34.569 8.432 1.00 26.64 233 ALA D O 1
ATOM 3414 N N . ARG B 2 176 ? -4.128 34.842 7.849 1.00 48.27 234 ARG D N 1
ATOM 3415 C CA . ARG B 2 176 ? -4.079 36.142 8.500 1.00 48.27 234 ARG D CA 1
ATOM 3416 C C . ARG B 2 176 ? -4.746 37.228 7.689 1.00 48.27 234 ARG D C 1
ATOM 3417 O O . ARG B 2 176 ? -5.114 38.260 8.238 1.00 48.27 234 ARG D O 1
ATOM 3425 N N . ALA B 2 177 ? -4.903 37.016 6.385 1.00 61.83 235 ALA D N 1
ATOM 3426 C CA . ALA B 2 177 ? -5.573 38.018 5.557 1.00 61.83 235 ALA D CA 1
ATOM 3427 C C . ALA B 2 177 ? -7.048 37.836 5.846 1.00 61.83 235 ALA D C 1
ATOM 3428 O O . ALA B 2 177 ? -7.754 38.781 6.199 1.00 61.83 235 ALA D O 1
ATOM 3430 N N . ILE B 2 178 ? -7.499 36.595 5.710 1.00 43.42 236 ILE D N 1
ATOM 3431 C CA . ILE B 2 178 ? -8.884 36.261 5.973 1.00 43.42 236 ILE D CA 1
ATOM 3432 C C . ILE B 2 178 ? -9.277 36.772 7.336 1.00 43.42 236 ILE D C 1
ATOM 3433 O O . ILE B 2 178 ? -10.425 37.137 7.549 1.00 43.42 236 ILE D O 1
ATOM 3438 N N . LEU B 2 179 ? -8.314 36.794 8.255 1.00 54.21 237 LEU D N 1
ATOM 3439 C CA . LEU B 2 179 ? -8.545 37.236 9.633 1.00 54.21 237 LEU D CA 1
ATOM 3440 C C . LEU B 2 179 ? -8.406 38.741 9.830 1.00 54.21 237 LEU D C 1
ATOM 3441 O O . LEU B 2 179 ? -9.144 39.317 10.619 1.00 54.21 237 LEU D O 1
ATOM 3446 N N . THR B 2 180 ? -7.464 39.374 9.130 1.00 67.84 238 THR D N 1
ATOM 3447 C CA . THR B 2 180 ? -7.286 40.825 9.244 1.00 67.84 238 THR D CA 1
ATOM 3448 C C . THR B 2 180 ? -8.198 41.481 8.230 1.00 67.84 238 THR D C 1
ATOM 3449 O O . THR B 2 180 ? -8.206 42.706 8.089 1.00 67.84 238 THR D O 1
ATOM 3453 N N . GLY B 2 181 ? -8.948 40.644 7.516 1.00 64.85 239 GLY D N 1
ATOM 3454 C CA . GLY B 2 181 ? -9.890 41.127 6.526 1.00 64.85 239 GLY D CA 1
ATOM 3455 C C . GLY B 2 181 ? -9.307 41.774 5.283 1.00 64.85 239 GLY D C 1
ATOM 3456 O O . GLY B 2 181 ? -10.058 42.104 4.359 1.00 64.85 239 GLY D O 1
ATOM 3457 N N . LYS B 2 182 ? -7.987 41.964 5.247 1.00 55.80 240 LYS D N 1
ATOM 3458 C CA . LYS B 2 182 ? -7.345 42.577 4.084 1.00 55.80 240 LYS D CA 1
ATOM 3459 C C . LYS B 2 182 ? -7.244 41.583 2.938 1.00 55.80 240 LYS D C 1
ATOM 3460 O O . LYS B 2 182 ? -6.155 41.150 2.578 1.00 55.80 240 LYS D O 1
ATOM 3466 N N . THR B 2 183 ? -8.391 41.228 2.369 1.00 89.03 241 THR D N 1
ATOM 3467 C CA . THR B 2 183 ? -8.439 40.282 1.264 1.00 89.03 241 THR D CA 1
ATOM 3468 C C . THR B 2 183 ? -9.627 40.553 0.343 1.00 89.03 241 THR D C 1
ATOM 3469 O O . THR B 2 183 ? -10.585 41.227 0.723 1.00 89.03 241 THR D O 1
ATOM 3473 N N . THR B 2 184 ? -9.554 40.025 -0.873 1.00 117.48 242 THR D N 1
ATOM 3474 C CA . THR B 2 184 ? -10.619 40.195 -1.849 1.00 117.48 242 THR D CA 1
ATOM 3475 C C . THR B 2 184 ? -11.590 39.016 -1.776 1.00 117.48 242 THR D C 1
ATOM 3476 O O . THR B 2 184 ? -11.967 38.443 -2.800 1.00 117.48 242 THR D O 1
ATOM 3480 N N . ASP B 2 185 ? -11.986 38.660 -0.555 1.00 79.76 243 ASP D N 1
ATOM 3481 C CA . ASP B 2 185 ? -12.915 37.553 -0.319 1.00 79.76 243 ASP D CA 1
ATOM 3482 C C . ASP B 2 185 ? -14.151 37.980 0.480 1.00 79.76 243 ASP D C 1
ATOM 3483 O O . ASP B 2 185 ? -14.285 39.141 0.871 1.00 79.76 243 ASP D O 1
ATOM 3488 N N . LYS B 2 186 ? -15.056 37.035 0.713 1.00 85.52 244 LYS D N 1
ATOM 3489 C CA . LYS B 2 186 ? -16.271 37.306 1.471 1.00 85.52 244 LYS D CA 1
ATOM 3490 C C . LYS B 2 186 ? -15.977 36.934 2.922 1.00 85.52 244 LYS D C 1
ATOM 3491 O O . LYS B 2 186 ? -15.345 35.913 3.180 1.00 85.52 244 LYS D O 1
ATOM 3497 N N . SER B 2 187 ? -16.419 37.762 3.865 1.00 90.39 245 SER D N 1
ATOM 3498 C CA . SER B 2 187 ? -16.181 37.502 5.286 1.00 90.39 245 SER D CA 1
ATOM 3499 C C . SER B 2 187 ? -16.696 36.118 5.686 1.00 90.39 245 SER D C 1
ATOM 3500 O O . SER B 2 187 ? -17.874 35.821 5.500 1.00 90.39 245 SER D O 1
ATOM 3503 N N . PRO B 2 188 ? -15.822 35.259 6.256 1.00 67.13 246 PRO D N 1
ATOM 3504 C CA . PRO B 2 188 ? -16.170 33.895 6.688 1.00 67.13 246 PRO D CA 1
ATOM 3505 C C . PRO B 2 188 ? -17.541 33.822 7.339 1.00 67.13 246 PRO D C 1
ATOM 3506 O O . PRO B 2 188 ? -17.910 34.709 8.097 1.00 67.13 246 PRO D O 1
ATOM 3510 N N . PHE B 2 189 ? -18.307 32.776 7.054 1.00 47.19 247 PHE D N 1
ATOM 3511 C CA . PHE B 2 189 ? -19.622 32.693 7.661 1.00 47.19 247 PHE D CA 1
ATOM 3512 C C . PHE B 2 189 ? -19.521 32.353 9.144 1.00 47.19 247 PHE D C 1
ATOM 3513 O O . PHE B 2 189 ? -19.334 31.188 9.508 1.00 47.19 247 PHE D O 1
ATOM 3521 N N . VAL B 2 190 ? -19.659 33.368 9.996 1.00 47.70 248 VAL D N 1
ATOM 3522 C CA . VAL B 2 190 ? -19.572 33.176 11.438 1.00 47.70 248 VAL D CA 1
ATOM 3523 C C . VAL B 2 190 ? -20.596 32.171 11.939 1.00 47.70 248 VAL D C 1
ATOM 3524 O O . VAL B 2 190 ? -21.719 32.128 11.437 1.00 47.70 248 VAL D O 1
ATOM 3528 N N . ILE B 2 191 ? -20.210 31.390 12.950 1.00 35.45 249 ILE D N 1
ATOM 3529 C CA . ILE B 2 191 ? -21.059 30.335 13.523 1.00 35.45 249 ILE D CA 1
ATOM 3530 C C . ILE B 2 191 ? -21.072 30.413 15.042 1.00 35.45 249 ILE D C 1
ATOM 3531 O O . ILE B 2 191 ? -20.325 29.718 15.703 1.00 35.45 249 ILE D O 1
ATOM 3536 N N . TYR B 2 192 ? -21.939 31.240 15.598 1.00 44.56 250 TYR D N 1
ATOM 3537 C CA . TYR B 2 192 ? -21.976 31.403 17.050 1.00 44.56 250 TYR D CA 1
ATOM 3538 C C . TYR B 2 192 ? -23.108 30.708 17.801 1.00 44.56 250 TYR D C 1
ATOM 3539 O O . TYR B 2 192 ? -23.337 31.006 18.975 1.00 44.56 250 TYR D O 1
ATOM 3548 N N . ASP B 2 193 ? -23.807 29.791 17.133 1.00 92.90 251 ASP D N 1
ATOM 3549 C CA . ASP B 2 193 ? -24.907 29.053 17.756 1.00 92.90 251 ASP D CA 1
ATOM 3550 C C . ASP B 2 193 ? -25.643 28.130 16.785 1.00 92.90 251 ASP D C 1
ATOM 3551 O O . ASP B 2 193 ? -25.324 28.072 15.593 1.00 92.90 251 ASP D O 1
ATOM 3556 N N . MET B 2 194 ? -26.643 27.423 17.312 1.00 77.84 252 MET D N 1
ATOM 3557 C CA . MET B 2 194 ? -27.450 26.478 16.534 1.00 77.84 252 MET D CA 1
ATOM 3558 C C . MET B 2 194 ? -27.933 27.075 15.220 1.00 77.84 252 MET D C 1
ATOM 3559 O O . MET B 2 194 ? -27.745 26.490 14.157 1.00 77.84 252 MET D O 1
ATOM 3564 N N . ASN B 2 195 ? -28.564 28.243 15.313 1.00 62.03 253 ASN D N 1
ATOM 3565 C CA . ASN B 2 195 ? -29.082 28.950 14.150 1.00 62.03 253 ASN D CA 1
ATOM 3566 C C . ASN B 2 195 ? -28.046 28.959 13.041 1.00 62.03 253 ASN D C 1
ATOM 3567 O O . ASN B 2 195 ? -28.283 28.422 11.956 1.00 62.03 253 ASN D O 1
ATOM 3572 N N . SER B 2 196 ? -26.894 29.561 13.328 1.00 80.70 254 SER D N 1
ATOM 3573 C CA . SER B 2 196 ? -25.814 29.650 12.354 1.00 80.70 254 SER D CA 1
ATOM 3574 C C . SER B 2 196 ? -25.258 28.284 11.974 1.00 80.70 254 SER D C 1
ATOM 3575 O O . SER B 2 196 ? -24.965 28.045 10.804 1.00 80.70 254 SER D O 1
ATOM 3578 N N . LEU B 2 197 ? -25.114 27.385 12.946 1.00 76.03 255 LEU D N 1
ATOM 3579 C CA . LEU B 2 197 ? -24.597 26.050 12.643 1.00 76.03 255 LEU D CA 1
ATOM 3580 C C . LEU B 2 197 ? -25.552 25.339 11.696 1.00 76.03 255 LEU D C 1
ATOM 3581 O O . LEU B 2 197 ? -25.130 24.781 10.684 1.00 76.03 255 LEU D O 1
ATOM 3586 N N . MET B 2 198 ? -26.840 25.368 12.035 1.00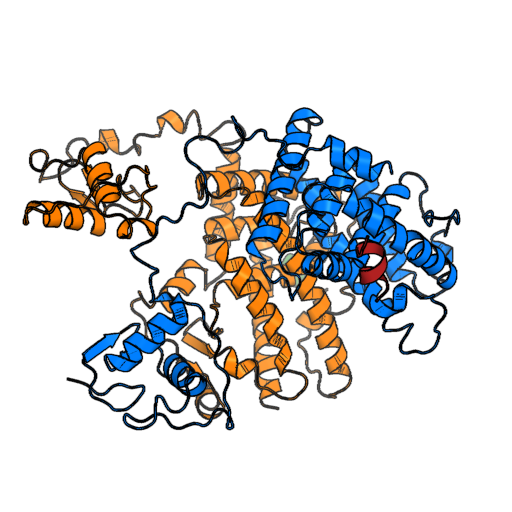 124.05 256 MET D N 1
ATOM 3587 C CA . MET B 2 198 ? -27.880 24.745 11.224 1.00 124.05 256 MET D CA 1
ATOM 3588 C C . MET B 2 198 ? -27.670 25.074 9.751 1.00 124.05 256 MET D C 1
ATOM 3589 O O . MET B 2 198 ? -28.111 24.336 8.869 1.00 124.05 256 MET D O 1
ATOM 3594 N N . MET B 2 199 ? -26.997 26.191 9.491 1.00 62.56 257 MET D N 1
ATOM 3595 C CA . MET B 2 199 ? -26.714 26.609 8.125 1.00 62.56 257 MET D CA 1
ATOM 3596 C C . MET B 2 199 ? -25.359 26.076 7.661 1.00 62.56 257 MET D C 1
ATOM 3597 O O . MET B 2 199 ? -24.508 26.832 7.205 1.00 62.56 257 MET D O 1
ATOM 3602 N N . GLY B 2 200 ? -25.175 24.763 7.781 1.00 106.62 258 GLY D N 1
ATOM 3603 C CA . GLY B 2 200 ? -23.932 24.140 7.364 1.00 106.62 258 GLY D CA 1
ATOM 3604 C C . GLY B 2 200 ? -23.831 24.063 5.852 1.00 106.62 258 GLY D C 1
ATOM 3605 O O . GLY B 2 200 ? -22.741 24.207 5.283 1.00 106.62 258 GLY D O 1
ATOM 3606 N N . GLU B 2 201 ? -24.968 23.836 5.195 1.00 76.62 259 GLU D N 1
ATOM 3607 C CA . GLU B 2 201 ? -25.012 23.747 3.735 1.00 76.62 259 GLU D CA 1
ATOM 3608 C C . GLU B 2 201 ? -25.491 25.052 3.091 1.00 76.62 259 GLU D C 1
ATOM 3609 O O . GLU B 2 201 ? -24.819 26.088 3.162 1.00 76.62 259 GLU D O 1
ATOM 3615 N N . GLU B 2 218 ? -25.644 15.365 20.697 1.00 73.62 276 GLU D N 1
ATOM 3616 C CA . GLU B 2 218 ? -25.495 14.863 19.335 1.00 73.62 276 GLU D CA 1
ATOM 3617 C C . GLU B 2 218 ? -24.940 15.930 18.386 1.00 73.62 276 GLU D C 1
ATOM 3618 O O . GLU B 2 218 ? -24.290 15.591 17.397 1.00 73.62 276 GLU D O 1
ATOM 3624 N N . VAL B 2 219 ? -25.201 17.210 18.669 1.00 58.25 277 VAL D N 1
ATOM 3625 C CA . VAL B 2 219 ? -24.677 18.305 17.830 1.00 58.25 277 VAL D CA 1
ATOM 3626 C C . VAL B 2 219 ? -23.235 18.465 18.253 1.00 58.25 277 VAL D C 1
ATOM 3627 O O . VAL B 2 219 ? -22.348 18.683 17.435 1.00 58.25 277 VAL D O 1
ATOM 3631 N N . ALA B 2 220 ? -23.024 18.354 19.558 1.00 64.28 278 ALA D N 1
ATOM 3632 C CA . ALA B 2 220 ? -21.699 18.465 20.117 1.00 64.28 278 ALA D CA 1
ATOM 3633 C C . ALA B 2 220 ? -20.854 17.409 19.421 1.00 64.28 278 ALA D C 1
ATOM 3634 O O . ALA B 2 220 ? -19.653 17.592 19.188 1.00 64.28 278 ALA D O 1
ATOM 3636 N N . ILE B 2 221 ? -21.504 16.303 19.076 1.00 45.15 279 ILE D N 1
ATOM 3637 C CA . ILE B 2 221 ? -20.838 15.207 18.395 1.00 45.15 279 ILE D CA 1
ATOM 3638 C C . ILE B 2 221 ? -20.673 15.481 16.904 1.00 45.15 279 ILE D C 1
ATOM 3639 O O . ILE B 2 221 ? -19.653 15.140 16.318 1.00 45.15 279 ILE D O 1
ATOM 3644 N N . ARG B 2 222 ? -21.662 16.099 16.279 1.00 60.27 280 ARG D N 1
ATOM 3645 C CA . ARG B 2 222 ? -21.507 16.395 14.871 1.00 60.27 280 ARG D CA 1
ATOM 3646 C C . ARG B 2 222 ? -20.207 17.182 14.731 1.00 60.27 280 ARG D C 1
ATOM 3647 O O . ARG B 2 222 ? -19.374 16.884 13.877 1.00 60.27 280 ARG D O 1
ATOM 3655 N N . ILE B 2 223 ? -20.028 18.170 15.601 1.00 58.88 281 ILE D N 1
ATOM 3656 C CA . ILE B 2 223 ? -18.836 19.007 15.577 1.00 58.88 281 ILE D CA 1
ATOM 3657 C C . ILE B 2 223 ? -17.578 18.248 15.942 1.00 58.88 281 ILE D C 1
ATOM 3658 O O . ILE B 2 223 ? -16.563 18.380 15.262 1.00 58.88 281 ILE D O 1
ATOM 3663 N N . PHE B 2 224 ? -17.635 17.468 17.021 1.00 68.95 282 PHE D N 1
ATOM 3664 C CA . PHE B 2 224 ? -16.469 16.701 17.454 1.00 68.95 282 PHE D CA 1
ATOM 3665 C C . PHE B 2 224 ? -15.906 15.874 16.312 1.00 68.95 282 PHE D C 1
ATOM 3666 O O . PHE B 2 224 ? -14.722 15.964 15.988 1.00 68.95 282 PHE D O 1
ATOM 3674 N N . GLN B 2 225 ? -16.766 15.066 15.704 1.00 43.24 283 GLN D N 1
ATOM 3675 C CA . GLN B 2 225 ? -16.370 14.214 14.596 1.00 43.24 283 GLN D CA 1
ATOM 3676 C C . GLN B 2 225 ? -16.178 15.031 13.329 1.00 43.24 283 GLN D C 1
ATOM 3677 O O . GLN B 2 225 ? -15.787 14.517 12.296 1.00 43.24 283 GLN D O 1
ATOM 3683 N N . GLY B 2 226 ? -16.456 16.321 13.415 1.00 66.06 284 GLY D N 1
ATOM 3684 C CA . GLY B 2 226 ? -16.255 17.170 12.264 1.00 66.06 284 GLY D CA 1
ATOM 3685 C C . GLY B 2 226 ? -14.769 17.454 12.222 1.00 66.06 284 GLY D C 1
ATOM 3686 O O . GLY B 2 226 ? -14.205 17.767 11.166 1.00 66.06 284 GLY D O 1
ATOM 3687 N N . CYS B 2 227 ? -14.141 17.342 13.394 1.00 64.93 285 CYS D N 1
ATOM 3688 C CA . CYS B 2 227 ? -12.703 17.564 13.558 1.00 64.93 285 CYS D CA 1
ATOM 3689 C C . CYS B 2 227 ? -11.949 16.306 13.140 1.00 64.93 285 CYS D C 1
ATOM 3690 O O . CYS B 2 227 ? -11.095 16.347 12.248 1.00 64.93 285 CYS D O 1
ATOM 3693 N N . GLN B 2 228 ? -12.271 15.193 13.795 1.00 73.91 286 GLN D N 1
ATOM 3694 C CA . GLN B 2 228 ? -11.655 13.912 13.481 1.00 73.91 286 GLN D CA 1
ATOM 3695 C C . GLN B 2 228 ? -11.547 13.777 11.970 1.00 73.91 286 GLN D C 1
ATOM 3696 O O . GLN B 2 228 ? -10.575 13.241 11.448 1.00 73.91 286 GLN D O 1
ATOM 3702 N N . PHE B 2 229 ? -12.555 14.276 11.268 1.00 42.02 287 PHE D N 1
ATOM 3703 C CA . PHE B 2 229 ? -12.565 14.195 9.830 1.00 42.02 287 PHE D CA 1
ATOM 3704 C C . PHE B 2 229 ? -11.420 15.020 9.273 1.00 42.02 287 PHE D C 1
ATOM 3705 O O . PHE B 2 229 ? -10.678 14.557 8.409 1.00 42.02 287 PHE D O 1
ATOM 3713 N N . ARG B 2 230 ? -11.282 16.250 9.758 1.00 74.79 288 ARG D N 1
ATOM 3714 C CA . ARG B 2 230 ? -10.209 17.122 9.300 1.00 74.79 288 ARG D CA 1
ATOM 3715 C C . ARG B 2 230 ? -8.855 16.430 9.446 1.00 74.79 288 ARG D C 1
ATOM 3716 O O . ARG B 2 230 ? -8.171 16.193 8.451 1.00 74.79 288 ARG D O 1
ATOM 3724 N N . SER B 2 231 ? -8.484 16.097 10.683 1.00 75.44 289 SER D N 1
ATOM 3725 C CA . SER B 2 231 ? -7.221 15.410 10.983 1.00 75.44 289 SER D CA 1
ATOM 3726 C C . SER B 2 231 ? -6.807 14.476 9.875 1.00 75.44 289 SER D C 1
ATOM 3727 O O . SER B 2 231 ? -5.719 14.589 9.316 1.00 75.44 289 SER D O 1
ATOM 3730 N N . VAL B 2 232 ? -7.684 13.529 9.586 1.00 54.59 290 VAL D N 1
ATOM 3731 C CA . VAL B 2 232 ? -7.425 12.575 8.538 1.00 54.59 290 VAL D CA 1
ATOM 3732 C C . VAL B 2 232 ? -6.880 13.279 7.306 1.00 54.59 290 VAL D C 1
ATOM 3733 O O . VAL B 2 232 ? -5.853 12.884 6.766 1.00 54.59 290 VAL D O 1
ATOM 3737 N N . GLU B 2 233 ? -7.555 14.329 6.865 1.00 45.32 291 GLU D N 1
ATOM 3738 C CA . GLU B 2 233 ? -7.101 15.049 5.687 1.00 45.32 291 GLU D CA 1
ATOM 3739 C C . GLU B 2 233 ? -5.721 15.652 5.902 1.00 45.32 291 GLU D C 1
ATOM 3740 O O . GLU B 2 233 ? -4.856 15.563 5.037 1.00 45.32 291 GLU D O 1
ATOM 3746 N N . ALA B 2 234 ? -5.519 16.262 7.061 1.00 55.30 292 ALA D N 1
ATOM 3747 C CA . ALA B 2 234 ? -4.243 16.892 7.381 1.00 55.30 292 ALA D CA 1
ATOM 3748 C C . ALA B 2 234 ? -3.144 15.851 7.435 1.00 55.30 292 ALA D C 1
ATOM 3749 O O . ALA B 2 234 ? -2.056 16.042 6.902 1.00 55.30 292 ALA D O 1
ATOM 3751 N N . VAL B 2 235 ? -3.439 14.742 8.092 1.00 39.53 293 VAL D N 1
ATOM 3752 C CA . VAL B 2 235 ? -2.477 13.667 8.210 1.00 39.53 293 VAL D CA 1
ATOM 3753 C C . VAL B 2 235 ? -1.921 13.258 6.852 1.00 39.53 293 VAL D C 1
ATOM 3754 O O . VAL B 2 235 ? -0.724 13.019 6.716 1.00 39.53 293 VAL D O 1
ATOM 3758 N N . GLN B 2 236 ? -2.789 13.182 5.849 1.00 55.31 294 GLN D N 1
ATOM 3759 C CA . GLN B 2 236 ? -2.359 12.818 4.506 1.00 55.31 294 GLN D CA 1
ATOM 3760 C C . GLN B 2 236 ? -1.418 13.892 3.957 1.00 55.31 294 GLN D C 1
ATOM 3761 O O . GLN B 2 236 ? -0.497 13.595 3.186 1.00 55.31 294 GLN D O 1
ATOM 3767 N N . GLU B 2 237 ? -1.661 15.139 4.358 1.00 53.14 295 GLU D N 1
ATOM 3768 C CA . GLU B 2 237 ? -0.857 16.273 3.911 1.00 53.14 295 GLU D CA 1
ATOM 3769 C C . GLU B 2 237 ? 0.492 16.315 4.615 1.00 53.14 295 GLU D C 1
ATOM 3770 O O . GLU B 2 237 ? 1.533 16.471 3.982 1.00 53.14 295 GLU D O 1
ATOM 3776 N N . ILE B 2 238 ? 0.464 16.188 5.935 1.00 39.34 296 ILE D N 1
ATOM 3777 C CA . ILE B 2 238 ? 1.690 16.213 6.711 1.00 39.34 296 ILE D CA 1
ATOM 3778 C C . ILE B 2 238 ? 2.594 15.137 6.153 1.00 39.34 296 ILE D C 1
ATOM 3779 O O . ILE B 2 238 ? 3.770 15.375 5.892 1.00 39.34 296 ILE D O 1
ATOM 3784 N N . THR B 2 239 ? 2.014 13.953 5.970 1.00 50.31 297 THR D N 1
ATOM 3785 C CA . THR B 2 239 ? 2.714 12.790 5.437 1.00 50.31 297 THR D CA 1
ATOM 3786 C C . THR B 2 239 ? 3.575 13.117 4.232 1.00 50.31 297 THR D C 1
ATOM 3787 O O . THR B 2 239 ? 4.756 12.816 4.238 1.00 50.31 297 THR D O 1
ATOM 3791 N N . GLU B 2 240 ? 2.999 13.729 3.202 1.00 50.79 298 GLU D N 1
ATOM 3792 C CA . GLU B 2 240 ? 3.774 14.064 2.007 1.00 50.79 298 GLU D CA 1
ATOM 3793 C C . GLU B 2 240 ? 4.825 15.121 2.322 1.00 50.79 298 GLU D C 1
ATOM 3794 O O . GLU B 2 240 ? 5.895 15.159 1.718 1.00 50.79 298 GLU D O 1
ATOM 3800 N N . TYR B 2 241 ? 4.518 15.993 3.267 1.00 50.56 299 TYR D N 1
ATOM 3801 C CA . TYR B 2 241 ? 5.482 17.001 3.640 1.00 50.56 299 TYR D CA 1
ATOM 3802 C C . TYR B 2 241 ? 6.687 16.260 4.215 1.00 50.56 299 TYR D C 1
ATOM 3803 O O . TYR B 2 241 ? 7.816 16.547 3.852 1.00 50.56 299 TYR D O 1
ATOM 3812 N N . ALA B 2 242 ? 6.443 15.294 5.097 1.00 48.17 300 ALA D N 1
ATOM 3813 C CA . ALA B 2 242 ? 7.528 14.519 5.702 1.00 48.17 300 ALA D CA 1
ATOM 3814 C C . ALA B 2 242 ? 8.412 13.862 4.639 1.00 48.17 300 ALA D C 1
ATOM 3815 O O . ALA B 2 242 ? 9.646 13.868 4.751 1.00 48.17 300 ALA D O 1
ATOM 3817 N N . LYS B 2 243 ? 7.776 13.302 3.612 1.00 45.76 301 LYS D N 1
ATOM 3818 C CA . LYS B 2 243 ? 8.480 12.636 2.521 1.00 45.76 301 LYS D CA 1
ATOM 3819 C C . LYS B 2 243 ? 9.224 13.609 1.612 1.00 45.76 301 LYS D C 1
ATOM 3820 O O . LYS B 2 243 ? 9.401 13.348 0.421 1.00 45.76 301 LYS D O 1
ATOM 3826 N N . SER B 2 244 ? 9.646 14.735 2.168 1.00 58.99 302 SER D N 1
ATOM 3827 C CA . SER B 2 244 ? 10.397 15.712 1.402 1.00 58.99 302 SER D CA 1
ATOM 3828 C C . SER B 2 244 ? 11.384 16.381 2.338 1.00 58.99 302 SER D C 1
ATOM 3829 O O . SER B 2 244 ? 11.968 17.413 2.017 1.00 58.99 302 SER D O 1
ATOM 3832 N N . ILE B 2 245 ? 11.562 15.770 3.504 1.00 63.78 303 ILE D N 1
ATOM 3833 C CA . ILE B 2 245 ? 12.509 16.254 4.488 1.00 63.78 303 ILE D CA 1
ATOM 3834 C C . ILE B 2 245 ? 13.773 15.447 4.236 1.00 63.78 303 ILE D C 1
ATOM 3835 O O . ILE B 2 245 ? 13.781 14.233 4.423 1.00 63.78 303 ILE D O 1
ATOM 3840 N N . PRO B 2 246 ? 14.854 16.109 3.801 1.00 64.08 304 PRO D N 1
ATOM 3841 C CA . PRO B 2 246 ? 16.156 15.507 3.500 1.00 64.08 304 PRO D CA 1
ATOM 3842 C C . PRO B 2 246 ? 16.589 14.299 4.339 1.00 64.08 304 PRO D C 1
ATOM 3843 O O . PRO B 2 246 ? 17.271 14.455 5.357 1.00 64.08 304 PRO D O 1
ATOM 3847 N N . GLY B 2 247 ? 16.195 13.100 3.905 1.00 67.39 305 GLY D N 1
ATOM 3848 C CA . GLY B 2 247 ? 16.585 11.887 4.611 1.00 67.39 305 GLY D CA 1
ATOM 3849 C C . GLY B 2 247 ? 15.508 11.145 5.380 1.00 67.39 305 GLY D C 1
ATOM 3850 O O . GLY B 2 247 ? 15.789 10.154 6.057 1.00 67.39 305 GLY D O 1
ATOM 3851 N N . PHE B 2 248 ? 14.271 11.608 5.274 1.00 74.45 306 PHE D N 1
ATOM 3852 C CA . PHE B 2 248 ? 13.180 10.968 5.993 1.00 74.45 306 PHE D CA 1
ATOM 3853 C C . PHE B 2 248 ? 12.786 9.628 5.388 1.00 74.45 306 PHE D C 1
ATOM 3854 O O . PHE B 2 248 ? 12.312 8.738 6.092 1.00 74.45 306 PHE D O 1
ATOM 3862 N N . VAL B 2 249 ? 12.973 9.480 4.085 1.00 76.90 307 VAL D N 1
ATOM 3863 C CA . VAL B 2 249 ? 12.626 8.229 3.434 1.00 76.90 307 VAL D CA 1
ATOM 3864 C C . VAL B 2 249 ? 13.705 7.177 3.740 1.00 76.90 307 VAL D C 1
ATOM 3865 O O . VAL B 2 249 ? 13.406 5.997 3.951 1.00 76.90 307 VAL D O 1
ATOM 3869 N N . ASN B 2 250 ? 14.955 7.630 3.799 1.00 75.38 308 ASN D N 1
ATOM 3870 C CA . ASN B 2 250 ? 16.102 6.766 4.056 1.00 75.38 308 ASN D CA 1
ATOM 3871 C C . ASN B 2 250 ? 16.084 6.074 5.404 1.00 75.38 308 ASN D C 1
ATOM 3872 O O . ASN B 2 250 ? 16.766 5.074 5.599 1.00 75.38 308 ASN D O 1
ATOM 3877 N N . LEU B 2 251 ? 15.314 6.618 6.335 1.00 57.83 309 LEU D N 1
ATOM 3878 C CA . LEU B 2 251 ? 15.197 6.040 7.669 1.00 57.83 309 LEU D CA 1
ATOM 3879 C C . LEU B 2 251 ? 14.461 4.707 7.578 1.00 57.83 309 LEU D C 1
ATOM 3880 O O . LEU B 2 251 ? 13.734 4.453 6.615 1.00 57.83 309 LEU D O 1
ATOM 3885 N N . ASP B 2 252 ? 14.643 3.860 8.584 1.00 62.13 310 ASP D N 1
ATOM 3886 C CA . ASP B 2 252 ? 13.980 2.564 8.603 1.00 62.13 310 ASP D CA 1
ATOM 3887 C C . ASP B 2 252 ? 12.458 2.738 8.669 1.00 62.13 310 ASP D C 1
ATOM 3888 O O . ASP B 2 252 ? 11.941 3.308 9.624 1.00 62.13 310 ASP D O 1
ATOM 3893 N N . LEU B 2 253 ? 11.750 2.239 7.656 1.00 52.37 311 LEU D N 1
ATOM 3894 C CA . LEU B 2 253 ? 10.290 2.336 7.579 1.00 52.37 311 LEU D CA 1
ATOM 3895 C C . LEU B 2 253 ? 9.557 2.220 8.918 1.00 52.37 311 LEU D C 1
ATOM 3896 O O . LEU B 2 253 ? 8.474 2.782 9.093 1.00 52.37 311 LEU D O 1
ATOM 3901 N N . ASN B 2 254 ? 10.134 1.483 9.857 1.00 75.85 312 ASN D N 1
ATOM 3902 C CA . ASN B 2 254 ? 9.507 1.321 11.161 1.00 75.85 312 ASN D CA 1
ATOM 3903 C C . ASN B 2 254 ? 9.567 2.576 12.031 1.00 75.85 312 ASN D C 1
ATOM 3904 O O . ASN B 2 254 ? 8.685 2.812 12.864 1.00 75.85 312 ASN D O 1
ATOM 3909 N N . ASP B 2 255 ? 10.611 3.374 11.842 1.00 72.82 313 ASP D N 1
ATOM 3910 C CA . ASP B 2 255 ? 10.760 4.602 12.603 1.00 72.82 313 ASP D CA 1
ATOM 3911 C C . ASP B 2 255 ? 10.122 5.741 11.811 1.00 72.82 313 ASP D C 1
ATOM 3912 O O . ASP B 2 255 ? 9.740 6.764 12.384 1.00 72.82 313 ASP D O 1
ATOM 3917 N N . GLN B 2 256 ? 10.006 5.541 10.495 1.00 55.62 314 GLN D N 1
ATOM 3918 C CA . GLN B 2 256 ? 9.389 6.507 9.581 1.00 55.62 314 GLN D CA 1
ATOM 3919 C C . GLN B 2 256 ? 7.948 6.621 10.075 1.00 55.62 314 GLN D C 1
ATOM 3920 O O . GLN B 2 256 ? 7.388 7.714 10.223 1.00 55.62 314 GLN D O 1
ATOM 3926 N N . VAL B 2 257 ? 7.372 5.458 10.352 1.00 60.83 315 VAL D N 1
ATOM 3927 C CA . VAL B 2 257 ? 6.012 5.345 10.855 1.00 60.83 315 VAL D CA 1
ATOM 3928 C C . VAL B 2 257 ? 5.946 5.843 12.294 1.00 60.83 315 VAL D C 1
ATOM 3929 O O . VAL B 2 257 ? 5.037 6.586 12.652 1.00 60.83 315 VAL D O 1
ATOM 3933 N N . THR B 2 258 ? 6.907 5.443 13.118 1.00 31.25 316 THR D N 1
ATOM 3934 C CA . THR B 2 258 ? 6.913 5.891 14.501 1.00 31.25 316 THR D CA 1
ATOM 3935 C C . THR B 2 258 ? 6.943 7.413 14.561 1.00 31.25 316 THR D C 1
ATOM 3936 O O . THR B 2 258 ? 6.102 8.039 15.211 1.00 31.25 316 THR D O 1
ATOM 3940 N N . LEU B 2 259 ? 7.909 8.010 13.876 1.00 47.45 317 LEU D N 1
ATOM 3941 C CA . LEU B 2 259 ? 8.031 9.454 13.887 1.00 47.45 317 LEU D CA 1
ATOM 3942 C C . LEU B 2 259 ? 6.749 10.185 13.533 1.00 47.45 317 LEU D C 1
ATOM 3943 O O . LEU B 2 259 ? 6.587 11.339 13.918 1.00 47.45 317 LEU D O 1
ATOM 3948 N N . LEU B 2 260 ? 5.840 9.531 12.812 1.00 33.19 318 LEU D N 1
ATOM 3949 C CA . LEU B 2 260 ? 4.575 10.169 12.447 1.00 33.19 318 LEU D CA 1
ATOM 3950 C C . LEU B 2 260 ? 3.459 9.887 13.433 1.00 33.19 318 LEU D C 1
ATOM 3951 O O . LEU B 2 260 ? 2.602 10.735 13.646 1.00 33.19 318 LEU D O 1
ATOM 3956 N N . LYS B 2 261 ? 3.443 8.693 14.018 1.00 60.89 319 LYS D N 1
ATOM 3957 C CA . LYS B 2 261 ? 2.391 8.366 14.971 1.00 60.89 319 LYS D CA 1
ATOM 3958 C C . LYS B 2 261 ? 2.407 9.442 16.029 1.00 60.89 319 LYS D C 1
ATOM 3959 O O . LYS B 2 261 ? 1.354 9.916 16.448 1.00 60.89 319 LYS D O 1
ATOM 3965 N N . TYR B 2 262 ? 3.608 9.845 16.437 1.00 40.54 320 TYR D N 1
ATOM 3966 C CA . TYR B 2 262 ? 3.749 10.885 17.452 1.00 40.54 320 TYR D CA 1
ATOM 3967 C C . TYR B 2 262 ? 3.819 12.298 16.902 1.00 40.54 320 TYR D C 1
ATOM 3968 O O . TYR B 2 262 ? 3.544 13.255 17.611 1.00 40.54 320 TYR D O 1
ATOM 3977 N N . GLY B 2 263 ? 4.170 12.425 15.632 1.00 42.97 321 GLY D N 1
ATOM 3978 C CA . GLY B 2 263 ? 4.279 13.738 15.044 1.00 42.97 321 GLY D CA 1
ATOM 3979 C C . GLY B 2 263 ? 2.978 14.455 14.760 1.00 42.97 321 GLY D C 1
ATOM 3980 O O . GLY B 2 263 ? 2.684 15.475 15.379 1.00 42.97 321 GLY D O 1
ATOM 3981 N N . VAL B 2 264 ? 2.203 13.930 13.818 1.00 53.61 322 VAL D N 1
ATOM 3982 C CA . VAL B 2 264 ? 0.937 14.533 13.413 1.00 53.61 322 VAL D CA 1
ATOM 3983 C C . VAL B 2 264 ? 0.254 15.385 14.456 1.00 53.61 322 VAL D C 1
ATOM 3984 O O . VAL B 2 264 ? -0.032 16.543 14.202 1.00 53.61 322 VAL D O 1
ATOM 3988 N N . HIS B 2 265 ? -0.014 14.835 15.632 1.00 53.62 323 HIS D N 1
ATOM 3989 C CA . HIS B 2 265 ? -0.680 15.641 16.636 1.00 53.62 323 HIS D CA 1
ATOM 3990 C C . HIS B 2 265 ? 0.015 16.942 16.935 1.00 53.62 323 HIS D C 1
ATOM 3991 O O . HIS B 2 265 ? -0.588 18.000 16.797 1.00 53.62 323 HIS D O 1
ATOM 3998 N N . GLU B 2 266 ? 1.278 16.891 17.323 1.00 42.04 324 GLU D N 1
ATOM 3999 C CA . GLU B 2 266 ? 1.970 18.132 17.592 1.00 42.04 324 GLU D CA 1
ATOM 4000 C C . GLU B 2 266 ? 1.912 19.024 16.360 1.00 42.04 324 GLU D C 1
ATOM 4001 O O . GLU B 2 266 ? 1.701 20.230 16.472 1.00 42.04 324 GLU D O 1
ATOM 4007 N N . ILE B 2 267 ? 2.066 18.430 15.182 1.00 43.25 325 ILE D N 1
ATOM 4008 C CA . ILE B 2 267 ? 2.032 19.209 13.940 1.00 43.25 325 ILE D CA 1
ATOM 4009 C C . ILE B 2 267 ? 0.712 19.949 13.768 1.00 43.25 325 ILE D C 1
ATOM 4010 O O . ILE B 2 267 ? 0.702 21.110 13.379 1.00 43.25 325 ILE D O 1
ATOM 4015 N N . ILE B 2 268 ? -0.389 19.262 14.071 1.00 35.98 326 ILE D N 1
ATOM 4016 C CA . ILE B 2 268 ? -1.738 19.802 13.943 1.00 35.98 326 ILE D CA 1
ATOM 4017 C C . ILE B 2 268 ? -2.028 21.047 14.750 1.00 35.98 326 ILE D C 1
ATOM 4018 O O . ILE B 2 268 ? -2.473 22.044 14.209 1.00 35.98 326 ILE D O 1
ATOM 4023 N N . TYR B 2 269 ? -1.821 20.975 16.056 1.00 41.48 327 TYR D N 1
ATOM 4024 C CA . TYR B 2 269 ? -2.095 22.117 16.909 1.00 41.48 327 TYR D CA 1
ATOM 4025 C C . TYR B 2 269 ? -1.239 23.331 16.543 1.00 41.48 327 TYR D C 1
ATOM 4026 O O . TYR B 2 269 ? -1.649 24.483 16.717 1.00 41.48 327 TYR D O 1
ATOM 4035 N N . THR B 2 270 ? -0.050 23.071 16.021 1.00 47.90 328 THR D N 1
ATOM 4036 C CA . THR B 2 270 ? 0.830 24.146 15.619 1.00 47.90 328 THR D CA 1
ATOM 4037 C C . THR B 2 270 ? 0.153 24.836 14.429 1.00 47.90 328 THR D C 1
ATOM 4038 O O . THR B 2 270 ? -0.092 26.041 14.457 1.00 47.90 328 THR D O 1
ATOM 4042 N N . MET B 2 271 ? -0.170 24.055 13.401 1.00 58.43 329 MET D N 1
ATOM 4043 C CA . MET B 2 271 ? -0.842 24.553 12.199 1.00 58.43 329 MET D CA 1
ATOM 4044 C C . MET B 2 271 ? -2.165 25.200 12.590 1.00 58.43 329 MET D C 1
ATOM 4045 O O . MET B 2 271 ? -2.443 26.356 12.277 1.00 58.43 329 MET D O 1
ATOM 4050 N N . LEU B 2 272 ? -2.983 24.409 13.269 1.00 41.40 330 LEU D N 1
ATOM 4051 C CA . LEU B 2 272 ? -4.291 24.819 13.734 1.00 41.40 330 LEU D CA 1
ATOM 4052 C C . LEU B 2 272 ? -4.274 26.166 14.403 1.00 41.40 330 LEU D C 1
ATOM 4053 O O . LEU B 2 272 ? -5.225 26.910 14.290 1.00 41.40 330 LEU D O 1
ATOM 4058 N N . ALA B 2 273 ? -3.201 26.484 15.110 1.00 40.72 331 ALA D N 1
ATOM 4059 C CA . ALA B 2 273 ? -3.131 27.769 15.788 1.00 40.72 331 ALA D CA 1
ATOM 4060 C C . ALA B 2 273 ? -2.957 28.923 14.814 1.00 40.72 331 ALA D C 1
ATOM 4061 O O . ALA B 2 273 ? -3.177 30.072 15.173 1.00 40.72 331 ALA D O 1
ATOM 4063 N N . SER B 2 274 ? -2.567 28.624 13.581 1.00 43.43 332 SER D N 1
ATOM 4064 C CA . SER B 2 274 ? -2.388 29.674 12.589 1.00 43.43 332 SER D CA 1
ATOM 4065 C C . SER B 2 274 ? -3.729 30.308 12.273 1.00 43.43 332 SER D C 1
ATOM 4066 O O . SER B 2 274 ? -3.820 31.523 12.140 1.00 43.43 332 SER D O 1
ATOM 4069 N N . LEU B 2 275 ? -4.764 29.486 12.149 1.00 36.75 333 LEU D N 1
ATOM 4070 C CA . LEU B 2 275 ? -6.101 29.988 11.864 1.00 36.75 333 LEU D CA 1
ATOM 4071 C C . LEU B 2 275 ? -6.906 30.166 13.147 1.00 36.75 333 LEU D C 1
ATOM 4072 O O . LEU B 2 275 ? -8.034 29.699 13.251 1.00 36.75 333 LEU D O 1
ATOM 4077 N N . MET B 2 276 ? -6.328 30.830 14.137 1.00 57.88 334 MET D N 1
ATOM 4078 C CA . MET B 2 276 ? -7.031 31.052 15.397 1.00 57.88 334 MET D CA 1
ATOM 4079 C C . MET B 2 276 ? -6.658 32.388 16.006 1.00 57.88 334 MET D C 1
ATOM 4080 O O . MET B 2 276 ? -5.516 32.824 15.887 1.00 57.88 334 MET D O 1
ATOM 4085 N N . ASN B 2 277 ? -7.623 33.053 16.630 1.00 26.32 335 ASN D N 1
ATOM 4086 C CA . ASN B 2 277 ? -7.342 34.300 17.324 1.00 26.32 335 ASN D CA 1
ATOM 4087 C C . ASN B 2 277 ? -8.005 34.145 18.693 1.00 26.32 335 ASN D C 1
ATOM 4088 O O . ASN B 2 277 ? -8.599 33.088 18.986 1.00 26.32 335 ASN D O 1
ATOM 4093 N N . LYS B 2 278 ? -7.906 35.151 19.551 1.00 43.69 336 LYS D N 1
ATOM 4094 C CA . LYS B 2 278 ? -8.486 34.971 20.867 1.00 43.69 336 LYS D CA 1
ATOM 4095 C C . LYS B 2 278 ? -9.953 34.574 20.814 1.00 43.69 336 LYS D C 1
ATOM 4096 O O . LYS B 2 278 ? -10.389 33.737 21.600 1.00 43.69 336 LYS D O 1
ATOM 4102 N N . ASP B 2 279 ? -10.691 35.137 19.855 1.00 43.95 337 ASP D N 1
ATOM 4103 C CA . ASP B 2 279 ? -12.135 34.907 19.706 1.00 43.95 337 ASP D CA 1
ATOM 4104 C C . ASP B 2 279 ? -12.673 33.672 18.966 1.00 43.95 337 ASP D C 1
ATOM 4105 O O . ASP B 2 279 ? -13.723 33.156 19.339 1.00 43.95 337 ASP D O 1
ATOM 4110 N N . GLY B 2 280 ? -11.993 33.192 17.931 1.00 37.44 338 GLY D N 1
ATOM 4111 C CA . GLY B 2 280 ? -12.518 32.026 17.243 1.00 37.44 338 GLY D CA 1
ATOM 4112 C C . GLY B 2 280 ? -11.518 31.133 16.540 1.00 37.44 338 GLY D C 1
ATOM 4113 O O . GLY B 2 280 ? -10.394 30.977 16.994 1.00 37.44 338 GLY D O 1
ATOM 4114 N N . VAL B 2 281 ? -11.949 30.543 15.425 1.00 34.15 339 VAL D N 1
ATOM 4115 C CA . VAL B 2 281 ? -11.127 29.648 14.608 1.00 34.15 339 VAL D CA 1
ATOM 4116 C C . VAL B 2 281 ? -11.745 29.433 13.232 1.00 34.15 339 VAL D C 1
ATOM 4117 O O . VAL B 2 281 ? -12.930 29.177 13.115 1.00 34.15 339 VAL D O 1
ATOM 4121 N N . LEU B 2 282 ? -10.920 29.520 12.199 1.00 29.55 340 LEU D N 1
ATOM 4122 C CA . LEU B 2 282 ? -11.348 29.357 10.815 1.00 29.55 340 LEU D CA 1
ATOM 4123 C C . LEU B 2 282 ? -11.626 27.913 10.530 1.00 29.55 340 LEU D C 1
ATOM 4124 O O . LEU B 2 282 ? -10.897 27.055 10.973 1.00 29.55 340 LEU D O 1
ATOM 4129 N N . ILE B 2 283 ? -12.675 27.633 9.779 1.00 65.82 341 ILE D N 1
ATOM 4130 C CA . ILE B 2 283 ? -12.973 26.253 9.472 1.00 65.82 341 ILE D CA 1
ATOM 4131 C C . ILE B 2 283 ? -13.263 26.090 7.989 1.00 65.82 341 ILE D C 1
ATOM 4132 O O . ILE B 2 283 ? -13.219 27.056 7.228 1.00 65.82 341 ILE D O 1
ATOM 4137 N N . SER B 2 284 ? -13.539 24.854 7.589 1.00 119.40 342 SER D N 1
ATOM 4138 C CA . SER B 2 284 ? -13.849 24.516 6.207 1.00 119.40 342 SER D CA 1
ATOM 4139 C C . SER B 2 284 ? -13.255 25.301 5.043 1.00 119.40 342 SER D C 1
ATOM 4140 O O . SER B 2 284 ? -13.975 25.927 4.263 1.00 119.40 342 SER D O 1
ATOM 4143 N N . GLU B 2 285 ? -11.931 25.255 4.937 1.00 57.89 343 GLU D N 1
ATOM 4144 C CA . GLU B 2 285 ? -11.192 25.919 3.861 1.00 57.89 343 GLU D CA 1
ATOM 4145 C C . GLU B 2 285 ? -10.927 27.381 4.211 1.00 57.89 343 GLU D C 1
ATOM 4146 O O . GLU B 2 285 ? -10.145 28.050 3.534 1.00 57.89 343 GLU D O 1
ATOM 4152 N N . GLY B 2 286 ? -11.559 27.867 5.277 1.00 54.03 344 GLY D N 1
ATOM 4153 C CA . GLY B 2 286 ? -11.360 29.244 5.685 1.00 54.03 344 GLY D CA 1
ATOM 4154 C C . GLY B 2 286 ? -12.510 30.118 5.237 1.00 54.03 344 GLY D C 1
ATOM 4155 O O . GLY B 2 286 ? -12.394 31.345 5.174 1.00 54.03 344 GLY D O 1
ATOM 4156 N N . GLN B 2 287 ? -13.624 29.477 4.910 1.00 67.43 345 GLN D N 1
ATOM 4157 C CA . GLN B 2 287 ? -14.806 30.193 4.474 1.00 67.43 345 GLN D CA 1
ATOM 4158 C C . GLN B 2 287 ? -15.797 30.243 5.624 1.00 67.43 345 GLN D C 1
ATOM 4159 O O . GLN B 2 287 ? -16.876 30.824 5.512 1.00 67.43 345 GLN D O 1
ATOM 4165 N N . GLY B 2 288 ? -15.408 29.634 6.738 1.00 65.07 346 GLY D N 1
ATOM 4166 C CA . GLY B 2 288 ? -16.252 29.616 7.918 1.00 65.07 346 GLY D CA 1
ATOM 4167 C C . GLY B 2 288 ? -15.453 29.951 9.159 1.00 65.07 346 GLY D C 1
ATOM 4168 O O . GLY B 2 288 ? -14.255 29.702 9.208 1.00 65.07 346 GLY D O 1
ATOM 4169 N N . PHE B 2 289 ? -16.121 30.498 10.165 1.00 34.63 347 PHE D N 1
ATOM 4170 C CA . PHE B 2 289 ? -15.470 30.888 11.405 1.00 34.63 347 PHE D CA 1
ATOM 4171 C C . PHE B 2 289 ? -16.328 30.464 12.601 1.00 34.63 347 PHE D C 1
ATOM 4172 O O . PHE B 2 289 ? -17.493 30.834 12.679 1.00 34.63 347 PHE D O 1
ATOM 4180 N N . MET B 2 290 ? -15.775 29.697 13.536 1.00 39.11 348 MET D N 1
ATOM 4181 C CA . MET B 2 290 ? -16.549 29.269 14.703 1.00 39.11 348 MET D CA 1
ATOM 4182 C C . MET B 2 290 ? -16.081 30.011 15.947 1.00 39.11 348 MET D C 1
ATOM 4183 O O . MET B 2 290 ? -14.898 29.995 16.274 1.00 39.11 348 MET D O 1
ATOM 4188 N N . THR B 2 291 ? -17.002 30.657 16.650 1.00 37.92 349 THR D N 1
ATOM 4189 C CA . THR B 2 291 ? -16.627 31.421 17.838 1.00 37.92 349 THR D CA 1
ATOM 4190 C C . THR B 2 291 ? -16.142 30.560 19.000 1.00 37.92 349 THR D C 1
ATOM 4191 O O . THR B 2 291 ? -16.660 29.473 19.241 1.00 37.92 349 THR D O 1
ATOM 4195 N N . ARG B 2 292 ? -15.149 31.054 19.727 1.00 30.17 350 ARG D N 1
ATOM 4196 C CA . ARG B 2 292 ? -14.618 30.314 20.851 1.00 30.17 350 ARG D CA 1
ATOM 4197 C C . ARG B 2 292 ? -15.726 30.140 21.869 1.00 30.17 350 ARG D C 1
ATOM 4198 O O . ARG B 2 292 ? -15.899 29.056 22.440 1.00 30.17 350 ARG D O 1
ATOM 4206 N N . GLU B 2 293 ? -16.480 31.219 22.084 1.00 42.97 351 GLU D N 1
ATOM 4207 C CA . GLU B 2 293 ? -17.583 31.224 23.042 1.00 42.97 351 GLU D CA 1
ATOM 4208 C C . GLU B 2 293 ? -18.573 30.133 22.729 1.00 42.97 351 GLU D C 1
ATOM 4209 O O . GLU B 2 293 ? -19.106 29.498 23.632 1.00 42.97 351 GLU D O 1
ATOM 4215 N N . PHE B 2 294 ? -18.811 29.917 21.441 1.00 37.45 352 PHE D N 1
ATOM 4216 C CA . PHE B 2 294 ? -19.722 28.877 21.005 1.00 37.45 352 PHE D CA 1
ATOM 4217 C C . PHE B 2 294 ? -19.211 27.518 21.482 1.00 37.45 352 PHE D C 1
ATOM 4218 O O . PHE B 2 294 ? -19.854 26.871 22.323 1.00 37.45 352 PHE D O 1
ATOM 4226 N N . LEU B 2 295 ? -18.062 27.090 20.948 1.00 28.10 353 LEU D N 1
ATOM 4227 C CA . LEU B 2 295 ? -17.487 25.799 21.319 1.00 28.10 353 LEU D CA 1
ATOM 4228 C C . LEU B 2 295 ? -17.380 25.613 22.834 1.00 28.10 353 LEU D C 1
ATOM 4229 O O . LEU B 2 295 ? -17.770 24.578 23.363 1.00 28.10 353 LEU D O 1
ATOM 4234 N N . LYS B 2 296 ? -16.855 26.619 23.527 1.00 74.19 354 LYS D N 1
ATOM 4235 C CA . LYS B 2 296 ? -16.702 26.553 24.985 1.00 74.19 354 LYS D CA 1
ATOM 4236 C C . LYS B 2 296 ? -17.991 26.068 25.691 1.00 74.19 354 LYS D C 1
ATOM 4237 O O . LYS B 2 296 ? -17.941 25.486 26.784 1.00 74.19 354 LYS D O 1
ATOM 4243 N N . SER B 2 297 ? -19.136 26.287 25.046 1.00 58.49 355 SER D N 1
ATOM 4244 C CA . SER B 2 297 ? -20.433 25.907 25.604 1.00 58.49 355 SER D CA 1
ATOM 4245 C C . SER B 2 297 ? -21.109 24.749 24.871 1.00 58.49 355 SER D C 1
ATOM 4246 O O . SER B 2 297 ? -21.969 24.963 24.017 1.00 58.49 355 SER D O 1
ATOM 4249 N N . LEU B 2 298 ? -20.722 23.526 25.215 1.00 69.36 356 LEU D N 1
ATOM 4250 C CA . LEU B 2 298 ? -21.300 22.342 24.599 1.00 69.36 356 LEU D CA 1
ATOM 4251 C C . LEU B 2 298 ? -21.611 21.292 25.649 1.00 69.36 356 LEU D C 1
ATOM 4252 O O . LEU B 2 298 ? -21.330 21.487 26.832 1.00 69.36 356 LEU D O 1
ATOM 4257 N N . ARG B 2 299 ? -22.187 20.177 25.203 1.00 64.16 357 ARG D N 1
ATOM 4258 C CA . ARG B 2 299 ? -22.552 19.070 26.081 1.00 64.16 357 ARG D CA 1
ATOM 4259 C C . ARG B 2 299 ? -21.467 18.838 27.131 1.00 64.16 357 ARG D C 1
ATOM 4260 O O . ARG B 2 299 ? -20.285 18.745 26.805 1.00 64.16 357 ARG D O 1
ATOM 4268 N N . LYS B 2 300 ? -21.889 18.745 28.390 1.00 107.92 358 LYS D N 1
ATOM 4269 C CA . LYS B 2 300 ? -20.998 18.555 29.533 1.00 107.92 358 LYS D CA 1
ATOM 4270 C C . LYS B 2 300 ? -19.527 18.195 29.266 1.00 107.92 358 LYS D C 1
ATOM 4271 O O . LYS B 2 300 ? -18.642 18.949 29.668 1.00 107.92 358 LYS D O 1
ATOM 4277 N N . PRO B 2 301 ? -19.237 17.057 28.591 1.00 80.15 359 PRO D N 1
ATOM 4278 C CA . PRO B 2 301 ? -17.818 16.720 28.340 1.00 80.15 359 PRO D CA 1
ATOM 4279 C C . PRO B 2 301 ? -17.055 17.487 27.243 1.00 80.15 359 PRO D C 1
ATOM 4280 O O . PRO B 2 301 ? -15.850 17.693 27.365 1.00 80.15 359 PRO D O 1
ATOM 4284 N N . PHE B 2 302 ? -17.758 17.912 26.194 1.00 49.90 360 PHE D N 1
ATOM 4285 C CA . PHE B 2 302 ? -17.162 18.624 25.057 1.00 49.90 360 PHE D CA 1
ATOM 4286 C C . PHE B 2 302 ? -16.937 20.140 25.184 1.00 49.90 360 PHE D C 1
ATOM 4287 O O . PHE B 2 302 ? -16.475 20.781 24.230 1.00 49.90 360 PHE D O 1
ATOM 4295 N N . GLY B 2 303 ? -17.275 20.721 26.331 1.00 70.24 361 GLY D N 1
ATOM 4296 C CA . GLY B 2 303 ? -17.084 22.152 26.506 1.00 70.24 361 GLY D CA 1
ATOM 4297 C C . GLY B 2 303 ? -15.613 22.500 26.582 1.00 70.24 361 GLY D C 1
ATOM 4298 O O . GLY B 2 303 ? -15.125 23.326 25.818 1.00 70.24 361 GLY D O 1
ATOM 4299 N N . ASP B 2 304 ? -14.904 21.849 27.500 1.00 68.13 362 ASP D N 1
ATOM 4300 C CA . ASP B 2 304 ? -13.478 22.085 27.696 1.00 68.13 362 ASP D CA 1
ATOM 4301 C C . ASP B 2 304 ? -12.601 21.587 26.542 1.00 68.13 362 ASP D C 1
ATOM 4302 O O . ASP B 2 304 ? -11.494 22.079 26.334 1.00 68.13 362 ASP D O 1
ATOM 4307 N N . PHE B 2 305 ? -13.107 20.613 25.797 1.00 45.44 363 PHE D N 1
ATOM 4308 C CA . PHE B 2 305 ? -12.394 20.019 24.663 1.00 45.44 363 PHE D CA 1
ATOM 4309 C C . PHE B 2 305 ? -11.488 20.934 23.827 1.00 45.44 363 PHE D C 1
ATOM 4310 O O . PHE B 2 305 ? -10.459 20.498 23.314 1.00 45.44 363 PHE D O 1
ATOM 4318 N N . MET B 2 306 ? -11.857 22.202 23.698 1.00 49.57 364 MET D N 1
ATOM 4319 C CA . MET B 2 306 ? -11.082 23.114 22.869 1.00 49.57 364 MET D CA 1
ATOM 4320 C C . MET B 2 306 ? -10.303 24.216 23.585 1.00 49.57 364 MET D C 1
ATOM 4321 O O . MET B 2 306 ? -9.397 24.808 22.989 1.00 49.57 364 MET D O 1
ATOM 4326 N N . GLU B 2 307 ? -10.642 24.502 24.842 1.00 61.16 365 GLU D N 1
ATOM 4327 C CA . GLU B 2 307 ? -9.946 25.562 25.564 1.00 61.16 365 GLU D CA 1
ATOM 4328 C C . GLU B 2 307 ? -8.433 25.459 25.506 1.00 61.16 365 GLU D C 1
ATOM 4329 O O . GLU B 2 307 ? -7.766 26.408 25.099 1.00 61.16 365 GLU D O 1
ATOM 4335 N N . PRO B 2 308 ? -7.866 24.311 25.903 1.00 47.76 366 PRO D N 1
ATOM 4336 C CA . PRO B 2 308 ? -6.417 24.153 25.861 1.00 47.76 366 PRO D CA 1
ATOM 4337 C C . PRO B 2 308 ? -5.847 24.554 24.502 1.00 47.76 366 PRO D C 1
ATOM 4338 O O . PRO B 2 308 ? -4.804 25.206 24.433 1.00 47.76 366 PRO D O 1
ATOM 4342 N N . LYS B 2 309 ? -6.528 24.167 23.424 1.00 40.00 367 LYS D N 1
ATOM 4343 C CA . LYS B 2 309 ? -6.062 24.504 22.080 1.00 40.00 367 LYS D CA 1
ATOM 4344 C C . LYS B 2 309 ? -6.065 26.014 21.903 1.00 40.00 367 LYS D C 1
ATOM 4345 O O . LYS B 2 309 ? -5.165 26.585 21.292 1.00 40.00 367 LYS D O 1
ATOM 4351 N N . PHE B 2 310 ? -7.084 26.669 22.437 1.00 32.71 368 PHE D N 1
ATOM 4352 C CA . PHE B 2 310 ? -7.153 28.109 22.309 1.00 32.71 368 PHE D CA 1
ATOM 4353 C C . PHE B 2 310 ? -6.094 28.777 23.160 1.00 32.71 368 PHE D C 1
ATOM 4354 O O . PHE B 2 310 ? -5.424 29.700 22.705 1.00 32.71 368 PHE D O 1
ATOM 4362 N N . GLU B 2 311 ? -5.936 28.308 24.394 1.00 41.18 369 GLU D N 1
ATOM 4363 C CA . GLU B 2 311 ? -4.935 28.877 25.284 1.00 41.18 369 GLU D CA 1
ATOM 4364 C C . GLU B 2 311 ? -3.570 28.809 24.587 1.00 41.18 369 GLU D C 1
ATOM 4365 O O . GLU B 2 311 ? -2.883 29.823 24.451 1.00 41.18 369 GLU D O 1
ATOM 4371 N N . PHE B 2 312 ? -3.201 27.612 24.130 1.00 37.83 370 PHE D N 1
ATOM 4372 C CA . PHE B 2 312 ? -1.934 27.380 23.435 1.00 37.83 370 PHE D CA 1
ATOM 4373 C C . PHE B 2 312 ? -1.767 28.313 22.246 1.00 37.83 370 PHE D C 1
ATOM 4374 O O . PHE B 2 312 ? -0.725 28.946 22.074 1.00 37.83 370 PHE D O 1
ATOM 4382 N N . ALA B 2 313 ? -2.802 28.370 21.414 1.00 25.78 371 ALA D N 1
ATOM 4383 C CA . ALA B 2 313 ? -2.791 29.201 20.225 1.00 25.78 371 ALA D CA 1
ATOM 4384 C C . ALA B 2 313 ? -2.562 30.677 20.559 1.00 25.78 371 ALA D C 1
ATOM 4385 O O . ALA B 2 313 ? -1.872 31.372 19.827 1.00 25.78 371 ALA D O 1
ATOM 4387 N N . VAL B 2 314 ? -3.126 31.161 21.657 1.00 30.84 372 VAL D N 1
ATOM 4388 C CA . VAL B 2 314 ? -2.919 32.557 22.025 1.00 30.84 372 VAL D CA 1
ATOM 4389 C C . VAL B 2 314 ? -1.445 32.807 22.338 1.00 30.84 372 VAL D C 1
ATOM 4390 O O . VAL B 2 314 ? -0.868 33.826 21.940 1.00 30.84 372 VAL D O 1
ATOM 4394 N N . LYS B 2 315 ? -0.839 31.870 23.054 1.00 33.89 373 LYS D N 1
ATOM 4395 C CA . LYS B 2 315 ? 0.560 31.998 23.405 1.00 33.89 373 LYS D CA 1
ATOM 4396 C C . LYS B 2 315 ? 1.419 31.846 22.164 1.00 33.89 373 LYS D C 1
ATOM 4397 O O . LYS B 2 315 ? 2.231 32.715 21.883 1.00 33.89 373 LYS D O 1
ATOM 4403 N N . PHE B 2 316 ? 1.226 30.757 21.415 1.00 26.23 374 PHE D N 1
ATOM 4404 C CA . PHE B 2 316 ? 2.019 30.497 20.202 1.00 26.23 374 PHE D CA 1
ATOM 4405 C C . PHE B 2 316 ? 1.998 31.653 19.204 1.00 26.23 374 PHE D C 1
ATOM 4406 O O . PHE B 2 316 ? 3.005 31.959 18.560 1.00 26.23 374 PHE D O 1
ATOM 4414 N N . ASN B 2 317 ? 0.853 32.308 19.078 1.00 26.80 375 ASN D N 1
ATOM 4415 C CA . ASN B 2 317 ? 0.749 33.398 18.140 1.00 26.80 375 ASN D CA 1
ATOM 4416 C C . ASN B 2 317 ? 1.529 34.635 18.534 1.00 26.80 375 ASN D C 1
ATOM 4417 O O . ASN B 2 317 ? 1.997 35.378 17.672 1.00 26.80 375 ASN D O 1
ATOM 4422 N N . ALA B 2 318 ? 1.692 34.859 19.829 1.00 48.01 376 ALA D N 1
ATOM 4423 C CA . ALA B 2 318 ? 2.436 36.032 20.266 1.00 48.01 376 ALA D CA 1
ATOM 4424 C C . ALA B 2 318 ? 3.824 36.057 19.651 1.00 48.01 376 ALA D C 1
ATOM 4425 O O . ALA B 2 318 ? 4.346 37.130 19.381 1.00 48.01 376 ALA D O 1
ATOM 4427 N N . LEU B 2 319 ? 4.412 34.881 19.420 1.00 41.70 377 LEU D N 1
ATOM 4428 C CA . LEU B 2 319 ? 5.759 34.787 18.846 1.00 41.70 377 LEU D CA 1
ATOM 4429 C C . LEU B 2 319 ? 5.854 35.367 17.425 1.00 41.70 377 LEU D C 1
ATOM 4430 O O . LEU B 2 319 ? 6.943 35.697 16.930 1.00 41.70 377 LEU D O 1
ATOM 4435 N N . GLU B 2 320 ? 4.701 35.500 16.782 1.00 51.42 378 GLU D N 1
ATOM 4436 C CA . GLU B 2 320 ? 4.628 36.046 15.436 1.00 51.42 378 GLU D CA 1
ATOM 4437 C C . GLU B 2 320 ? 5.552 35.341 14.442 1.00 51.42 378 GLU D C 1
ATOM 4438 O O . GLU B 2 320 ? 6.479 35.947 13.920 1.00 51.42 378 GLU D O 1
ATOM 4444 N N . LEU B 2 321 ? 5.310 34.069 14.171 1.00 43.89 379 LEU D N 1
ATOM 4445 C CA . LEU B 2 321 ? 6.156 33.371 13.220 1.00 43.89 379 LEU D CA 1
ATOM 4446 C C . LEU B 2 321 ? 5.477 33.351 11.847 1.00 43.89 379 LEU D C 1
ATOM 4447 O O . LEU B 2 321 ? 4.250 33.266 11.765 1.00 43.89 379 LEU D O 1
ATOM 4452 N N . ASP B 2 322 ? 6.262 33.461 10.774 1.00 35.52 380 ASP D N 1
ATOM 4453 C CA . ASP B 2 322 ? 5.706 33.433 9.421 1.00 35.52 380 ASP D CA 1
ATOM 4454 C C . ASP B 2 322 ? 5.691 31.994 8.902 1.00 35.52 380 ASP D C 1
ATOM 4455 O O . ASP B 2 322 ? 6.154 31.073 9.580 1.00 35.52 380 ASP D O 1
ATOM 4460 N N . ASP B 2 323 ? 5.148 31.781 7.712 1.00 53.77 381 ASP D N 1
ATOM 4461 C CA . ASP B 2 323 ? 5.114 30.422 7.201 1.00 53.77 381 ASP D CA 1
ATOM 4462 C C . ASP B 2 323 ? 6.534 29.911 7.108 1.00 53.77 381 ASP D C 1
ATOM 4463 O O . ASP B 2 323 ? 6.802 28.763 7.426 1.00 53.77 381 ASP D O 1
ATOM 4468 N N . SER B 2 324 ? 7.447 30.777 6.685 1.00 53.62 382 SER D N 1
ATOM 4469 C CA . SER B 2 324 ? 8.863 30.427 6.560 1.00 53.62 382 SER D CA 1
ATOM 4470 C C . SER B 2 324 ? 9.415 29.775 7.832 1.00 53.62 382 SER D C 1
ATOM 4471 O O . SER B 2 324 ? 10.115 28.762 7.774 1.00 53.62 382 SER D O 1
ATOM 4474 N N . ASP B 2 325 ? 9.104 30.367 8.981 1.00 44.47 383 ASP D N 1
ATOM 4475 C CA . ASP B 2 325 ? 9.563 29.826 10.246 1.00 44.47 383 ASP D CA 1
ATOM 4476 C C . ASP B 2 325 ? 8.729 28.604 10.641 1.00 44.47 383 ASP D C 1
ATOM 4477 O O . ASP B 2 325 ? 9.256 27.639 11.191 1.00 44.47 383 ASP D O 1
ATOM 4482 N N . LEU B 2 326 ? 7.430 28.627 10.366 1.00 45.95 384 LEU D N 1
ATOM 4483 C CA . LEU B 2 326 ? 6.609 27.472 10.707 1.00 45.95 384 LEU D CA 1
ATOM 4484 C C . LEU 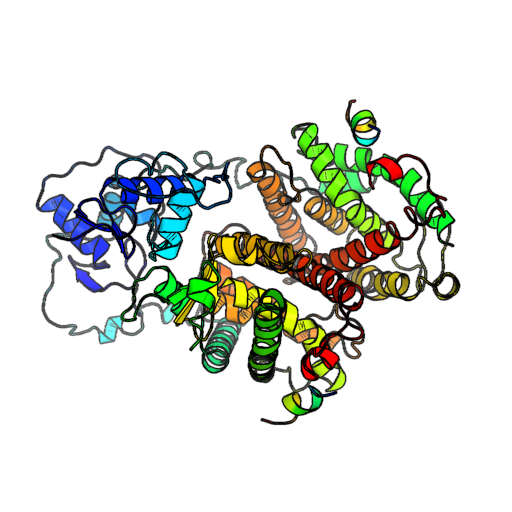B 2 326 ? 7.050 26.255 9.903 1.00 45.95 384 LEU D C 1
ATOM 4485 O O . LEU B 2 326 ? 7.066 25.142 10.410 1.00 45.95 384 LEU D O 1
ATOM 4490 N N . ALA B 2 327 ? 7.427 26.479 8.652 1.00 49.95 385 ALA D N 1
ATOM 4491 C CA . ALA B 2 327 ? 7.851 25.401 7.779 1.00 49.95 385 ALA D CA 1
ATOM 4492 C C . ALA B 2 327 ? 9.060 24.612 8.254 1.00 49.95 385 ALA D C 1
ATOM 4493 O O . ALA B 2 327 ? 9.187 23.445 7.914 1.00 49.95 385 ALA D O 1
ATOM 4495 N N . ILE B 2 328 ? 9.965 25.220 9.013 1.00 36.48 386 ILE D N 1
ATOM 4496 C CA . ILE B 2 328 ? 11.118 24.456 9.498 1.00 36.48 386 ILE D CA 1
ATOM 4497 C C . ILE B 2 328 ? 10.784 23.837 10.851 1.00 36.48 386 ILE D C 1
ATOM 4498 O O . ILE B 2 328 ? 11.110 22.679 11.115 1.00 36.48 386 ILE D O 1
ATOM 4503 N N . PHE B 2 329 ? 10.125 24.619 11.703 1.00 43.57 387 PHE D N 1
ATOM 4504 C CA . PHE B 2 329 ? 9.734 24.164 13.036 1.00 43.57 387 PHE D CA 1
ATOM 4505 C C . PHE B 2 329 ? 9.004 22.837 12.945 1.00 43.57 387 PHE D C 1
ATOM 4506 O O . PHE B 2 329 ? 9.282 21.917 13.705 1.00 43.57 387 PHE D O 1
ATOM 4514 N N . ILE B 2 330 ? 8.065 22.756 12.007 1.00 49.25 388 ILE D N 1
ATOM 4515 C CA . ILE B 2 330 ? 7.280 21.555 11.784 1.00 49.25 388 ILE D CA 1
ATOM 4516 C C . ILE B 2 330 ? 8.164 20.343 11.489 1.00 49.25 388 ILE D C 1
ATOM 4517 O O . ILE B 2 330 ? 7.929 19.252 12.019 1.00 49.25 388 ILE D O 1
ATOM 4522 N N . ALA B 2 331 ? 9.177 20.523 10.645 1.00 47.29 389 ALA D N 1
ATOM 4523 C CA . ALA B 2 331 ? 10.073 19.417 10.321 1.00 47.29 389 ALA D CA 1
ATOM 4524 C C . ALA B 2 331 ? 10.808 18.960 11.588 1.00 47.29 389 ALA D C 1
ATOM 4525 O O . ALA B 2 331 ? 11.010 17.767 11.825 1.00 47.29 389 ALA D O 1
ATOM 4527 N N . VAL B 2 332 ? 11.199 19.919 12.411 1.00 30.06 390 VAL D N 1
ATOM 4528 C CA . VAL B 2 332 ? 11.880 19.600 13.651 1.00 30.06 390 VAL D CA 1
ATOM 4529 C C . VAL B 2 332 ? 11.021 18.698 14.542 1.00 30.06 390 VAL D C 1
ATOM 4530 O O . VAL B 2 332 ? 11.557 17.860 15.271 1.00 30.06 390 VAL D O 1
ATOM 4534 N N . ILE B 2 333 ? 9.698 18.851 14.491 1.00 31.95 391 ILE D N 1
ATOM 4535 C CA . ILE B 2 333 ? 8.858 18.023 15.344 1.00 31.95 391 ILE D CA 1
ATOM 4536 C C . ILE B 2 333 ? 8.757 16.592 14.853 1.00 31.95 391 ILE D C 1
ATOM 4537 O O . ILE B 2 333 ? 8.826 15.656 15.646 1.00 31.95 391 ILE D O 1
ATOM 4542 N N . ILE B 2 334 ? 8.588 16.411 13.550 1.00 56.74 392 ILE D N 1
ATOM 4543 C CA . ILE B 2 334 ? 8.478 15.064 13.006 1.00 56.74 392 ILE D CA 1
ATOM 4544 C C . ILE B 2 334 ? 9.751 14.277 13.299 1.00 56.74 392 ILE D C 1
ATOM 4545 O O . ILE B 2 334 ? 9.702 13.076 13.538 1.00 56.74 392 ILE D O 1
ATOM 4550 N N . LEU B 2 335 ? 10.883 14.970 13.300 1.00 57.22 393 LEU D N 1
ATOM 4551 C CA . LEU B 2 335 ? 12.179 14.348 13.558 1.00 57.22 393 LEU D CA 1
ATOM 4552 C C . LEU B 2 335 ? 12.709 14.508 14.992 1.00 57.22 393 LEU D C 1
ATOM 4553 O O . LEU B 2 335 ? 13.673 15.248 15.215 1.00 57.22 393 LEU D O 1
ATOM 4558 N N . SER B 2 336 ? 12.104 13.807 15.952 1.00 57.84 394 SER D N 1
ATOM 4559 C CA . SER B 2 336 ? 12.533 13.889 17.350 1.00 57.84 394 SER D CA 1
ATOM 4560 C C . SER B 2 336 ? 12.947 12.527 17.869 1.00 57.84 394 SER D C 1
ATOM 4561 O O . SER B 2 336 ? 12.100 11.661 18.074 1.00 57.84 394 SER D O 1
ATOM 4564 N N . GLY B 2 337 ? 14.244 12.345 18.105 1.00 51.17 395 GLY D N 1
ATOM 4565 C CA . GLY B 2 337 ? 14.742 11.067 18.587 1.00 51.17 395 GLY D CA 1
ATOM 4566 C C . GLY B 2 337 ? 14.328 10.675 19.993 1.00 51.17 395 GLY D C 1
ATOM 4567 O O . GLY B 2 337 ? 14.820 9.690 20.534 1.00 51.17 395 GLY D O 1
ATOM 4568 N N . ASP B 2 338 ? 13.431 11.438 20.599 1.00 76.70 396 ASP D N 1
ATOM 4569 C CA . ASP B 2 338 ? 12.984 11.109 21.943 1.00 76.70 396 ASP D CA 1
ATOM 4570 C C . ASP B 2 338 ? 11.609 10.441 21.917 1.00 76.70 396 ASP D C 1
ATOM 4571 O O . ASP B 2 338 ? 10.832 10.540 22.863 1.00 76.70 396 ASP D O 1
ATOM 4576 N N . ARG B 2 339 ? 11.322 9.752 20.818 1.00 81.29 397 ARG D N 1
ATOM 4577 C CA . ARG B 2 339 ? 10.058 9.050 20.657 1.00 81.29 397 ARG D CA 1
ATOM 4578 C C . ARG B 2 339 ? 10.264 7.615 21.084 1.00 81.29 397 ARG D C 1
ATOM 4579 O O . ARG B 2 339 ? 11.352 7.068 20.941 1.00 81.29 397 ARG D O 1
ATOM 4587 N N . PRO B 2 340 ? 9.221 6.987 21.626 1.00 63.63 398 PRO D N 1
ATOM 4588 C CA . PRO B 2 340 ? 9.299 5.591 22.069 1.00 63.63 398 PRO D CA 1
ATOM 4589 C C . PRO B 2 340 ? 9.228 4.608 20.896 1.00 63.63 398 PRO D C 1
ATOM 4590 O O . PRO B 2 340 ? 8.502 4.841 19.936 1.00 63.63 398 PRO D O 1
ATOM 4594 N N . GLY B 2 341 ? 9.992 3.521 20.969 1.00 67.46 399 GLY D N 1
ATOM 4595 C CA . GLY B 2 341 ? 9.958 2.526 19.908 1.00 67.46 399 GLY D CA 1
ATOM 4596 C C . GLY B 2 341 ? 10.910 2.705 18.737 1.00 67.46 399 GLY D C 1
ATOM 4597 O O . GLY B 2 341 ? 10.875 1.931 17.775 1.00 67.46 399 GLY D O 1
ATOM 4598 N N . LEU B 2 342 ? 11.758 3.722 18.799 1.00 66.97 400 LEU D N 1
ATOM 4599 C CA . LEU B 2 342 ? 12.711 3.963 17.728 1.00 66.97 400 LEU D CA 1
ATOM 4600 C C . LEU B 2 342 ? 13.864 2.973 17.806 1.00 66.97 400 LEU D C 1
ATOM 4601 O O . LEU B 2 342 ? 14.273 2.569 18.893 1.00 66.97 400 LEU D O 1
ATOM 4606 N N . LEU B 2 343 ? 14.391 2.589 16.649 1.00 80.29 401 LEU D N 1
ATOM 4607 C CA . LEU B 2 343 ? 15.511 1.656 16.594 1.00 80.29 401 LEU D CA 1
ATOM 4608 C C . LEU B 2 343 ? 16.810 2.436 16.353 1.00 80.29 401 LEU D C 1
ATOM 4609 O O . LEU B 2 343 ? 17.630 2.582 17.267 1.00 80.29 401 LEU D O 1
ATOM 4614 N N . ASN B 2 344 ? 16.990 2.943 15.133 1.00 79.04 402 ASN D N 1
ATOM 4615 C CA . ASN B 2 344 ? 18.175 3.731 14.790 1.00 79.04 402 ASN D CA 1
ATOM 4616 C C . ASN B 2 344 ? 17.902 5.170 15.223 1.00 79.04 402 ASN D C 1
ATOM 4617 O O . ASN B 2 344 ? 17.336 5.949 14.458 1.00 79.04 402 ASN D O 1
ATOM 4622 N N . VAL B 2 345 ? 18.295 5.523 16.442 1.00 54.01 403 VAL D N 1
ATOM 4623 C CA . VAL B 2 345 ? 18.073 6.875 16.951 1.00 54.01 403 VAL D CA 1
ATOM 4624 C C . VAL B 2 345 ? 19.115 7.856 16.419 1.00 54.01 403 VAL D C 1
ATOM 4625 O O . VAL B 2 345 ? 18.798 9.013 16.146 1.00 54.01 403 VAL D O 1
ATOM 4629 N N . LYS B 2 346 ? 20.353 7.392 16.262 1.00 80.97 404 LYS D N 1
ATOM 4630 C CA . LYS B 2 346 ? 21.427 8.252 15.762 1.00 80.97 404 LYS D CA 1
ATOM 4631 C C . LYS B 2 346 ? 21.091 8.881 14.406 1.00 80.97 404 LYS D C 1
ATOM 4632 O O . LYS B 2 346 ? 21.353 10.063 14.180 1.00 80.97 404 LYS D O 1
ATOM 4638 N N . PRO B 2 347 ? 20.521 8.093 13.482 1.00 66.55 405 PRO D N 1
ATOM 4639 C CA . PRO B 2 347 ? 20.168 8.633 12.168 1.00 66.55 405 PRO D CA 1
ATOM 4640 C C . PRO B 2 347 ? 19.224 9.815 12.352 1.00 66.55 405 PRO D C 1
ATOM 4641 O O . PRO B 2 347 ? 19.556 10.957 12.027 1.00 66.55 405 PRO D O 1
ATOM 4645 N N . ILE B 2 348 ? 18.043 9.520 12.885 1.00 47.51 406 ILE D N 1
ATOM 4646 C CA . ILE B 2 348 ? 17.023 10.522 13.146 1.00 47.51 406 ILE D CA 1
ATOM 4647 C C . ILE B 2 348 ? 17.635 11.774 13.765 1.00 47.51 406 ILE D C 1
ATOM 4648 O O . ILE B 2 348 ? 17.640 12.836 13.141 1.00 47.51 406 ILE D O 1
ATOM 4653 N N . GLU B 2 349 ? 18.153 11.647 14.988 1.00 60.56 407 GLU D N 1
ATOM 4654 C CA . GLU B 2 349 ? 18.768 12.782 15.670 1.00 60.56 407 GLU D CA 1
ATOM 4655 C C . GLU B 2 349 ? 19.647 13.564 14.709 1.00 60.56 407 GLU D C 1
ATOM 4656 O O . GLU B 2 349 ? 19.660 14.782 14.743 1.00 60.56 407 GLU D O 1
ATOM 4662 N N . ASP B 2 350 ? 20.377 12.860 13.852 1.00 73.66 408 ASP D N 1
ATOM 4663 C CA . ASP B 2 350 ? 21.254 13.517 12.889 1.00 73.66 408 ASP D CA 1
ATOM 4664 C C . ASP B 2 350 ? 20.518 14.571 12.058 1.00 73.66 408 ASP D C 1
ATOM 4665 O O . ASP B 2 350 ? 20.939 15.729 11.999 1.00 73.66 408 ASP D O 1
ATOM 4670 N N . ILE B 2 351 ? 19.420 14.175 11.421 1.00 53.77 409 ILE D N 1
ATOM 4671 C CA . ILE B 2 351 ? 18.659 15.107 10.591 1.00 53.77 409 ILE D CA 1
ATOM 4672 C C . ILE B 2 351 ? 18.165 16.276 11.435 1.00 53.77 409 ILE D C 1
ATOM 4673 O O . ILE B 2 351 ? 18.246 17.438 11.032 1.00 53.77 409 ILE D O 1
ATOM 4678 N N . GLN B 2 352 ? 17.642 15.956 12.609 1.00 57.13 410 GLN D N 1
ATOM 4679 C CA . GLN B 2 352 ? 17.132 16.968 13.511 1.00 57.13 410 GLN D CA 1
ATOM 4680 C C . GLN B 2 352 ? 18.178 18.037 13.800 1.00 57.13 410 GLN D C 1
ATOM 4681 O O . GLN B 2 352 ? 17.943 19.216 13.560 1.00 57.13 410 GLN D O 1
ATOM 4687 N N . ASP B 2 353 ? 19.337 17.613 14.299 1.00 44.93 411 ASP D N 1
ATOM 4688 C CA . ASP B 2 353 ? 20.425 18.522 14.653 1.00 44.93 411 ASP D CA 1
ATOM 4689 C C . ASP B 2 353 ? 20.721 19.550 13.571 1.00 44.93 411 ASP D C 1
ATOM 4690 O O . ASP B 2 353 ? 20.918 20.739 13.850 1.00 44.93 411 ASP D O 1
ATOM 4695 N N . ASN B 2 354 ? 20.749 19.087 12.331 1.00 47.96 412 ASN D N 1
ATOM 4696 C CA . ASN B 2 354 ? 21.021 19.968 11.211 1.00 47.96 412 ASN D CA 1
ATOM 4697 C C . ASN B 2 354 ? 19.803 20.854 10.910 1.00 47.96 412 ASN D C 1
ATOM 4698 O O . ASN B 2 354 ? 19.945 21.986 10.452 1.00 47.96 412 ASN D O 1
ATOM 4703 N N . LEU B 2 355 ? 18.605 20.337 11.175 1.00 56.69 413 LEU D N 1
ATOM 4704 C CA . LEU B 2 355 ? 17.378 21.107 10.962 1.00 56.69 413 LEU D CA 1
ATOM 4705 C C . LEU B 2 355 ? 17.287 22.206 12.018 1.00 56.69 413 LEU D C 1
ATOM 4706 O O . LEU B 2 355 ? 16.918 23.335 11.712 1.00 56.69 413 LEU D O 1
ATOM 4711 N N . LEU B 2 356 ? 17.613 21.864 13.264 1.00 47.49 414 LEU D N 1
ATOM 4712 C CA . LEU B 2 356 ? 17.585 22.836 14.344 1.00 47.49 414 LEU D CA 1
ATOM 4713 C C . LEU B 2 356 ? 18.591 23.928 14.038 1.00 47.49 414 LEU D C 1
ATOM 4714 O O . LEU B 2 356 ? 18.321 25.116 14.220 1.00 47.49 414 LEU D O 1
ATOM 4719 N N . GLN B 2 357 ? 19.756 23.516 13.560 1.00 49.03 415 GLN D N 1
ATOM 4720 C CA . GLN B 2 357 ? 20.808 24.459 13.224 1.00 49.03 415 GLN D CA 1
ATOM 4721 C C . GLN B 2 357 ? 20.378 25.381 12.091 1.00 49.03 415 GLN D C 1
ATOM 4722 O O . GLN B 2 357 ? 20.911 26.472 11.942 1.00 49.03 415 GLN D O 1
ATOM 4728 N N . ALA B 2 358 ? 19.405 24.933 11.302 1.00 48.84 416 ALA D N 1
ATOM 4729 C CA . ALA B 2 358 ? 18.883 25.713 10.181 1.00 48.84 416 ALA D CA 1
ATOM 4730 C C . ALA B 2 358 ? 17.791 26.670 10.643 1.00 48.84 416 ALA D C 1
ATOM 4731 O O . ALA B 2 358 ? 17.706 27.795 10.161 1.00 48.84 416 ALA D O 1
ATOM 4733 N N . LEU B 2 359 ? 16.954 26.204 11.569 1.00 50.09 417 LEU D N 1
ATOM 4734 C CA . LEU B 2 359 ? 15.869 27.007 12.132 1.00 50.09 417 LEU D CA 1
ATOM 4735 C C . LEU B 2 359 ? 16.429 28.145 12.980 1.00 50.09 417 LEU D C 1
ATOM 4736 O O . LEU B 2 359 ? 15.871 29.244 12.992 1.00 50.09 417 LEU D O 1
ATOM 4741 N N . GLU B 2 360 ? 17.530 27.880 13.683 1.00 45.60 418 GLU D N 1
ATOM 4742 C CA . GLU B 2 360 ? 18.147 28.889 14.537 1.00 45.60 418 GLU D CA 1
ATOM 4743 C C . GLU B 2 360 ? 18.579 30.108 13.727 1.00 45.60 418 GLU D C 1
ATOM 4744 O O . GLU B 2 360 ? 18.492 31.245 14.195 1.00 45.60 418 GLU D O 1
ATOM 4750 N N . LEU B 2 361 ? 19.035 29.864 12.505 1.00 66.83 419 LEU D N 1
ATOM 4751 C CA . LEU B 2 361 ? 19.474 30.942 11.632 1.00 66.83 419 LEU D CA 1
ATOM 4752 C C . LEU B 2 361 ? 18.285 31.612 10.954 1.00 66.83 419 LEU D C 1
ATOM 4753 O O . LEU B 2 361 ? 18.315 32.806 10.665 1.00 66.83 419 LEU D O 1
ATOM 4758 N N . GLN B 2 362 ? 17.237 30.841 10.693 1.00 63.48 420 GLN D N 1
ATOM 4759 C CA . GLN B 2 362 ? 16.053 31.386 10.049 1.00 63.48 420 GLN D CA 1
ATOM 4760 C C . GLN B 2 362 ? 15.426 32.438 10.953 1.00 63.48 420 GLN D C 1
ATOM 4761 O O . GLN B 2 362 ? 14.958 33.469 10.482 1.00 63.48 420 GLN D O 1
ATOM 4767 N N . LEU B 2 363 ? 15.439 32.176 12.257 1.00 75.30 421 LEU D N 1
ATOM 4768 C CA . LEU B 2 363 ? 14.869 33.094 13.236 1.00 75.30 421 LEU D CA 1
ATOM 4769 C C . LEU B 2 363 ? 15.699 34.359 13.455 1.00 75.30 421 LEU D C 1
ATOM 4770 O O . LEU B 2 363 ? 15.148 35.452 13.587 1.00 75.30 421 LEU D O 1
ATOM 4775 N N . LYS B 2 364 ? 17.020 34.214 13.497 1.00 79.18 422 LYS D N 1
ATOM 4776 C CA . LYS B 2 364 ? 17.909 35.357 13.698 1.00 79.18 422 LYS D CA 1
ATOM 4777 C C . LYS B 2 364 ? 17.833 36.350 12.539 1.00 79.18 422 LYS D C 1
ATOM 4778 O O . LYS B 2 364 ? 17.953 37.556 12.739 1.00 79.18 422 LYS D O 1
ATOM 4784 N N . LEU B 2 365 ? 17.620 35.835 11.332 1.00 66.77 423 LEU D N 1
ATOM 4785 C CA . LEU B 2 365 ? 17.556 36.668 10.136 1.00 66.77 423 LEU D CA 1
ATOM 4786 C C . LEU B 2 365 ? 16.170 37.194 9.859 1.00 66.77 423 LEU D C 1
ATOM 4787 O O . LEU B 2 365 ? 16.011 38.124 9.081 1.00 66.77 423 LEU D O 1
ATOM 4792 N N . ASN B 2 366 ? 15.162 36.589 10.469 1.00 56.70 424 ASN D N 1
ATOM 4793 C CA . ASN B 2 366 ? 13.802 37.026 10.227 1.00 56.70 424 ASN D CA 1
ATOM 4794 C C . ASN B 2 366 ? 13.319 37.892 11.371 1.00 56.70 424 ASN D C 1
ATOM 4795 O O . ASN B 2 366 ? 12.455 38.745 11.192 1.00 56.70 424 ASN D O 1
ATOM 4800 N N . HIS B 2 367 ? 13.887 37.673 12.549 1.00 68.14 425 HIS D N 1
ATOM 4801 C CA . HIS B 2 367 ? 13.500 38.414 13.740 1.00 68.14 425 HIS D CA 1
ATOM 4802 C C . HIS B 2 367 ? 14.754 38.880 14.453 1.00 68.14 425 HIS D C 1
ATOM 4803 O O . HIS B 2 367 ? 14.967 38.572 15.622 1.00 68.14 425 HIS D O 1
ATOM 4810 N N . PRO B 2 368 ? 15.585 39.664 13.767 1.00 64.31 426 PRO D N 1
ATOM 4811 C CA . PRO B 2 368 ? 16.831 40.158 14.352 1.00 64.31 426 PRO D CA 1
ATOM 4812 C C . PRO B 2 368 ? 16.768 40.584 15.810 1.00 64.31 426 PRO D C 1
ATOM 4813 O O . PRO B 2 368 ? 17.723 40.360 16.554 1.00 64.31 426 PRO D O 1
ATOM 4817 N N . GLU B 2 369 ? 15.648 41.169 16.230 1.00 73.52 427 GLU D N 1
ATOM 4818 C CA . GLU B 2 369 ? 15.535 41.657 17.602 1.00 73.52 427 GLU D CA 1
ATOM 4819 C C . GLU B 2 369 ? 14.678 40.877 18.585 1.00 73.52 427 GLU D C 1
ATOM 4820 O O . GLU B 2 369 ? 14.418 41.365 19.684 1.00 73.52 427 GLU D O 1
ATOM 4826 N N . SER B 2 370 ? 14.238 39.681 18.205 1.00 69.04 428 SER D N 1
ATOM 4827 C CA . SER B 2 370 ? 13.432 38.859 19.104 1.00 69.04 428 SER D CA 1
ATOM 4828 C C . SER B 2 370 ? 14.375 38.116 20.049 1.00 69.04 428 SER D C 1
ATOM 4829 O O . SER B 2 370 ? 15.055 37.169 19.656 1.00 69.04 428 SER D O 1
ATOM 4832 N N . SER B 2 371 ? 14.415 38.565 21.298 1.00 67.66 429 SER D N 1
ATOM 4833 C CA . SER B 2 371 ? 15.282 37.987 22.316 1.00 67.66 429 SER D CA 1
ATOM 4834 C C . SER B 2 371 ? 14.936 36.562 22.701 1.00 67.66 429 SER D C 1
ATOM 4835 O O . SER B 2 371 ? 13.837 36.284 23.172 1.00 67.66 429 SER D O 1
ATOM 4838 N N . GLN B 2 372 ? 15.895 35.666 22.510 1.00 42.71 430 GLN D N 1
ATOM 4839 C CA . GLN B 2 372 ? 15.730 34.260 22.850 1.00 42.71 430 GLN D CA 1
ATOM 4840 C C . GLN B 2 372 ? 14.566 33.584 22.129 1.00 42.71 430 GLN D C 1
ATOM 4841 O O . GLN B 2 372 ? 14.014 32.608 22.622 1.00 42.71 430 GLN D O 1
ATOM 4847 N N . LEU B 2 373 ? 14.201 34.086 20.953 1.00 49.03 431 LEU D N 1
ATOM 4848 C CA . LEU B 2 373 ? 13.104 33.487 20.210 1.00 49.03 431 LEU D CA 1
ATOM 4849 C C . LEU B 2 373 ? 13.349 32.003 19.985 1.00 49.03 431 LEU D C 1
ATOM 4850 O O . LEU B 2 373 ? 12.472 31.187 20.254 1.00 49.03 431 LEU D O 1
ATOM 4855 N N . PHE B 2 374 ? 14.534 31.647 19.496 1.00 35.63 432 PHE D N 1
ATOM 4856 C CA . PHE B 2 374 ? 14.843 30.237 19.259 1.00 35.63 432 PHE D CA 1
ATOM 4857 C C . PHE B 2 374 ? 14.595 29.404 20.508 1.00 35.63 432 PHE D C 1
ATOM 4858 O O . PHE B 2 374 ? 14.023 28.324 20.436 1.00 35.63 432 PHE D O 1
ATOM 4866 N N . ALA B 2 375 ? 15.031 29.908 21.656 1.00 38.64 433 ALA D N 1
ATOM 4867 C CA . ALA B 2 375 ? 14.837 29.197 22.915 1.00 38.64 433 ALA D CA 1
ATOM 4868 C C . ALA B 2 375 ? 13.358 29.096 23.264 1.00 38.64 433 ALA D C 1
ATOM 4869 O O . ALA B 2 375 ? 12.884 28.036 23.652 1.00 38.64 433 ALA D O 1
ATOM 4871 N N . LYS B 2 376 ? 12.641 30.212 23.124 1.00 37.68 434 LYS D N 1
ATOM 4872 C CA . LYS B 2 376 ? 11.211 30.291 23.419 1.00 37.68 434 LYS D CA 1
ATOM 4873 C C . LYS B 2 376 ? 10.408 29.397 22.485 1.00 37.68 434 LYS D C 1
ATOM 4874 O O . LYS B 2 376 ? 9.462 28.736 22.899 1.00 37.68 434 LYS D O 1
ATOM 4880 N N . LEU B 2 377 ? 10.782 29.376 21.218 1.00 37.17 435 LEU D N 1
ATOM 4881 C CA . LEU B 2 377 ? 10.091 28.533 20.271 1.00 37.17 435 LEU D CA 1
ATOM 4882 C C . LEU B 2 377 ? 10.224 27.065 20.675 1.00 37.17 435 LEU D C 1
ATOM 4883 O O . LEU B 2 377 ? 9.243 26.341 20.652 1.00 37.17 435 LEU D O 1
ATOM 4888 N N . LEU B 2 378 ? 11.420 26.619 21.056 1.00 32.14 436 LEU D N 1
ATOM 4889 C CA . LEU B 2 378 ? 11.597 25.220 21.455 1.00 32.14 436 LEU D CA 1
ATOM 4890 C C . LEU B 2 378 ? 10.893 24.898 22.756 1.00 32.14 436 LEU D C 1
ATOM 4891 O O . LEU B 2 378 ? 10.747 23.736 23.107 1.00 32.14 436 LEU D O 1
ATOM 4896 N N . GLN B 2 379 ? 10.479 25.919 23.489 1.00 57.01 437 GLN D N 1
ATOM 4897 C CA . GLN B 2 379 ? 9.770 25.697 24.740 1.00 57.01 437 GLN D CA 1
ATOM 4898 C C . GLN B 2 379 ? 8.311 25.319 24.422 1.00 57.01 437 GLN D C 1
ATOM 4899 O O . GLN B 2 379 ? 7.711 24.484 25.107 1.00 57.01 437 GLN D O 1
ATOM 4905 N N . LYS B 2 380 ? 7.748 25.930 23.377 1.00 37.94 438 LYS D N 1
ATOM 4906 C CA . LYS B 2 380 ? 6.380 25.637 22.973 1.00 37.94 438 LYS D CA 1
ATOM 4907 C C . LYS B 2 380 ? 6.271 24.149 22.710 1.00 37.94 438 LYS D C 1
ATOM 4908 O O . LYS B 2 380 ? 5.194 23.577 22.813 1.00 37.94 438 LYS D O 1
ATOM 4914 N N . MET B 2 381 ? 7.395 23.526 22.367 1.00 37.48 439 MET D N 1
ATOM 4915 C CA . MET B 2 381 ? 7.429 22.100 22.088 1.00 37.48 439 MET D CA 1
ATOM 4916 C C . MET B 2 381 ? 7.066 21.235 23.275 1.00 37.48 439 MET D C 1
ATOM 4917 O O . MET B 2 381 ? 6.615 20.114 23.095 1.00 37.48 439 MET D O 1
ATOM 4922 N N . THR B 2 382 ? 7.263 21.728 24.491 1.00 34.56 440 THR D N 1
ATOM 4923 C CA . THR B 2 382 ? 6.903 20.919 25.647 1.00 34.56 440 THR D CA 1
ATOM 4924 C C . THR B 2 382 ? 5.431 21.148 25.972 1.00 34.56 440 THR D C 1
ATOM 4925 O O . THR B 2 382 ? 4.797 20.359 26.684 1.00 34.56 440 THR D O 1
ATOM 4929 N N . ASP B 2 383 ? 4.884 22.237 25.447 1.00 51.85 441 ASP D N 1
ATOM 4930 C CA . ASP B 2 383 ? 3.488 22.551 25.683 1.00 51.85 441 ASP D CA 1
ATOM 4931 C C . ASP B 2 383 ? 2.651 21.778 24.678 1.00 51.85 441 ASP D C 1
ATOM 4932 O O . ASP B 2 383 ? 1.489 21.486 24.912 1.00 51.85 441 ASP D O 1
ATOM 4937 N N . LEU B 2 384 ? 3.254 21.420 23.560 1.00 42.28 442 LEU D N 1
ATOM 4938 C CA . LEU B 2 384 ? 2.533 20.645 22.581 1.00 42.28 442 LEU D CA 1
ATOM 4939 C C . LEU B 2 384 ? 2.285 19.279 23.213 1.00 42.28 442 LEU D C 1
ATOM 4940 O O . LEU B 2 384 ? 1.139 18.858 23.343 1.00 42.28 442 LEU D O 1
ATOM 4945 N N . ARG B 2 385 ? 3.349 18.583 23.609 1.00 49.98 443 ARG D N 1
ATOM 4946 C CA . ARG B 2 385 ? 3.181 17.282 24.249 1.00 49.98 443 ARG D CA 1
ATOM 4947 C C . ARG B 2 385 ? 2.141 17.512 25.332 1.00 49.98 443 ARG D C 1
ATOM 4948 O O . ARG B 2 385 ? 1.170 16.767 25.448 1.00 49.98 443 ARG D O 1
ATOM 4956 N N . GLN B 2 386 ? 2.371 18.558 26.122 1.00 43.01 444 GLN D N 1
ATOM 4957 C CA . GLN B 2 386 ? 1.479 18.957 27.205 1.00 43.01 444 GLN D CA 1
ATOM 4958 C C . GLN B 2 386 ? 0.027 18.808 26.770 1.00 43.01 444 GLN D C 1
ATOM 4959 O O . GLN B 2 386 ? -0.736 18.132 27.438 1.00 43.01 444 GLN D O 1
ATOM 4965 N N . ILE B 2 387 ? -0.352 19.424 25.650 1.00 66.68 445 ILE D N 1
ATOM 4966 C CA . ILE B 2 387 ? -1.728 19.319 25.149 1.00 66.68 445 ILE D CA 1
ATOM 4967 C C . ILE B 2 387 ? -2.039 17.872 24.829 1.00 66.68 445 ILE D C 1
ATOM 4968 O O . ILE B 2 387 ? -2.801 17.214 25.526 1.00 66.68 445 ILE D O 1
ATOM 4973 N N . VAL B 2 388 ? -1.439 17.402 23.741 1.00 32.33 446 VAL D N 1
ATOM 4974 C CA . VAL B 2 388 ? -1.637 16.057 23.238 1.00 32.33 446 VAL D CA 1
ATOM 4975 C C . VAL B 2 388 ? -1.912 14.987 24.287 1.00 32.33 446 VAL D C 1
ATOM 4976 O O . VAL B 2 388 ? -2.930 14.311 24.211 1.00 32.33 446 VAL D O 1
ATOM 4980 N N . THR B 2 389 ? -1.045 14.819 25.273 1.00 48.44 447 THR D N 1
ATOM 4981 C CA . THR B 2 389 ? -1.336 13.795 26.267 1.00 48.44 447 THR D CA 1
ATOM 4982 C C . THR B 2 389 ? -2.627 14.129 27.024 1.00 48.44 447 THR D C 1
ATOM 4983 O O . THR B 2 389 ? -3.409 13.232 27.350 1.00 48.44 447 THR D O 1
ATOM 4987 N N . GLU B 2 390 ? -2.844 15.419 27.290 1.00 40.68 448 GLU D N 1
ATOM 4988 C CA . GLU B 2 390 ? -4.038 15.893 27.991 1.00 40.68 448 GLU D CA 1
ATOM 4989 C C . GLU B 2 390 ? -5.277 15.680 27.131 1.00 40.68 448 GLU D C 1
ATOM 4990 O O . GLU B 2 390 ? -6.370 15.471 27.645 1.00 40.68 448 GLU D O 1
ATOM 4996 N N . HIS B 2 391 ? -5.106 15.741 25.817 1.00 56.93 449 HIS D N 1
ATOM 4997 C CA . HIS B 2 391 ? -6.223 15.540 24.906 1.00 56.93 449 HIS D CA 1
ATOM 4998 C C . HIS B 2 391 ? -6.635 14.087 24.959 1.00 56.93 449 HIS D C 1
ATOM 4999 O O . HIS B 2 391 ? -7.820 13.769 25.033 1.00 56.93 449 HIS D O 1
ATOM 5006 N N . VAL B 2 392 ? -5.631 13.217 24.906 1.00 44.16 450 VAL D N 1
ATOM 5007 C CA . VAL B 2 392 ? -5.829 11.772 24.939 1.00 44.16 450 VAL D CA 1
ATOM 5008 C C . VAL B 2 392 ? -6.587 11.350 26.184 1.00 44.16 450 VAL D C 1
ATOM 5009 O O . VAL B 2 392 ? -7.317 10.355 26.173 1.00 44.16 450 VAL D O 1
ATOM 5013 N N . GLN B 2 393 ? -6.412 12.111 27.257 1.00 46.44 451 GLN D N 1
ATOM 5014 C CA . GLN B 2 393 ? -7.092 11.802 28.493 1.00 46.44 451 GLN D CA 1
ATOM 5015 C C . GLN B 2 393 ? -8.576 12.013 28.279 1.00 46.44 451 GLN D C 1
ATOM 5016 O O . GLN B 2 393 ? -9.378 11.146 28.595 1.00 46.44 451 GLN D O 1
ATOM 5022 N N . LEU B 2 394 ? -8.943 13.158 27.720 1.00 56.08 452 LEU D N 1
ATOM 5023 C CA . LEU B 2 394 ? -10.349 13.444 27.466 1.00 56.08 452 LEU D CA 1
ATOM 5024 C C . LEU B 2 394 ? -10.926 12.411 26.499 1.00 56.08 452 LEU D C 1
ATOM 5025 O O . LEU B 2 394 ? -12.001 11.847 26.731 1.00 56.08 452 LEU D O 1
ATOM 5030 N N . LEU B 2 395 ? -10.189 12.159 25.423 1.00 69.09 453 LEU D N 1
ATOM 5031 C CA . LEU B 2 395 ? -10.607 11.201 24.413 1.00 69.09 453 LEU D CA 1
ATOM 5032 C C . LEU B 2 395 ? -10.808 9.846 25.082 1.00 69.09 453 LEU D C 1
ATOM 5033 O O . LEU B 2 395 ? -11.579 9.008 24.605 1.00 69.09 453 LEU D O 1
ATOM 5038 N N . GLN B 2 396 ? -10.108 9.641 26.195 1.00 85.78 454 GLN D N 1
ATOM 5039 C CA . GLN B 2 396 ? -10.219 8.405 26.959 1.00 85.78 454 GLN D CA 1
ATOM 5040 C C . GLN B 2 396 ? -11.539 8.449 27.701 1.00 85.78 454 GLN D C 1
ATOM 5041 O O . GLN B 2 396 ? -12.334 7.520 27.623 1.00 85.78 454 GLN D O 1
ATOM 5047 N N . VAL B 2 397 ? -11.765 9.543 28.418 1.00 87.05 455 VAL D N 1
ATOM 5048 C CA . VAL B 2 397 ? -12.998 9.727 29.165 1.00 87.05 455 VAL D CA 1
ATOM 5049 C C . VAL B 2 397 ? -14.210 9.416 28.289 1.00 87.05 455 VAL D C 1
ATOM 5050 O O . VAL B 2 397 ? -15.064 8.617 28.664 1.00 87.05 455 VAL D O 1
ATOM 5054 N N . ILE B 2 398 ? -14.278 10.042 27.122 1.00 68.30 456 ILE D N 1
ATOM 5055 C CA . ILE B 2 398 ? -15.389 9.820 26.216 1.00 68.30 456 ILE D CA 1
ATOM 5056 C C . ILE B 2 398 ? -15.796 8.354 26.100 1.00 68.30 456 ILE D C 1
ATOM 5057 O O . ILE B 2 398 ? -16.987 8.043 26.126 1.00 68.30 456 ILE D O 1
ATOM 5062 N N . LYS B 2 399 ? -14.824 7.454 25.971 1.00 81.34 457 LYS D N 1
ATOM 5063 C CA . LYS B 2 399 ? -15.132 6.027 25.861 1.00 81.34 457 LYS D CA 1
ATOM 5064 C C . LYS B 2 399 ? -16.099 5.536 26.933 1.00 81.34 457 LYS D C 1
ATOM 5065 O O . LYS B 2 399 ? -16.718 4.492 26.772 1.00 81.34 457 LYS D O 1
ATOM 5071 N N . LYS B 2 400 ? -16.229 6.279 28.026 1.00 103.87 458 LYS D N 1
ATOM 5072 C CA . LYS B 2 400 ? -17.133 5.880 29.096 1.00 103.87 458 LYS D CA 1
ATOM 5073 C C . LYS B 2 400 ? -18.483 6.578 28.995 1.00 103.87 458 LYS D C 1
ATOM 5074 O O . LYS B 2 400 ? -19.484 5.949 28.666 1.00 103.87 458 LYS D O 1
ATOM 5080 N N . THR B 2 401 ? -18.513 7.876 29.269 1.00 96.69 459 THR D N 1
ATOM 5081 C CA . THR B 2 401 ? -19.760 8.636 29.217 1.00 96.69 459 THR D CA 1
ATOM 5082 C C . THR B 2 401 ? -20.337 8.811 27.804 1.00 96.69 459 THR D C 1
ATOM 5083 O O . THR B 2 401 ? -20.729 9.915 27.402 1.00 96.69 459 THR D O 1
ATOM 5087 N N . GLU B 2 402 ? -20.396 7.705 27.064 1.00 111.98 460 GLU D N 1
ATOM 5088 C CA . GLU B 2 402 ? -20.924 7.684 25.699 1.00 111.98 460 GLU D CA 1
ATOM 5089 C C . GLU B 2 402 ? -20.643 6.301 25.118 1.00 111.98 460 GLU D C 1
ATOM 5090 O O . GLU B 2 402 ? -19.676 5.660 25.525 1.00 111.98 460 GLU D O 1
ATOM 5096 N N . THR B 2 403 ? -21.469 5.834 24.180 1.00 137.98 461 THR D N 1
ATOM 5097 C CA . THR B 2 403 ? -21.267 4.500 23.603 1.00 137.98 461 THR D CA 1
ATOM 5098 C C . THR B 2 403 ? -21.007 4.452 22.092 1.00 137.98 461 THR D C 1
ATOM 5099 O O . THR B 2 403 ? -20.663 3.400 21.550 1.00 137.98 461 THR D O 1
ATOM 5103 N N . ASP B 2 404 ? -21.158 5.583 21.411 1.00 137.70 462 ASP D N 1
ATOM 5104 C CA . ASP B 2 404 ? -20.923 5.635 19.967 1.00 137.70 462 ASP D CA 1
ATOM 5105 C C . ASP B 2 404 ? -19.589 6.300 19.590 1.00 137.70 462 ASP D C 1
ATOM 5106 O O . ASP B 2 404 ? -19.518 7.498 19.305 1.00 137.70 462 ASP D O 1
ATOM 5111 N N . MET B 2 405 ? -18.534 5.489 19.589 1.00 111.19 463 MET D N 1
ATOM 5112 C CA . MET B 2 405 ? -17.182 5.934 19.270 1.00 111.19 463 MET D CA 1
ATOM 5113 C C . MET B 2 405 ? -16.801 5.547 17.843 1.00 111.19 463 MET D C 1
ATOM 5114 O O . MET B 2 405 ? -15.881 4.752 17.622 1.00 111.19 463 MET D O 1
ATOM 5119 N N . SER B 2 406 ? -17.513 6.114 16.875 1.00 177.91 464 SER D N 1
ATOM 5120 C CA . SER B 2 406 ? -17.261 5.830 15.467 1.00 177.91 464 SER D CA 1
ATOM 5121 C C . SER B 2 406 ? -16.015 6.574 14.996 1.00 177.91 464 SER D C 1
ATOM 5122 O O . SER B 2 406 ? -15.974 7.057 13.864 1.00 177.91 464 SER D O 1
ATOM 5125 N N . LEU B 2 407 ? -14.999 6.658 15.854 1.00 65.04 465 LEU D N 1
ATOM 5126 C CA . LEU B 2 407 ? -13.775 7.382 15.506 1.00 65.04 465 LEU D CA 1
ATOM 5127 C C . LEU B 2 407 ? -13.161 6.681 14.300 1.00 65.04 465 LEU D C 1
ATOM 5128 O O . LEU B 2 407 ? -13.034 5.461 14.270 1.00 65.04 465 LEU D O 1
ATOM 5133 N N . HIS B 2 408 ? -12.809 7.488 13.303 1.00 56.62 466 HIS D N 1
ATOM 5134 C CA . HIS B 2 408 ? -12.218 7.039 12.047 1.00 56.62 466 HIS D CA 1
ATOM 5135 C C . HIS B 2 408 ? -11.106 5.999 12.270 1.00 56.62 466 HIS D C 1
ATOM 5136 O O . HIS B 2 408 ? -10.366 6.072 13.249 1.00 56.62 466 HIS D O 1
ATOM 5143 N N . PRO B 2 409 ? -10.979 5.013 11.356 1.00 56.40 467 PRO D N 1
ATOM 5144 C CA . PRO B 2 409 ? -9.957 3.966 11.467 1.00 56.40 467 PRO D CA 1
ATOM 5145 C C . PRO B 2 409 ? -8.511 4.450 11.338 1.00 56.40 467 PRO D C 1
ATOM 5146 O O . PRO B 2 409 ? -7.597 3.771 11.791 1.00 56.40 467 PRO D O 1
ATOM 5150 N N . LEU B 2 410 ? -8.294 5.609 10.716 1.00 57.40 468 LEU D N 1
ATOM 5151 C CA . LEU B 2 410 ? -6.933 6.137 10.592 1.00 57.40 468 LEU D CA 1
ATOM 5152 C C . LEU B 2 410 ? -6.529 6.705 11.933 1.00 57.40 468 LEU D C 1
ATOM 5153 O O . LEU B 2 410 ? -5.389 6.538 12.376 1.00 57.40 468 LEU D O 1
ATOM 5158 N N . LEU B 2 411 ? -7.473 7.392 12.571 1.00 55.11 469 LEU D N 1
ATOM 5159 C CA . LEU B 2 411 ? -7.232 7.973 13.883 1.00 55.11 469 LEU D CA 1
ATOM 5160 C C . LEU B 2 411 ? -7.032 6.844 14.882 1.00 55.11 469 LEU D C 1
ATOM 5161 O O . LEU B 2 411 ? -6.355 7.015 15.891 1.00 55.11 469 LEU D O 1
ATOM 5166 N N . GLN B 2 412 ? -7.621 5.689 14.584 1.00 55.85 470 GLN D N 1
ATOM 5167 C CA . GLN B 2 412 ? -7.497 4.513 15.433 1.00 55.85 470 GLN D CA 1
ATOM 5168 C C . GLN B 2 412 ? -6.029 4.093 15.531 1.00 55.85 470 GLN D C 1
ATOM 5169 O O . GLN B 2 412 ? -5.507 3.909 16.639 1.00 55.85 470 GLN D O 1
ATOM 5175 N N . GLU B 2 413 ? -5.371 3.934 14.378 1.00 63.39 471 GLU D N 1
ATOM 5176 C CA . GLU B 2 413 ? -3.960 3.552 14.351 1.00 63.39 471 GLU D CA 1
ATOM 5177 C C . GLU B 2 413 ? -3.239 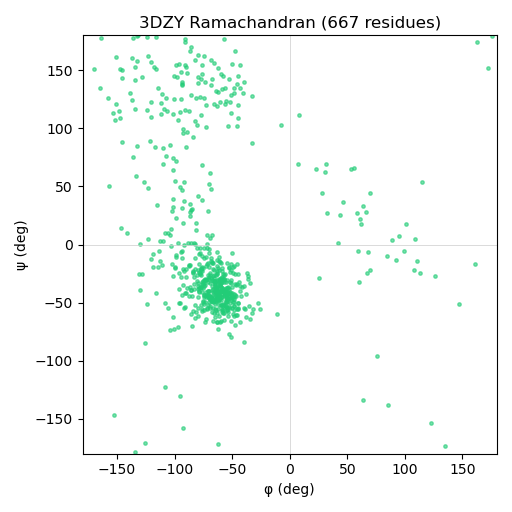4.557 15.248 1.00 63.39 471 GLU D C 1
ATOM 5178 O O . GLU B 2 413 ? -2.911 4.265 16.408 1.00 63.39 471 GLU D O 1
ATOM 5184 N N . ILE B 2 414 ? -3.025 5.754 14.722 1.00 47.20 472 ILE D N 1
ATOM 5185 C CA . ILE B 2 414 ? -2.363 6.801 15.481 1.00 47.20 472 ILE D CA 1
ATOM 5186 C C . ILE B 2 414 ? -2.672 6.787 16.982 1.00 47.20 472 ILE D C 1
ATOM 5187 O O . ILE B 2 414 ? -1.789 6.555 17.794 1.00 47.20 472 ILE D O 1
ATOM 5192 N N . TYR B 2 415 ? -3.931 7.017 17.338 1.00 55.15 473 TYR D N 1
ATOM 5193 C CA . TYR B 2 415 ? -4.352 7.084 18.740 1.00 55.15 473 TYR D CA 1
ATOM 5194 C C . TYR B 2 415 ? -4.148 5.918 19.703 1.00 55.15 473 TYR D C 1
ATOM 5195 O O . TYR B 2 415 ? -3.855 6.147 20.889 1.00 55.15 473 TYR D O 1
ATOM 5204 N N . LYS B 2 416 ? -4.313 4.682 19.229 1.00 77.12 474 LYS D N 1
ATOM 5205 C CA . LYS B 2 416 ? -4.159 3.536 20.122 1.00 77.12 474 LYS D CA 1
ATOM 5206 C C . LYS B 2 416 ? -2.692 3.215 20.386 1.00 77.12 474 LYS D C 1
ATOM 5207 O O . LYS B 2 416 ? -1.894 3.073 19.459 1.00 77.12 474 LYS D O 1
ATOM 5213 N N . ASP B 2 417 ? -2.362 3.130 21.674 1.00 68.02 475 ASP D N 1
ATOM 5214 C CA . ASP B 2 417 ? -1.016 2.832 22.165 1.00 68.02 475 ASP D CA 1
ATOM 5215 C C . ASP B 2 417 ? -0.186 4.079 22.439 1.00 68.02 475 ASP D C 1
ATOM 5216 O O . ASP B 2 417 ? 0.860 4.001 23.087 1.00 68.02 475 ASP D O 1
ATOM 5221 N N . LEU B 2 418 ? -0.659 5.222 21.948 1.00 67.02 476 LEU D N 1
ATOM 5222 C CA . LEU B 2 418 ? 0.017 6.502 22.152 1.00 67.02 476 LEU D CA 1
ATOM 5223 C C . LEU B 2 418 ? 0.105 6.734 23.665 1.00 67.02 476 LEU D C 1
ATOM 5224 O O . LEU B 2 418 ? -0.889 6.557 24.379 1.00 67.02 476 LEU D O 1
ATOM 5229 N N . TYR B 2 419 ? 1.272 7.136 24.163 1.00 190.59 477 TYR D N 1
ATOM 5230 C CA . TYR B 2 419 ? 1.423 7.350 25.604 1.00 190.59 477 TYR D CA 1
ATOM 5231 C C . TYR B 2 419 ? 0.235 8.060 26.258 1.00 190.59 477 TYR D C 1
ATOM 5232 O O . TYR B 2 419 ? -0.478 8.800 25.550 1.00 190.59 477 TYR D O 1
ATOM 6056 N N . LYS E 5 4 ? -0.791 25.121 52.925 1.00 115.12 688 LYS G N 1
ATOM 6057 C CA . LYS E 5 4 ? -0.535 25.086 54.391 1.00 115.12 688 LYS G CA 1
ATOM 6058 C C . LYS E 5 4 ? 0.923 24.725 54.669 1.00 115.12 688 LYS G C 1
ATOM 6059 O O . LYS E 5 4 ? 1.625 25.470 55.346 1.00 115.12 688 LYS G O 1
ATOM 6065 N N . ILE E 5 5 ? 1.376 23.589 54.137 1.00 86.72 689 ILE G N 1
ATOM 6066 C CA . ILE E 5 5 ? 2.760 23.124 54.328 1.00 86.72 689 ILE G CA 1
ATOM 6067 C C . ILE E 5 5 ? 3.725 23.940 53.482 1.00 86.72 689 ILE G C 1
ATOM 6068 O O . ILE E 5 5 ? 4.691 24.512 53.992 1.00 86.72 689 ILE G O 1
ATOM 6073 N N . LEU E 5 6 ? 3.459 23.959 52.179 1.00 120.79 690 LEU G N 1
ATOM 6074 C CA . LEU E 5 6 ? 4.276 24.694 51.226 1.00 120.79 690 LEU G CA 1
ATOM 6075 C C . LEU E 5 6 ? 4.361 26.135 51.716 1.00 120.79 690 LEU G C 1
ATOM 6076 O O . LEU E 5 6 ? 5.425 26.759 51.685 1.00 120.79 690 LEU G O 1
ATOM 6081 N N . HIS E 5 7 ? 3.229 26.649 52.187 1.00 102.65 691 HIS G N 1
ATOM 6082 C CA . HIS E 5 7 ? 3.164 28.014 52.688 1.00 102.65 691 HIS G CA 1
ATOM 6083 C C . HIS E 5 7 ? 4.021 28.180 53.940 1.00 102.65 691 HIS G C 1
ATOM 6084 O O . HIS E 5 7 ? 4.661 29.216 54.126 1.00 102.65 691 HIS G O 1
ATOM 6091 N N . ARG E 5 8 ? 4.036 27.162 54.797 1.00 121.19 692 ARG G N 1
ATOM 6092 C CA . ARG E 5 8 ? 4.826 27.233 56.020 1.00 121.19 692 ARG G CA 1
ATOM 6093 C C . ARG E 5 8 ? 6.312 27.265 55.695 1.00 121.19 692 ARG G C 1
ATOM 6094 O O . ARG E 5 8 ? 6.986 28.263 55.948 1.00 121.19 692 ARG G O 1
ATOM 6102 N N . LEU E 5 9 ? 6.820 26.172 55.135 1.00 96.77 693 LEU G N 1
ATOM 6103 C CA . LEU E 5 9 ? 8.235 26.089 54.786 1.00 96.77 693 LEU G CA 1
ATOM 6104 C C . LEU E 5 9 ? 8.700 27.360 54.081 1.00 96.77 693 LEU G C 1
ATOM 6105 O O . LEU E 5 9 ? 9.840 27.799 54.252 1.00 96.77 693 LEU G O 1
ATOM 6110 N N . LEU E 5 10 ? 7.804 27.948 53.294 1.00 126.45 694 LEU G N 1
ATOM 6111 C CA . LEU E 5 10 ? 8.106 29.171 52.564 1.00 126.45 694 LEU G CA 1
ATOM 6112 C C . LEU E 5 10 ? 8.010 30.395 53.471 1.00 126.45 694 LEU G C 1
ATOM 6113 O O . LEU E 5 10 ? 8.752 31.362 53.297 1.00 126.45 694 LEU G O 1
ATOM 6118 N N . GLN E 5 11 ? 7.092 30.340 54.435 1.00 113.43 695 GLN G N 1
ATOM 6119 C CA . GLN E 5 11 ? 6.867 31.432 55.384 1.00 113.43 695 GLN G CA 1
ATOM 6120 C C . GLN E 5 11 ? 8.165 32.096 55.833 1.00 113.43 695 GLN G C 1
ATOM 6121 O O . GLN E 5 11 ? 8.327 33.307 55.698 1.00 113.43 695 GLN G O 1
ATOM 6127 N N . ASP E 5 12 ? 9.086 31.297 56.364 1.00 145.39 696 ASP G N 1
ATOM 6128 C CA . ASP E 5 12 ? 10.369 31.806 56.844 1.00 145.39 696 ASP G CA 1
ATOM 6129 C C . ASP E 5 12 ? 11.326 32.187 55.712 1.00 145.39 696 ASP G C 1
ATOM 6130 O O . ASP E 5 12 ? 12.523 31.826 55.797 1.00 145.39 696 ASP G O 1
ATOM 6135 N N . LYS F 5 4 ? 0.314 1.330 10.620 1.00 50.87 688 LYS E N 1
ATOM 6136 C CA . LYS F 5 4 ? -0.030 0.117 9.821 1.00 50.87 688 LYS E CA 1
ATOM 6137 C C . LYS F 5 4 ? -1.118 0.400 8.749 1.00 50.87 688 LYS E C 1
ATOM 6138 O O . LYS F 5 4 ? -1.631 -0.503 8.086 1.00 50.87 688 LYS E O 1
ATOM 6144 N N . ILE F 5 5 ? -1.462 1.676 8.609 1.00 80.28 689 ILE E N 1
ATOM 6145 C CA . ILE F 5 5 ? -2.429 2.172 7.624 1.00 80.28 689 ILE E CA 1
ATOM 6146 C C . ILE F 5 5 ? -1.611 3.307 7.047 1.00 80.28 689 ILE E C 1
ATOM 6147 O O . ILE F 5 5 ? -1.807 3.742 5.916 1.00 80.28 689 ILE E O 1
ATOM 6152 N N . LEU F 5 6 ? -0.696 3.775 7.893 1.00 58.83 690 LEU E N 1
ATOM 6153 C CA . LEU F 5 6 ? 0.242 4.839 7.591 1.00 58.83 690 LEU E CA 1
ATOM 6154 C C . LEU F 5 6 ? 1.302 4.237 6.685 1.00 58.83 690 LEU E C 1
ATOM 6155 O O . LEU F 5 6 ? 1.843 4.913 5.808 1.00 58.83 690 LEU E O 1
ATOM 6160 N N . HIS F 5 7 ? 1.601 2.957 6.909 1.00 66.03 691 HIS E N 1
ATOM 6161 C CA . HIS F 5 7 ? 2.598 2.270 6.099 1.00 66.03 691 HIS E CA 1
ATOM 6162 C C . HIS F 5 7 ? 2.255 2.502 4.641 1.00 66.03 691 HIS E C 1
ATOM 6163 O O . HIS F 5 7 ? 3.138 2.613 3.797 1.00 66.03 691 HIS E O 1
ATOM 6170 N N . ARG F 5 8 ? 0.961 2.601 4.358 1.00 83.29 692 ARG E N 1
ATOM 6171 C CA . ARG F 5 8 ? 0.496 2.806 2.998 1.00 83.29 692 ARG E CA 1
ATOM 6172 C C . ARG F 5 8 ? 0.799 4.203 2.453 1.00 83.29 692 ARG E C 1
ATOM 6173 O O . ARG F 5 8 ? 1.186 4.343 1.290 1.00 83.29 692 ARG E O 1
ATOM 6181 N N . LEU F 5 9 ? 0.649 5.237 3.280 1.00 63.79 693 LEU E N 1
ATOM 6182 C CA . LEU F 5 9 ? 0.902 6.603 2.819 1.00 63.79 693 LEU E CA 1
ATOM 6183 C C . LEU F 5 9 ? 2.385 6.921 2.727 1.00 63.79 693 LEU E C 1
ATOM 6184 O O . LEU F 5 9 ? 2.790 7.831 2.013 1.00 63.79 693 LEU E O 1
ATOM 6189 N N . LEU F 5 10 ? 3.198 6.169 3.453 1.00 70.00 694 LEU E N 1
ATOM 6190 C CA . LEU F 5 10 ? 4.640 6.376 3.424 1.00 70.00 694 LEU E CA 1
ATOM 6191 C C . LEU F 5 10 ? 5.250 5.632 2.239 1.00 70.00 694 LEU E C 1
ATOM 6192 O O . LEU F 5 10 ? 6.333 5.981 1.769 1.00 70.00 694 LEU E O 1
ATOM 6197 N N . GLN F 5 11 ? 4.548 4.608 1.759 1.00 87.90 695 GLN E N 1
ATOM 6198 C CA . GLN F 5 11 ? 5.035 3.813 0.645 1.00 87.90 695 GLN E CA 1
ATOM 6199 C C . GLN F 5 11 ? 4.371 4.097 -0.696 1.00 87.90 695 GLN E C 1
ATOM 6200 O O . GLN F 5 11 ? 4.613 3.376 -1.657 1.00 87.90 695 GLN E O 1
ATOM 6206 N N . ASP F 5 12 ? 3.541 5.132 -0.776 1.00 135.94 696 ASP E N 1
ATOM 6207 C CA . ASP F 5 12 ? 2.887 5.474 -2.041 1.00 135.94 696 ASP E CA 1
ATOM 6208 C C . ASP F 5 12 ? 2.952 6.979 -2.315 1.00 135.94 696 ASP E C 1
ATOM 6209 O O . ASP F 5 12 ? 2.396 7.774 -1.558 1.00 135.94 696 ASP E O 1
ATOM 6214 N N . SER F 5 13 ? 3.630 7.363 -3.397 1.00 163.51 697 SER E N 1
ATOM 6215 C CA . SER F 5 13 ? 3.771 8.776 -3.765 1.00 163.51 697 SER E CA 1
ATOM 6216 C C . SER F 5 13 ? 3.179 9.088 -5.140 1.00 163.51 697 SER E C 1
ATOM 6217 O O . SER F 5 13 ? 3.906 9.663 -5.979 1.00 163.51 697 SER E O 1
#

B-factor: mean 77.5, std 37.03, range [10.48, 200.0]

Secondary structure (DSSP, 8-state):
-EE-TTTSSEE-SEETTEE--HHHHHHHHHHHHTT-----SSSS-----SSSSSS-HHHHHHHHHHTT--GGG----S------SPSS-TTSTT-S-SS-HHHHHHHHH---TTHHHHHHHHHHHHHHHHHHSTTSTTS-HHHHHHHHHHHHHHHHHHHHHHHTSSSTTB---SSS---BTHHHHTTT-HHHHHHHIIIIIIHHHHHT--HHHHHHHHHHHHS-TTSTT-S-HHHHHHHHHHHHHHHHHHHHHH-TT-TTHHHHHHTHHHHHHHHHHHHHHTTTTTSTTS-----SHHHH--/----SSS-S---SB-SSSB--HHHHHHHHHHHTTT-------S-----TTGGGT-HHHHHHHHHHTT--GGG---S--TTTTGGGSTTTTTSTTTTS-STTHHHHHHHHHHHHHHHTT-SS-HHHHHHHHH--SSS---EEE-SHHHHH----HHHHHHHHHHHHHHHHHHHHHHHHTTSTTTTTS-HHHHHHHHHHHHHHHHHHHHGGGB-SSEEEEGGGTEEEEHHHHHSSSGGGSGGGHHHHHHHHHHHHT---HHHHHHHHHHHHS-TTSTT-S-HHHHHHHHHHHHHHHHHHHHHH-TT-TTHHHHHHHHHHHHHHHHHHHHHHHHHHTTS-S-----HHHHHHHTT--/--HHHHHS--/-HHHHHHH-

GO terms:
  GO:0004879 nuclear receptor activity (F, IDA)
  GO:0000785 chromatin (C, IDA)
  GO:0048384 retinoic acid receptor signaling pathway (P, IDA)
  GO:0045944 positive regulation of transcription by RNA polymerase II (P, IDA)
  GO:0044323 retinoic acid-responsive element binding (F, IDA)
  GO:1990837 sequence-specific double-stranded DNA binding (F, IDA)
  GO:0000977 RNA polymerase II transcription regulatory region sequence-specific DNA binding (F, IDA)
  GO:0000978 RNA polymerase II cis-regulatory region sequence-specific DNA binding (F, IDA)
  GO:0003700 DNA-binding transcription factor activity (F, IDA)
  GO:0042802 identical protein binding (F, IPI)
  GO:0005634 nucleus (C, IDA)
  GO:0005634 nucleus (C, EXP)
  GO:0005515 protein binding (F, IPI)
  GO:0019899 enzyme binding (F, IPI)
  GO:0004879 nuclear receptor activity (F, TAS)
  GO:0043565 sequence-specific DNA binding (F, IDA)
  GO:0000978 RNA polymerase II cis-regulatory region sequence-specific DNA binding (F, TAS)
  GO:0003712 transcription coregulator activity (F, TAS)
  GO:0005654 nucleoplasm (C, TAS)
  GO:0005829 cytosol (C, TAS)

Solvent-accessible surface area: 35394 Å² total; per-residue (Å²): 227,88,108,2,45,1,6,41,31,202,4,70,23,133,33,39,33,9,80,0,4,100,32,0,56,13,9,0,72,119,2,18,83,131,80,73,130,38,118,19,229,76,121,121,92,35,122,22,74,119,199,61,40,110,156,15,91,20,9,12,12,36,62,0,8,12,72,16,7,33,34,34,30,22,114,63,72,145,135,121,43,55,73,212,120,112,134,160,62,112,50,103,92,74,44,78,66,51,2,27,9,86,121,0,46,79,2,33,109,70,79,33,64,56,58,14,96,8,20,19,109,33,3,82,45,5,13,82,10,0,102,103,1,25,69,2,72,114,7,56,64,92,1,10,16,39,1,6,90,62,4,15,14,12,0,18,14,9,13,38,0,25,90,0,57,61,51,93,65,4,5,41,7,32,72,47,95,118,19,76,106,102,49,4,81,102,44,61,21,5,69,14,12,33,22,8,10,92,10,0,0,22,28,5,83,109,15,143,10,37,102,8,0,8,0,0,10,18,0,0,12,0,0,23,12,72,16,198,46,15,98,70,72,42,70,0,54,32,13,14,34,84,0,1,36,1,0,67,21,28,6,171,134,133,36,91,170,63,109,42,4,15,4,60,0,4,18,13,12,2,0,6,25,2,0,0,29,30,28,48,85,49,38,114,112,54,69,156,95,53,83,90,50,33,48,91,3,5,114,45,12,37,115,91,118,11,140,2,8,18,36,151,11,56,30,69,31,23,21,8,55,0,3,106,30,1,63,10,14,6,90,108,3,82,147,73,182,72,142,41,128,180,32,130,95,122,12,138,10,86,124,110,16,38,49,18,29,92,55,11,11,30,89,73,1,86,91,45,38,3,38,95,141,38,92,105,175,78,217,98,118,131,28,156,136,102,157,75,116,60,98,74,71,36,49,124,93,136,71,43,118,145,33,26,56,15,122,61,24,6,117,88,0,70,44,18,0,67,170,21,17,97,36,11,16,65,133,0,114,30,22,8,29,21,181,56,137,94,192,71,19,89,16,18,90,35,91,104,2,21,138,108,67,221,139,32,1,20,128,21,21,61,39,50,26,126,97,28,21,73,23,2,98,47,1,5,81,0,0,31,32,4,63,26,0,86,129,17,60,53,89,1,8,11,20,0,0,32,22,0,2,14,0,0,30,14,0,28,26,0,6,12,3,18,69,13,0,6,1,37,71,129,3,133,7,21,15,1,36,45,13,6,90,61,34,92,199,45,5,8,84,19,12,36,42,9,1,87,14,2,42,68,1,38,76,22,120,4,54,10,24,0,0,0,0,0,0,0,0,0,1,0,5,5,14,11,46,64,24,121,69,38,140,54,0,34,79,32,12,56,67,2,9,89,2,0,90,30,25,4,136,88,63,37,102,89,48,78,29,9,20,1,35,0,0,14,22,3,2,25,0,5,37,6,3,13,60,21,24,64,61,39,102,75,24,119,167,94,34,132,78,93,91,28,64,93,9,5,71,5,0,30,107,127,15,48,190,39,3,78,184,51,22,127,123,147,63,0,55,167,32,12,123,98,149

Sequence (675 aa):
KHICAICGDRSSGKHYGVYSCEGCKGFFKRTVRKDLTYTCRDNKDCLIDKRQRNRCQYCRYQKCLAMGMKREAVQEERQRGKDRNENEVESTSSANEDMPVERILEAELAPVTNICQAADKQLFTLVEWAKRIPHFSELPLDDQVILLRAGWNELLIASFSHRSIAVKDGILLATGLHVHRNSAHSAGVGAIFDRVLTELVSKMRDMQMDKTELGCLRAIVLFNPDSKGLSNPAEVEALREKVYASLEAYCKHKYPEQPGRFAKLLLRLPALRSIGLKCLEHLFFFKLIGDTPIDTFLMEMLAIECRVCGDKASGFHYGVHACEGCKGFFRRTIRLKLIYDRCDLNCRIHKKSRNKCQYCRFQKCLAVGMSHNAIRFGRMPQAEKEKLLAEISSDIDQLNPESADLRALAKHLYDSYIKSFPLTKAKARAILTGKTTDKSPFVIYDMNSLMMGEEVAIRIFQGCQFRSVEAVQEITEYAKSIPGFVNLDLNDQVTLLKYGVHEIIYTMLASLMNKDGVLISEGQGFMTREFLKSLRKPFGDFMEPKFEFAVKFNALELDDSDLAIFIAVIILSGDRPGLLNVKPIEDIQDNLLQALELQLKLNHPESSQLFAKLLQKMTDLRQIVTEHVQLLQVIKKTETDMSLHPLLQEIYKDLYKILHRLLQDKILHRLLQDS

CATH classification: 3.30.50.10 (+1 more: 1.10.565.10)

Nearest PDB structures (foldseek):
  3dzy-assembly1_A  TM=1.003E+00  e=2.477E-44  Homo sapiens
  3uvv-assembly1_B  TM=9.870E-01  e=2.656E-24  Homo sapiens
  5lyq-assembly1_A  TM=9.871E-01  e=6.989E-24  Homo sapiens
  7a78-assembly1_A-2  TM=9.907E-01  e=6.094E-23  Homo sapiens
  7a79-assembly1_B  TM=9.849E-01  e=1.274E-22  Homo sapiens